Protein AF-A0A916UQX0-F1 (afdb_monomer_lite)

pLDDT: mean 71.24, std 19.97, range [23.0, 97.88]

Organism: NCBI:txid1224302

Secondary structure (DSSP, 8-state):
-------PPP------HHHHHHTSEE-TBTBS-EEEEHHHHHH-GGGT--TT--EEEEEEEEEEEEETTEEEEEEEEEESTTGGGHHHHHHHS-TTT---S-HHHHHHHHHH-GGG-EEEEEEESSHHHHHHHHHHHHHHH-BGGGTSSSB--SS-SS-TTTTS---HHHHHHHHHHHHS-EEETTEEESSHHHHHHTS-HHHHHHHHTS-TTSGGGT-HHHHHHHHHHHHHTT-EETT--BEETTEESS-EE-HHHHHHHHHHHHHTTHHHHHTTS--S--EEETTEEESSTTHHHHSSTT---HHHHHHHHHHHHHTT-EETT-EEB-TT--B-S-EESS-HHHHHHHHHHHHHHHHHHS-EEETTEEESSHHHHHHHSTTTTTS-HHHHHHHHHHHHHHT-EETTEE-B-TTS-BSS-EE-GGG--SS-GGG-EEETTEEESSHHHHHHHTT--TTHHHHHHHHHHHHHTTSSSPPPPPTT---EETTTTEESSTTGGG--------EEEETTEEESSHHHHHHHTT--TT-HHHHHHHHHHHHHHH-PPP-TT-EEE-TTS---------------------------S----EEEEETTEEEEESSHHHHHHH-HHHHHH-SSHHHHHHHHHHHHHTT---TTEEE--

Foldseek 3Di:
DDDDDDDDDDDDDDCPVVVVLVVWWQDCPPHRFTWAFLVVCVVPVVNADDPPQFKKKKWKFAQVDDDPRTTHTAAIAIDGDCVVNVLLVLLVDDPVPNPPPLPVSSVRCVVRPVRRIIMTMDGDPDPVRSQVVSLVVCQVQDDVVVPGHRYSDPDSGSCHVVVPPQPPVNVVVVVCQQQQWWFAPQDIDRGLVRVLVVDALVRQCVRVVHDSPDCCSVPSVVVVVVLVVCVVVLEAAVRTAGADPNDGPGDHDHPVVVVVVVVVCVCVVVVVVPCVHDDAWFWFAQNDTHNALVVNVVVDPPCDDSVVVVVQVVVCVVVQEAAPRTATADRVGDGPGDHDPDHPVRVVVVVVVVVVVVQQQQWKFAQLDIDRGLVVNLVPDPCNVPAPSVRSVVQQVLCVVLQEEAPRIAGADPVSHGPGHHEHPVQDDPDRPQQWKDFQSYIHSHVVRVCVVVVHPPCGVVVVVVVQVVQVVPDPDGDADPPRGFIDGSNVRDTPDPVNVPRDDDDDQWWKDAPNDTHSDVLVVVVVVVDDNPPPPVPVVVVVCCCVVPVDDDDVRIAIADPVRHHDDDDDDDDDDDDDDDDDDDDDDDDPDFQFKKWFQDPNDIDIDRGLQVVCVPDVVSCVVAVHSVSSSVVQVVCVVVVNHDPRMDTHD

Structure (mmCIF, N/CA/C/O backbone):
data_AF-A0A916UQX0-F1
#
_entry.id   AF-A0A916UQX0-F1
#
loop_
_atom_site.group_PDB
_atom_site.id
_atom_site.type_symbol
_atom_site.label_atom_id
_atom_site.label_alt_id
_atom_site.label_comp_id
_atom_site.label_asym_id
_atom_site.label_entity_id
_atom_site.label_seq_id
_atom_site.pdbx_PDB_ins_code
_atom_site.Cartn_x
_atom_site.Cartn_y
_atom_site.Cartn_z
_atom_site.occupancy
_atom_site.B_iso_or_equiv
_atom_site.auth_seq_id
_atom_site.auth_comp_id
_atom_site.auth_asym_id
_atom_site.auth_atom_id
_atom_site.pdbx_PDB_model_num
ATOM 1 N N . MET A 1 1 ? -45.524 -2.854 60.807 1.00 41.22 1 MET A N 1
ATOM 2 C CA . MET A 1 1 ? -45.686 -1.637 59.985 1.00 41.22 1 MET A CA 1
ATOM 3 C C . MET A 1 1 ? -45.055 -1.939 58.636 1.00 41.22 1 MET A C 1
ATOM 5 O O . MET A 1 1 ? -43.874 -2.254 58.608 1.00 41.22 1 MET A O 1
ATOM 9 N N . THR A 1 2 ? -45.853 -1.996 57.572 1.00 58.19 2 THR A N 1
ATOM 10 C CA . THR A 1 2 ? -45.476 -2.572 56.268 1.00 58.19 2 THR A CA 1
ATOM 11 C C . THR A 1 2 ? -45.806 -1.600 55.142 1.00 58.19 2 THR A C 1
ATOM 13 O O . THR A 1 2 ? -46.985 -1.394 54.876 1.00 58.19 2 THR A O 1
ATOM 16 N N . MET A 1 3 ? -44.781 -1.053 54.487 1.00 31.16 3 MET A N 1
ATOM 17 C CA . MET A 1 3 ? -44.778 -0.554 53.100 1.00 31.16 3 MET A CA 1
ATOM 18 C C . MET A 1 3 ? -43.333 -0.742 52.588 1.00 31.16 3 MET A C 1
ATOM 20 O O . MET A 1 3 ? -42.410 -0.551 53.377 1.00 31.16 3 MET A O 1
ATOM 24 N N . GLU A 1 4 ? -43.010 -1.301 51.419 1.00 34.78 4 GLU A N 1
ATOM 25 C CA . GLU A 1 4 ? -43.510 -1.179 50.031 1.00 34.78 4 GLU A CA 1
ATOM 26 C C . GLU A 1 4 ? -42.790 -0.129 49.157 1.00 34.78 4 GLU A C 1
ATOM 28 O O . GLU A 1 4 ? -42.386 0.932 49.617 1.00 34.78 4 GLU A O 1
ATOM 33 N N . ASN A 1 5 ? -42.724 -0.470 47.863 1.00 29.47 5 ASN A N 1
ATOM 34 C CA . ASN A 1 5 ? -42.576 0.389 46.681 1.00 29.47 5 ASN A CA 1
ATOM 35 C C . ASN A 1 5 ? -41.224 1.073 46.373 1.00 29.47 5 ASN A C 1
ATOM 37 O O . ASN A 1 5 ? -40.940 2.210 46.728 1.00 29.47 5 ASN A O 1
ATOM 41 N N . THR A 1 6 ? -40.456 0.363 45.537 1.00 39.25 6 THR A N 1
ATOM 42 C CA . THR A 1 6 ? -40.011 0.808 44.195 1.00 39.25 6 THR A CA 1
ATOM 43 C C . THR A 1 6 ? -39.592 2.271 43.972 1.00 39.25 6 THR A C 1
ATOM 45 O O . THR A 1 6 ? -40.434 3.167 43.931 1.00 39.25 6 THR A O 1
ATOM 48 N N . THR A 1 7 ? -38.362 2.476 43.483 1.00 27.77 7 THR A N 1
ATOM 49 C CA . THR A 1 7 ? -38.170 3.161 42.182 1.00 27.77 7 THR A CA 1
ATOM 50 C C . THR A 1 7 ? -36.819 2.846 41.527 1.00 27.77 7 THR A C 1
ATOM 52 O O . THR A 1 7 ? -35.865 2.419 42.171 1.00 27.77 7 THR A O 1
ATOM 55 N N . THR A 1 8 ? -36.785 3.014 40.207 1.00 40.94 8 THR A N 1
ATOM 56 C CA . THR A 1 8 ? -35.689 2.734 39.265 1.00 40.94 8 THR A CA 1
ATOM 57 C C . THR A 1 8 ? -34.394 3.511 39.524 1.00 40.94 8 THR A C 1
ATOM 59 O O . THR A 1 8 ? -34.433 4.714 39.772 1.00 40.94 8 THR A O 1
ATOM 62 N N . ALA A 1 9 ? -33.241 2.865 39.316 1.00 30.02 9 ALA A N 1
ATOM 63 C CA . ALA A 1 9 ? -31.960 3.557 39.141 1.00 30.02 9 ALA A CA 1
ATOM 64 C C . ALA A 1 9 ? -31.800 4.069 37.688 1.00 30.02 9 ALA A C 1
ATOM 66 O O . ALA A 1 9 ? -32.237 3.377 36.766 1.00 30.02 9 ALA A O 1
ATOM 67 N N . PRO A 1 10 ? -31.173 5.240 37.457 1.00 38.00 10 PRO A N 1
ATOM 68 C CA . PRO A 1 10 ? -30.938 5.773 36.116 1.00 38.00 10 PRO A CA 1
ATOM 69 C C . PRO A 1 10 ? -29.733 5.118 35.424 1.00 38.00 10 PRO A C 1
ATOM 71 O O . PRO A 1 10 ? -28.761 4.715 36.065 1.00 38.00 10 PRO A O 1
ATOM 74 N N . GLU A 1 11 ? -29.790 5.056 34.096 1.00 47.09 11 GLU A N 1
ATOM 75 C CA . GLU A 1 11 ? -28.736 4.494 33.249 1.00 47.09 11 GLU A CA 1
ATOM 76 C C . GLU A 1 11 ? -27.525 5.435 33.064 1.00 47.09 11 GLU A C 1
ATOM 78 O O . GLU A 1 11 ? -27.536 6.614 33.424 1.00 47.09 11 GLU A O 1
ATOM 83 N N . SER A 1 12 ? -26.498 4.903 32.392 1.00 45.75 12 SER A N 1
ATOM 84 C CA . SER A 1 12 ? -25.233 5.532 31.980 1.00 45.75 12 SER A CA 1
ATOM 85 C C . SER A 1 12 ? -24.139 5.692 33.066 1.00 45.75 12 SER A C 1
ATOM 87 O O . SER A 1 12 ? -24.394 5.980 34.231 1.00 45.75 12 SER A O 1
ATOM 89 N N . ALA A 1 13 ? -22.851 5.501 32.758 1.00 36.41 13 ALA A N 1
ATOM 90 C CA . ALA A 1 13 ? -22.245 5.173 31.468 1.00 36.41 13 ALA A CA 1
ATOM 91 C C . ALA A 1 13 ? -21.226 4.030 31.601 1.00 36.41 13 ALA A C 1
ATOM 93 O O . ALA A 1 13 ? -20.151 4.198 32.174 1.00 36.41 13 ALA A O 1
ATOM 94 N N . GLN A 1 14 ? -21.516 2.906 30.948 1.00 37.19 14 GLN A N 1
ATOM 95 C CA . GLN A 1 14 ? -20.528 2.395 30.006 1.00 37.19 14 GLN A CA 1
ATOM 96 C C . GLN A 1 14 ? -20.703 3.169 28.689 1.00 37.19 14 GLN A C 1
ATOM 98 O O . GLN A 1 14 ? -21.807 3.600 28.353 1.00 37.19 14 GLN A O 1
ATOM 103 N N . ARG A 1 15 ? -19.613 3.335 27.941 1.00 44.53 15 ARG A N 1
ATOM 104 C CA . ARG A 1 15 ? -19.664 3.347 26.476 1.00 44.53 15 ARG A CA 1
ATOM 105 C C . ARG A 1 15 ? -18.692 2.279 26.000 1.00 44.53 15 ARG A C 1
ATOM 107 O O . ARG A 1 15 ? -17.525 2.545 25.735 1.00 44.53 15 ARG A O 1
ATOM 114 N N . ASN A 1 16 ? -19.170 1.042 26.002 1.00 46.50 16 ASN A N 1
ATOM 115 C CA . ASN A 1 16 ? -18.488 -0.099 25.417 1.00 46.50 16 ASN A CA 1
ATOM 116 C C . ASN A 1 16 ? -18.196 0.165 23.932 1.00 46.50 16 ASN A C 1
ATOM 118 O O . ASN A 1 16 ? -18.884 0.952 23.280 1.00 46.50 16 ASN A O 1
ATOM 122 N N . LEU A 1 17 ? -17.304 -0.636 23.342 1.00 40.59 17 LEU A N 1
ATOM 123 C CA . LEU A 1 17 ? -17.271 -0.800 21.885 1.00 40.59 17 LEU A CA 1
ATOM 124 C C . LEU A 1 17 ? -18.655 -1.223 21.346 1.00 40.59 17 LEU A C 1
ATOM 126 O O . LEU A 1 17 ? -19.058 -0.777 20.280 1.00 40.59 17 LEU A O 1
ATOM 130 N N . HIS A 1 18 ? -19.424 -1.989 22.133 1.00 40.16 18 HIS A N 1
ATOM 131 C CA . HIS A 1 18 ? -20.827 -2.302 21.852 1.00 40.16 18 HIS A CA 1
ATOM 132 C C . HIS A 1 18 ? -21.710 -1.046 21.743 1.00 40.16 18 HIS A C 1
ATOM 134 O O . HIS A 1 18 ? -22.546 -1.001 20.850 1.00 40.16 18 HIS A O 1
ATOM 140 N N . ASP A 1 19 ? -21.506 -0.020 22.577 1.00 43.56 19 ASP A N 1
ATOM 141 C CA . ASP A 1 19 ? -22.320 1.209 22.600 1.00 43.56 19 ASP A CA 1
ATOM 142 C C . ASP A 1 19 ? -21.885 2.219 21.529 1.00 43.56 19 ASP A C 1
ATOM 144 O O . ASP A 1 19 ? -22.692 3.008 21.041 1.00 43.56 19 ASP A O 1
ATOM 148 N N . TYR A 1 20 ? -20.616 2.169 21.114 1.00 46.94 20 TYR A N 1
ATOM 149 C CA . TYR A 1 20 ? -20.157 2.833 19.893 1.00 46.94 20 TYR A CA 1
ATOM 150 C C . TYR A 1 20 ? -20.777 2.162 18.656 1.00 46.94 20 TYR A C 1
ATOM 152 O O . TYR A 1 20 ? -21.327 2.835 17.790 1.00 46.94 20 TYR A O 1
ATOM 160 N N . VAL A 1 21 ? -20.816 0.825 18.633 1.00 42.62 21 VAL A N 1
ATOM 161 C CA . VAL A 1 21 ? -21.524 0.039 17.610 1.00 42.62 21 VAL A CA 1
ATOM 162 C C . VAL A 1 21 ? -23.053 0.194 17.696 1.00 42.62 21 VAL A C 1
ATOM 164 O O . VAL A 1 21 ? -23.702 0.059 16.670 1.00 42.62 21 VAL A O 1
ATOM 167 N N . GLN A 1 22 ? -23.648 0.575 18.834 1.00 46.41 22 GLN A N 1
ATOM 168 C CA . GLN A 1 22 ? -25.076 0.942 18.921 1.00 46.41 22 GLN A CA 1
ATOM 169 C C . GLN A 1 22 ? -25.383 2.317 18.290 1.00 46.41 22 GLN A C 1
ATOM 171 O O . GLN A 1 22 ? -26.526 2.587 17.934 1.00 46.41 22 GLN A O 1
ATOM 176 N N . GLN A 1 23 ? -24.376 3.175 18.069 1.00 53.62 23 GLN A N 1
ATOM 177 C CA . GLN A 1 23 ? -24.506 4.369 17.209 1.00 53.62 23 GLN A CA 1
ATOM 178 C C . GLN A 1 23 ? -24.378 4.028 15.711 1.00 53.62 23 GLN A C 1
ATOM 180 O O . GLN A 1 23 ? -24.381 4.917 14.851 1.00 53.62 23 GLN A O 1
ATOM 185 N N . HIS A 1 24 ? -24.244 2.743 15.385 1.00 56.47 24 HIS A N 1
ATOM 186 C CA . HIS A 1 24 ? -24.195 2.197 14.039 1.00 56.47 24 HIS A CA 1
ATOM 187 C C . HIS A 1 24 ? -25.357 1.218 13.861 1.00 56.47 24 HIS A C 1
ATOM 189 O O . HIS A 1 24 ? -25.781 0.530 14.785 1.00 56.47 24 HIS A O 1
ATOM 195 N N . TYR A 1 25 ? -25.934 1.182 12.666 1.00 54.59 25 TYR A N 1
ATOM 196 C CA . TYR A 1 25 ? -27.191 0.462 12.479 1.00 54.59 25 TYR A CA 1
ATOM 197 C C . TYR A 1 25 ? -26.911 -1.020 12.232 1.00 54.59 25 TYR A C 1
ATOM 199 O O . TYR A 1 25 ? -26.199 -1.368 11.288 1.00 54.59 25 TYR A O 1
ATOM 207 N N . VAL A 1 26 ? -27.493 -1.896 13.053 1.00 57.41 26 VAL A N 1
ATOM 208 C CA . VAL A 1 26 ? -27.539 -3.340 12.788 1.00 57.41 26 VAL A CA 1
ATOM 209 C C . VAL A 1 26 ? -28.587 -3.577 11.704 1.00 57.41 26 VAL A C 1
ATOM 211 O O . VAL A 1 26 ? -29.758 -3.263 11.905 1.00 57.41 26 VAL A O 1
ATOM 214 N N . VAL A 1 27 ? -28.182 -4.095 10.539 1.00 54.47 27 VAL A N 1
ATOM 215 C CA . VAL A 1 27 ? -29.089 -4.245 9.389 1.00 54.47 27 VAL A CA 1
ATOM 216 C C . VAL A 1 27 ? -29.158 -5.706 8.918 1.00 54.47 27 VAL A C 1
ATOM 218 O O . VAL A 1 27 ? -28.240 -6.150 8.225 1.00 54.47 27 VAL A O 1
ATOM 221 N N . PRO A 1 28 ? -30.251 -6.441 9.227 1.00 52.81 28 PRO A N 1
ATOM 222 C CA . PRO A 1 28 ? -30.271 -7.909 9.275 1.00 52.81 28 PRO A CA 1
ATOM 223 C C . PRO A 1 28 ? -30.225 -8.619 7.915 1.00 52.81 28 PRO A C 1
ATOM 225 O O . PRO A 1 28 ? -30.052 -9.835 7.870 1.00 52.81 28 PRO A O 1
ATOM 228 N N . VAL A 1 29 ? -30.371 -7.889 6.802 1.00 53.78 29 VAL A N 1
ATOM 229 C CA . VAL A 1 29 ? -30.522 -8.465 5.448 1.00 53.78 29 VAL A CA 1
ATOM 230 C C . VAL A 1 29 ? -29.298 -9.287 5.004 1.00 53.78 29 VAL A C 1
ATOM 232 O O . VAL A 1 29 ? -29.430 -10.170 4.162 1.00 53.78 29 VAL A O 1
ATOM 235 N N . VAL A 1 30 ? -28.120 -9.046 5.596 1.00 50.94 30 VAL A N 1
ATOM 236 C CA . VAL A 1 30 ? -26.935 -9.917 5.467 1.00 50.94 30 VAL A CA 1
ATOM 237 C C . VAL A 1 30 ? -26.312 -10.152 6.853 1.00 50.94 30 VAL A C 1
ATOM 239 O O . VAL A 1 30 ? -25.150 -9.839 7.107 1.00 50.94 30 VAL A O 1
ATOM 242 N N . GLY A 1 31 ? -27.120 -10.669 7.784 1.00 55.94 31 GLY A N 1
ATOM 243 C CA . GLY A 1 31 ? -26.711 -10.921 9.169 1.00 55.94 31 GLY A CA 1
ATOM 244 C C . GLY A 1 31 ? -26.574 -9.643 10.004 1.00 55.94 31 GLY A C 1
ATOM 245 O O . GLY A 1 31 ? -26.959 -8.555 9.586 1.00 55.94 31 GLY A O 1
ATOM 246 N N . THR A 1 32 ? -26.015 -9.757 11.209 1.00 67.69 32 THR A N 1
ATOM 247 C CA . THR A 1 32 ? -25.894 -8.650 12.180 1.00 67.69 32 THR A CA 1
ATOM 248 C C . THR A 1 32 ? -24.725 -7.697 11.884 1.00 67.69 32 THR A C 1
ATOM 250 O O . THR A 1 32 ? -24.107 -7.170 12.807 1.00 67.69 32 THR A O 1
ATOM 253 N N . LEU A 1 33 ? -24.376 -7.492 10.609 1.00 77.56 33 LEU A N 1
ATOM 254 C CA . LEU A 1 33 ? -23.240 -6.654 10.217 1.00 77.56 33 LEU A CA 1
ATOM 255 C C . LEU A 1 33 ? -23.567 -5.159 10.422 1.00 77.56 33 LEU A C 1
ATOM 257 O O . LEU A 1 33 ? -24.549 -4.683 9.842 1.00 77.56 33 LEU A O 1
ATOM 261 N N . PRO A 1 34 ? -22.772 -4.408 11.209 1.00 87.38 34 PRO A N 1
ATOM 262 C CA . PRO A 1 34 ? -23.022 -2.993 11.477 1.00 87.38 34 PRO A CA 1
ATOM 263 C C . PRO A 1 34 ? -22.792 -2.097 10.249 1.00 87.38 34 PRO A C 1
ATOM 265 O O . PRO A 1 34 ? -21.943 -2.366 9.397 1.00 87.38 34 PRO A O 1
ATOM 268 N N . ALA A 1 35 ? -23.546 -0.997 10.181 1.00 89.81 35 ALA A N 1
ATOM 269 C CA . ALA A 1 35 ? -23.399 0.059 9.183 1.00 89.81 35 ALA A CA 1
ATOM 270 C C . ALA A 1 35 ? -22.836 1.340 9.829 1.00 89.81 35 ALA A C 1
ATOM 272 O O . ALA A 1 35 ? -23.548 2.050 10.547 1.00 89.81 35 ALA A O 1
ATOM 273 N N . PHE A 1 36 ? -21.559 1.621 9.567 1.00 93.31 36 PHE A N 1
ATOM 274 C CA . PHE A 1 36 ? -20.774 2.711 10.163 1.00 93.31 36 PHE A CA 1
ATOM 275 C C . PHE A 1 36 ? -20.991 4.036 9.432 1.00 93.31 36 PHE A C 1
ATOM 277 O O . PHE A 1 36 ? -21.311 4.039 8.244 1.00 93.31 36 PHE A O 1
ATOM 284 N N . LYS A 1 37 ? -20.742 5.176 10.085 1.00 92.75 37 LYS A N 1
ATOM 285 C CA . LYS A 1 37 ? -20.714 6.470 9.384 1.00 92.75 37 LYS A CA 1
ATOM 286 C C . LYS A 1 37 ? -19.481 6.598 8.495 1.00 92.75 37 LYS A C 1
ATOM 288 O O . LYS A 1 37 ? -18.380 6.167 8.842 1.00 92.75 37 LYS A O 1
ATOM 293 N N . TYR A 1 38 ? -19.656 7.286 7.372 1.00 87.38 38 TYR A N 1
ATOM 294 C CA . TYR A 1 38 ? -18.593 7.529 6.400 1.00 87.38 38 TYR A CA 1
ATOM 295 C C . TYR A 1 38 ? -17.359 8.228 6.992 1.00 87.38 38 TYR A C 1
ATOM 297 O O . TYR A 1 38 ? -16.225 7.877 6.669 1.00 87.38 38 TYR A O 1
ATOM 305 N N . SER A 1 39 ? -17.578 9.206 7.877 1.00 85.12 39 SER A N 1
ATOM 306 C CA . SER A 1 39 ? -16.517 9.975 8.539 1.00 85.12 39 SER A CA 1
ATOM 307 C C . SER A 1 39 ? -15.565 9.117 9.362 1.00 85.12 39 SER A C 1
ATOM 309 O O . SER A 1 39 ? -14.430 9.527 9.601 1.00 85.12 39 SER A O 1
ATOM 311 N N . ASP A 1 40 ? -16.032 7.961 9.824 1.00 89.38 40 ASP A N 1
ATOM 312 C CA . ASP A 1 40 ? -15.349 7.176 10.843 1.00 89.38 40 ASP A CA 1
ATOM 313 C C . ASP A 1 40 ? -14.547 6.056 10.170 1.00 89.38 40 ASP A C 1
ATOM 315 O O . ASP A 1 40 ? -13.360 5.918 10.450 1.00 89.38 40 ASP A O 1
ATOM 319 N N . LEU A 1 41 ? -15.105 5.424 9.127 1.00 86.88 41 LEU A N 1
ATOM 320 C CA . LEU A 1 41 ? -14.365 4.513 8.239 1.00 86.88 41 LEU A CA 1
ATOM 321 C C . LEU A 1 41 ? -13.262 5.179 7.400 1.00 86.88 41 LEU A C 1
ATOM 323 O O . LEU A 1 41 ? -12.340 4.499 6.951 1.00 86.88 41 LEU A O 1
ATOM 327 N N . ILE A 1 42 ? -13.334 6.494 7.158 1.00 84.12 42 ILE A N 1
ATOM 328 C CA . ILE A 1 42 ? -12.226 7.236 6.529 1.00 84.12 42 ILE A CA 1
ATOM 329 C C . ILE A 1 42 ? -11.033 7.372 7.491 1.00 84.12 42 ILE A C 1
ATOM 331 O O . ILE A 1 42 ? -9.887 7.344 7.035 1.00 84.12 42 ILE A O 1
ATOM 335 N N . LYS A 1 43 ? -11.289 7.511 8.800 1.00 85.81 43 LYS A N 1
ATOM 336 C CA . LYS A 1 43 ? -10.245 7.601 9.836 1.00 85.81 43 LYS A CA 1
ATOM 337 C C . LYS A 1 43 ? -9.652 6.224 10.122 1.00 85.81 43 LYS A C 1
ATOM 339 O O . LYS A 1 43 ? -8.434 6.085 10.142 1.00 85.81 43 LYS A O 1
ATOM 344 N N . ASP A 1 44 ? -10.515 5.227 10.305 1.00 85.50 44 ASP A N 1
ATOM 345 C CA . ASP A 1 44 ? -10.137 3.859 10.639 1.00 85.50 44 ASP A CA 1
ATOM 346 C C . ASP A 1 44 ? -10.997 2.846 9.867 1.00 85.50 44 ASP A C 1
ATOM 348 O O . ASP A 1 44 ? -12.178 2.648 10.147 1.00 85.50 44 ASP A O 1
ATOM 352 N N . VAL A 1 45 ? -10.387 2.182 8.882 1.00 83.00 45 VAL A N 1
ATOM 353 C CA . VAL A 1 45 ? -11.054 1.138 8.087 1.00 83.00 45 VAL A CA 1
ATOM 354 C C . VAL A 1 45 ? -11.123 -0.206 8.830 1.00 83.00 45 VAL A C 1
ATOM 356 O O . VAL A 1 45 ? -11.944 -1.055 8.475 1.00 83.00 45 VAL A O 1
ATOM 359 N N . SER A 1 46 ? -10.319 -0.391 9.888 1.00 83.25 46 SER A N 1
ATOM 360 C CA . SER A 1 46 ? -10.279 -1.632 10.676 1.00 83.25 46 SER A CA 1
ATOM 361 C C . SER A 1 46 ? -11.570 -1.885 11.457 1.00 83.25 46 SER A C 1
ATOM 363 O O . SER A 1 46 ? -11.893 -3.033 11.761 1.00 83.25 46 SER A O 1
ATOM 365 N N . LEU A 1 47 ? -12.373 -0.831 11.664 1.00 78.69 47 LEU A N 1
ATOM 366 C CA . LEU A 1 47 ? -13.738 -0.905 12.189 1.00 78.69 47 LEU A CA 1
ATOM 367 C C . LEU A 1 47 ? -14.631 -1.883 11.403 1.00 78.69 47 LEU A C 1
ATOM 369 O O . LEU A 1 47 ? -15.521 -2.487 11.998 1.00 78.69 47 LEU A O 1
ATOM 373 N N . ALA A 1 48 ? -14.405 -2.053 10.092 1.00 75.88 48 ALA A N 1
ATOM 374 C CA . ALA A 1 48 ? -15.240 -2.894 9.228 1.00 75.88 48 ALA A CA 1
ATOM 375 C C . ALA A 1 48 ? -14.491 -3.985 8.440 1.00 75.88 48 ALA A C 1
ATOM 377 O O . ALA A 1 48 ? -15.132 -4.935 7.987 1.00 75.88 48 ALA A O 1
ATOM 378 N N . LEU A 1 49 ? -13.170 -3.873 8.249 1.00 84.19 49 LEU A N 1
ATOM 379 C CA . LEU A 1 49 ? -12.374 -4.832 7.474 1.00 84.19 49 LEU A CA 1
ATOM 380 C C . LEU A 1 49 ? -11.037 -5.134 8.158 1.00 84.19 49 LEU A C 1
ATOM 382 O O . LEU A 1 49 ? -10.272 -4.231 8.477 1.00 84.19 49 LEU A O 1
ATOM 386 N N . ASN A 1 50 ? -10.712 -6.418 8.307 1.00 77.94 50 ASN A N 1
ATOM 387 C CA . ASN A 1 50 ? -9.358 -6.848 8.653 1.00 77.94 50 ASN A CA 1
ATOM 388 C C . ASN A 1 50 ? -8.412 -6.586 7.461 1.00 77.94 50 ASN A C 1
ATOM 390 O O . ASN A 1 50 ? -8.816 -6.771 6.314 1.00 77.94 50 ASN A O 1
ATOM 394 N N . GLU A 1 51 ? -7.156 -6.207 7.714 1.00 70.44 51 GLU A N 1
ATOM 395 C CA . GLU A 1 51 ? -6.158 -5.891 6.672 1.00 70.44 51 GLU A CA 1
ATOM 396 C C . GLU A 1 51 ? -5.894 -7.044 5.683 1.00 70.44 51 GLU A C 1
ATOM 398 O O . GLU A 1 51 ? -5.481 -6.806 4.550 1.00 70.44 51 GLU A O 1
ATOM 403 N N . SER A 1 52 ? -6.180 -8.289 6.076 1.00 74.44 52 SER A N 1
ATOM 404 C CA . SER A 1 52 ? -6.107 -9.472 5.203 1.00 74.44 52 SER A CA 1
ATOM 405 C C . SER A 1 52 ? -7.240 -9.584 4.167 1.00 74.44 52 SER A C 1
ATOM 407 O O . SER A 1 52 ? -7.181 -10.450 3.291 1.00 74.44 52 SER A O 1
ATOM 409 N N . VAL A 1 53 ? -8.276 -8.738 4.228 1.00 81.06 53 VAL A N 1
ATOM 410 C CA . VAL A 1 53 ? -9.423 -8.786 3.305 1.00 81.06 53 VAL A CA 1
ATOM 411 C C . VAL A 1 53 ? -9.123 -7.998 2.027 1.00 81.06 53 VAL A C 1
ATOM 413 O O . VAL A 1 53 ? -9.218 -6.772 1.989 1.00 81.06 53 VAL A O 1
ATOM 416 N N . LEU A 1 54 ? -8.804 -8.725 0.953 1.00 83.56 54 LEU A N 1
ATOM 417 C CA . LEU A 1 54 ? -8.494 -8.142 -0.358 1.00 83.56 54 LEU A CA 1
ATOM 418 C C . LEU A 1 54 ? -9.726 -7.554 -1.068 1.00 83.56 54 LEU A C 1
ATOM 420 O O . LEU A 1 54 ? -9.621 -6.512 -1.713 1.00 83.56 54 LEU A O 1
ATOM 424 N N . ASP A 1 55 ? -10.884 -8.207 -0.947 1.00 93.00 55 ASP A N 1
ATOM 425 C CA . ASP A 1 55 ? -12.116 -7.882 -1.672 1.00 93.00 55 ASP A CA 1
ATOM 426 C C . ASP A 1 55 ? -13.321 -7.805 -0.716 1.00 93.00 55 ASP A C 1
ATOM 428 O O . ASP A 1 55 ? -13.434 -8.566 0.246 1.00 93.00 55 ASP A O 1
ATOM 432 N N . TYR A 1 56 ? -14.255 -6.895 -0.983 1.00 95.12 56 TYR A N 1
ATOM 433 C CA . TYR A 1 56 ? -15.477 -6.716 -0.198 1.00 95.12 56 TYR A CA 1
ATOM 434 C C . TYR A 1 56 ? -16.632 -6.178 -1.048 1.00 95.12 56 TYR A C 1
ATOM 436 O O . TYR A 1 56 ? -16.437 -5.563 -2.100 1.00 95.12 56 TYR A O 1
ATOM 444 N N . VAL A 1 57 ? -17.856 -6.351 -0.550 1.00 96.25 57 VAL A N 1
ATOM 445 C CA . VAL A 1 57 ? -19.038 -5.618 -1.026 1.00 96.25 57 VAL A CA 1
ATOM 446 C C . VAL A 1 57 ? -19.423 -4.582 0.023 1.00 96.25 57 VAL A C 1
ATOM 448 O O . VAL A 1 57 ? -19.435 -4.874 1.216 1.00 96.25 57 VAL A O 1
ATOM 451 N N . TYR A 1 58 ? -19.724 -3.362 -0.409 1.00 96.06 58 TYR A N 1
ATOM 452 C CA . TYR A 1 58 ? -20.184 -2.267 0.434 1.00 96.06 58 TYR A CA 1
ATOM 453 C C . TYR A 1 58 ? -21.568 -1.780 -0.004 1.00 96.06 58 TYR A C 1
ATOM 455 O O . TYR A 1 58 ? -21.881 -1.688 -1.193 1.00 96.06 58 TYR A O 1
ATOM 463 N N . ILE A 1 59 ? -22.401 -1.444 0.975 1.00 96.56 59 ILE A N 1
ATOM 464 C CA . ILE A 1 59 ? -23.759 -0.937 0.787 1.00 96.56 59 ILE A CA 1
ATOM 465 C C . ILE A 1 59 ? -23.814 0.459 1.403 1.00 96.56 59 ILE A C 1
ATOM 467 O O . ILE A 1 59 ? -23.589 0.613 2.605 1.00 96.56 59 ILE A O 1
ATOM 471 N N . LEU A 1 60 ? -24.126 1.471 0.593 1.00 96.88 60 LEU A N 1
ATOM 472 C CA . LEU A 1 60 ? -24.402 2.817 1.087 1.00 96.88 60 LEU A CA 1
ATOM 473 C C . LEU A 1 60 ? -25.878 2.917 1.478 1.00 96.88 60 LEU A C 1
ATOM 475 O O . LEU A 1 60 ? -26.768 2.657 0.658 1.00 96.88 60 LEU A O 1
ATOM 479 N N . ARG A 1 61 ? -26.137 3.314 2.725 1.00 96.44 61 ARG A N 1
ATOM 480 C CA . ARG A 1 61 ? -27.483 3.498 3.282 1.00 96.44 61 ARG A CA 1
ATOM 481 C C . ARG A 1 61 ? -27.698 4.943 3.710 1.00 96.44 61 ARG A C 1
ATOM 483 O O . ARG A 1 61 ? -26.762 5.625 4.132 1.00 96.44 61 ARG A O 1
ATOM 490 N N . ARG A 1 62 ? -28.942 5.405 3.600 1.00 96.50 62 ARG A N 1
ATOM 491 C CA . ARG A 1 62 ? -29.366 6.740 4.039 1.00 96.50 62 ARG A CA 1
ATOM 492 C C . ARG A 1 62 ? -30.192 6.613 5.331 1.00 96.50 62 ARG A C 1
ATOM 494 O O . ARG A 1 62 ? -31.135 5.826 5.332 1.00 96.50 62 ARG A O 1
ATOM 501 N N . PRO A 1 63 ? -29.849 7.309 6.433 1.00 95.56 63 PRO A N 1
ATOM 502 C CA . PRO A 1 63 ? -30.566 7.183 7.707 1.00 95.56 63 PRO A CA 1
ATOM 503 C C . PRO A 1 63 ? -31.919 7.913 7.716 1.00 95.56 63 PRO A C 1
ATOM 505 O O . PRO A 1 63 ? -32.798 7.560 8.493 1.00 95.56 63 PRO A O 1
ATOM 508 N N . ASP A 1 64 ? -32.111 8.898 6.834 1.00 95.44 64 ASP A N 1
ATOM 509 C CA . ASP A 1 64 ? -33.339 9.699 6.710 1.00 95.44 64 ASP A CA 1
ATOM 510 C C . ASP A 1 64 ? -34.508 8.948 6.045 1.00 95.44 64 ASP A C 1
ATOM 512 O O . ASP A 1 64 ? -35.608 9.489 5.935 1.00 95.44 64 ASP A O 1
ATOM 516 N N . LYS A 1 65 ? -34.288 7.712 5.577 1.00 95.38 65 LYS A N 1
ATOM 517 C CA . LYS A 1 65 ? -35.331 6.837 5.028 1.00 95.38 65 LYS A CA 1
ATOM 518 C C . LYS A 1 65 ? -35.156 5.414 5.522 1.00 95.38 65 LYS A C 1
ATOM 520 O O . LYS A 1 65 ? -34.038 4.920 5.614 1.00 95.38 65 LYS A O 1
ATOM 525 N N . GLN A 1 66 ? -36.275 4.746 5.763 1.00 92.00 66 GLN A N 1
ATOM 526 C CA . GLN A 1 66 ? -36.319 3.348 6.175 1.00 92.00 66 GLN A CA 1
ATOM 527 C C . GLN A 1 66 ? -36.779 2.459 5.012 1.00 92.00 66 GLN A C 1
ATOM 529 O O . GLN A 1 66 ? -37.532 2.891 4.137 1.00 92.00 66 GLN A O 1
ATOM 534 N N . HIS A 1 67 ? -36.325 1.214 5.016 1.00 87.56 67 HIS A N 1
ATOM 535 C CA . HIS A 1 67 ? -36.818 0.096 4.217 1.00 87.56 67 HIS A CA 1
ATOM 536 C C . HIS A 1 67 ? -36.774 -1.114 5.146 1.00 87.56 67 HIS A C 1
ATOM 538 O O . HIS A 1 67 ? -35.733 -1.382 5.736 1.00 87.56 67 HIS A O 1
ATOM 544 N N . ASP A 1 68 ? -37.910 -1.776 5.348 1.00 88.56 68 ASP A N 1
ATOM 545 C CA . ASP A 1 68 ? -38.041 -2.961 6.207 1.00 88.56 68 ASP A CA 1
ATOM 546 C C . ASP A 1 68 ? -37.531 -2.720 7.647 1.00 88.56 68 ASP A C 1
ATOM 548 O O . ASP A 1 68 ? -36.869 -3.554 8.258 1.00 88.56 68 ASP A O 1
ATOM 552 N N . GLY A 1 69 ? -37.817 -1.523 8.178 1.00 86.12 69 GLY A N 1
ATOM 553 C CA . GLY A 1 69 ? -37.440 -1.094 9.532 1.00 86.12 69 GLY A CA 1
ATOM 554 C C . GLY A 1 69 ? -35.984 -0.643 9.712 1.00 86.12 69 GLY A C 1
ATOM 555 O O . GLY A 1 69 ? -35.590 -0.350 10.837 1.00 86.12 69 GLY A O 1
ATOM 556 N N . VAL A 1 70 ? -35.187 -0.580 8.639 1.00 90.38 70 VAL A N 1
ATOM 557 C CA . VAL A 1 70 ? -33.748 -0.255 8.688 1.00 90.38 70 VAL A CA 1
ATOM 558 C C . VAL A 1 70 ? -33.324 0.774 7.627 1.00 90.38 70 VAL A C 1
ATOM 560 O O . VAL A 1 70 ? -34.000 0.908 6.602 1.00 90.38 70 VAL A O 1
ATOM 563 N N . PRO A 1 71 ? -32.197 1.503 7.810 1.00 94.44 71 PRO A N 1
ATOM 564 C CA . PRO A 1 71 ? -31.763 2.546 6.882 1.00 94.44 71 PRO A CA 1
ATOM 565 C C . PRO A 1 71 ? -31.708 2.092 5.424 1.00 94.44 71 PRO A C 1
ATOM 567 O O . PRO A 1 71 ? -31.035 1.112 5.067 1.00 94.44 71 PRO A O 1
ATOM 570 N N . GLN A 1 72 ? -32.411 2.839 4.575 1.00 95.88 72 GLN A N 1
ATOM 571 C CA . GLN A 1 72 ? -32.684 2.463 3.197 1.00 95.88 72 GLN A CA 1
ATOM 572 C C . GLN A 1 72 ? -31.370 2.353 2.403 1.00 95.88 72 GLN A C 1
ATOM 574 O O . GLN A 1 72 ? -30.624 3.337 2.317 1.00 95.88 72 GLN A O 1
ATOM 579 N N . PRO A 1 73 ? -31.069 1.190 1.794 1.00 97.00 73 PRO A N 1
ATOM 580 C CA . PRO A 1 73 ? -29.933 1.060 0.897 1.00 97.00 73 PRO A CA 1
ATOM 581 C C . PRO A 1 73 ? -30.226 1.842 -0.384 1.00 97.00 73 PRO A C 1
ATOM 583 O O . PRO A 1 73 ? -31.305 1.731 -0.963 1.00 97.00 73 PRO A O 1
ATOM 586 N N . PHE A 1 74 ? -29.267 2.651 -0.828 1.00 97.69 74 PHE A N 1
ATOM 587 C CA . PHE A 1 74 ? -29.394 3.432 -2.061 1.00 97.69 74 PHE A CA 1
ATOM 588 C C . PHE A 1 74 ? -28.275 3.152 -3.063 1.00 97.69 74 PHE A C 1
ATOM 590 O O . PHE A 1 74 ? -28.366 3.595 -4.205 1.00 97.69 74 PHE A O 1
ATOM 597 N N . TYR A 1 75 ? -27.218 2.438 -2.685 1.00 97.50 75 TYR A N 1
ATOM 598 C CA . TYR A 1 75 ? -26.177 2.001 -3.611 1.00 97.50 75 TYR A CA 1
ATOM 599 C C . TYR A 1 75 ? -25.493 0.744 -3.075 1.00 97.50 75 TYR A C 1
ATOM 601 O O . TYR A 1 75 ? -25.227 0.658 -1.877 1.00 97.50 75 TYR A O 1
ATOM 609 N N . VAL A 1 76 ? -25.172 -0.195 -3.959 1.00 97.19 76 VAL A N 1
ATOM 610 C CA . VAL A 1 76 ? -24.314 -1.354 -3.671 1.00 97.19 76 VAL A CA 1
ATOM 611 C C . VAL A 1 76 ? -23.097 -1.284 -4.587 1.00 97.19 76 VAL A C 1
ATOM 613 O O . VAL A 1 76 ? -23.235 -0.925 -5.757 1.00 97.19 76 VAL A O 1
ATOM 616 N N . GLY A 1 77 ? -21.913 -1.614 -4.082 1.00 96.06 77 GLY A N 1
ATOM 617 C CA . GLY A 1 77 ? -20.706 -1.716 -4.895 1.00 96.06 77 GLY A CA 1
ATOM 618 C C . GLY A 1 77 ? -19.719 -2.748 -4.363 1.00 96.06 77 GLY A C 1
ATOM 619 O O . GLY A 1 77 ? -19.630 -2.974 -3.161 1.00 96.06 77 GLY A O 1
ATOM 620 N N . LYS A 1 78 ? -18.944 -3.354 -5.254 1.00 94.81 78 LYS A N 1
ATOM 621 C CA . LYS A 1 78 ? -17.758 -4.162 -4.950 1.00 94.81 78 LYS A CA 1
ATOM 622 C C . LYS A 1 78 ? -16.511 -3.280 -4.879 1.00 94.81 78 LYS A C 1
ATOM 624 O O . LYS A 1 78 ? -16.368 -2.319 -5.646 1.00 94.81 78 LYS A O 1
ATOM 629 N N . GLY A 1 79 ? -15.572 -3.615 -3.997 1.00 92.62 79 GLY A N 1
ATOM 630 C CA . GLY A 1 79 ? -14.291 -2.927 -3.930 1.00 92.62 79 GLY A CA 1
ATOM 631 C C . GLY A 1 79 ? -13.178 -3.655 -3.189 1.00 92.62 79 GLY A C 1
ATOM 632 O O . GLY A 1 79 ? -13.381 -4.686 -2.565 1.00 92.62 79 GLY A O 1
ATOM 633 N N . ALA A 1 80 ? -11.996 -3.053 -3.290 1.00 89.75 80 ALA A N 1
ATOM 634 C CA . ALA A 1 80 ? -10.758 -3.433 -2.625 1.00 89.75 80 ALA A CA 1
ATOM 635 C C . ALA A 1 80 ? -10.129 -2.166 -2.017 1.00 89.75 80 ALA A C 1
ATOM 637 O O . ALA A 1 80 ? -10.407 -1.048 -2.478 1.00 89.75 80 ALA A O 1
ATOM 638 N N . GLY A 1 81 ? -9.304 -2.313 -0.977 1.00 88.06 81 GLY A N 1
ATOM 639 C CA . GLY A 1 81 ? -8.669 -1.184 -0.284 1.00 88.06 81 GLY A CA 1
ATOM 640 C C . GLY A 1 81 ? -9.675 -0.090 0.106 1.00 88.06 81 GLY A C 1
ATOM 641 O O . GLY A 1 81 ? -10.713 -0.369 0.702 1.00 88.06 81 GLY A O 1
ATOM 642 N N . ARG A 1 82 ? -9.424 1.166 -0.282 1.00 87.88 82 ARG A N 1
ATOM 643 C CA . ARG A 1 82 ? -10.306 2.316 0.016 1.00 87.88 82 ARG A CA 1
ATOM 644 C C . ARG A 1 82 ? -11.313 2.658 -1.099 1.00 87.88 82 ARG A C 1
ATOM 646 O O . ARG A 1 82 ? -11.793 3.788 -1.144 1.00 87.88 82 ARG A O 1
ATOM 653 N N . ARG A 1 83 ? -11.687 1.720 -1.987 1.00 90.19 83 ARG A N 1
ATOM 654 C CA . ARG A 1 83 ? -12.627 1.997 -3.101 1.00 90.19 83 ARG A CA 1
ATOM 655 C C . ARG A 1 83 ? -13.976 2.567 -2.655 1.00 90.19 83 ARG A C 1
ATOM 657 O O . ARG A 1 83 ? -14.490 3.441 -3.350 1.00 90.19 83 ARG A O 1
ATOM 664 N N . PHE A 1 84 ? -14.519 2.160 -1.502 1.00 91.00 84 PHE A N 1
ATOM 665 C CA . PHE A 1 84 ? -15.716 2.816 -0.957 1.00 91.00 84 PHE A CA 1
ATOM 666 C C . PHE A 1 84 ? -15.497 4.335 -0.833 1.00 91.00 84 PHE A C 1
ATOM 668 O O . PHE A 1 84 ? -16.322 5.113 -1.300 1.00 91.00 84 PHE A O 1
ATOM 675 N N . ALA A 1 85 ? -14.352 4.774 -0.295 1.00 89.25 85 ALA A N 1
ATOM 676 C CA . ALA A 1 85 ? -14.078 6.166 0.052 1.00 89.25 85 ALA A CA 1
ATOM 677 C C . ALA A 1 85 ? -14.146 7.134 -1.140 1.00 89.25 85 ALA A C 1
ATOM 679 O O . ALA A 1 85 ? -14.534 8.289 -0.958 1.00 89.25 85 ALA A O 1
ATOM 680 N N . HIS A 1 86 ? -13.885 6.657 -2.362 1.00 88.94 86 HIS A N 1
ATOM 681 C CA . HIS A 1 86 ? -13.993 7.458 -3.586 1.00 88.94 86 HIS A CA 1
ATOM 682 C C . HIS A 1 86 ? -15.355 8.152 -3.728 1.00 88.94 86 HIS A C 1
ATOM 684 O O . HIS A 1 86 ? -15.395 9.288 -4.184 1.00 88.94 86 HIS A O 1
ATOM 690 N N . HIS A 1 87 ? -16.465 7.555 -3.277 1.00 90.88 87 HIS A N 1
ATOM 691 C CA . HIS A 1 87 ? -17.788 8.174 -3.435 1.00 90.88 87 HIS A CA 1
ATOM 692 C C . HIS A 1 87 ? -18.014 9.413 -2.547 1.00 90.88 87 HIS A C 1
ATOM 694 O O . HIS A 1 87 ? -18.823 10.271 -2.900 1.00 90.88 87 HIS A O 1
ATOM 700 N N . PHE A 1 88 ? -17.282 9.550 -1.438 1.00 87.50 88 PHE A N 1
ATOM 701 C CA . PHE A 1 88 ? -17.276 10.750 -0.592 1.00 87.50 88 PHE A CA 1
ATOM 702 C C . PHE A 1 88 ? -16.442 11.862 -1.226 1.00 87.50 88 PHE A C 1
ATOM 704 O O . PHE A 1 88 ? -16.867 13.015 -1.202 1.00 87.50 88 PHE A O 1
ATOM 711 N N . TYR A 1 89 ? -15.315 11.522 -1.862 1.00 85.94 89 TYR A N 1
ATOM 712 C CA . TYR A 1 89 ? -14.523 12.470 -2.652 1.00 85.94 89 TYR A CA 1
ATOM 713 C C . TYR A 1 89 ? -15.270 12.916 -3.922 1.00 85.94 89 TYR A C 1
ATOM 715 O O . TYR A 1 89 ? -15.364 14.115 -4.174 1.00 85.94 89 TYR A O 1
ATOM 723 N N . GLU A 1 90 ? -15.924 12.002 -4.650 1.00 88.06 90 GLU A N 1
ATOM 724 C CA . GLU A 1 90 ? -16.858 12.347 -5.736 1.00 88.06 90 GLU A CA 1
ATOM 725 C C . GLU A 1 90 ? -17.981 13.273 -5.237 1.00 88.06 90 GLU A C 1
ATOM 727 O O . GLU A 1 90 ? -18.355 14.218 -5.922 1.00 88.06 90 GLU A O 1
ATOM 732 N N . ALA A 1 91 ? -18.538 13.037 -4.044 1.00 89.38 91 ALA A N 1
ATOM 733 C CA . ALA A 1 91 ? -19.577 13.903 -3.488 1.00 89.38 91 ALA A CA 1
ATOM 734 C C . ALA A 1 91 ? -19.038 15.243 -2.957 1.00 89.38 91 ALA A C 1
ATOM 736 O O . ALA A 1 91 ? -19.802 16.211 -2.890 1.00 89.38 91 ALA A O 1
ATOM 737 N N . ALA A 1 92 ? -17.753 15.316 -2.605 1.00 86.69 92 ALA A N 1
ATOM 738 C CA . ALA A 1 92 ? -17.062 16.531 -2.188 1.00 86.69 92 ALA A CA 1
ATOM 739 C C . ALA A 1 92 ? -16.738 17.451 -3.374 1.00 86.69 92 ALA A C 1
ATOM 741 O O . ALA A 1 92 ? -16.966 18.651 -3.274 1.00 86.69 92 ALA A O 1
ATOM 742 N N . ALA A 1 93 ? -16.255 16.887 -4.486 1.00 84.62 93 ALA A N 1
ATOM 743 C CA . ALA A 1 93 ? -15.773 17.632 -5.646 1.00 84.62 93 ALA A CA 1
ATOM 744 C C . ALA A 1 93 ? -16.841 18.557 -6.253 1.00 84.62 93 ALA A C 1
ATOM 746 O O . ALA A 1 93 ? -17.984 18.143 -6.483 1.00 84.62 93 ALA A O 1
ATOM 747 N N . GLU A 1 94 ? -16.466 19.802 -6.540 1.00 77.12 94 GLU A N 1
ATOM 748 C CA . GLU A 1 94 ? -17.366 20.837 -7.061 1.00 77.12 94 GLU A CA 1
ATOM 749 C C . GLU A 1 94 ? -18.040 20.438 -8.382 1.00 77.12 94 GLU A C 1
ATOM 751 O O . GLU A 1 94 ? -17.624 19.492 -9.051 1.00 77.12 94 GLU A O 1
ATOM 756 N N . LYS A 1 95 ? -19.136 21.122 -8.744 1.00 65.50 95 LYS A N 1
ATOM 757 C CA . LYS A 1 95 ? -20.031 20.702 -9.844 1.00 65.50 95 LYS A CA 1
ATOM 758 C C . LYS A 1 95 ? -19.298 20.466 -11.170 1.00 65.50 95 LYS A C 1
ATOM 760 O O . LYS A 1 95 ? -19.659 19.531 -11.877 1.00 65.50 95 LYS A O 1
ATOM 765 N N . GLU A 1 96 ? -18.301 21.287 -11.477 1.00 61.22 96 GLU A N 1
ATOM 766 C CA . GLU A 1 96 ? -17.576 21.288 -12.754 1.00 61.22 96 GLU A CA 1
ATOM 767 C C . GLU A 1 96 ? -16.595 20.114 -12.865 1.00 61.22 96 GLU A C 1
ATOM 769 O O . GLU A 1 96 ? -16.527 19.455 -13.899 1.00 61.22 96 GLU A O 1
ATOM 774 N N . TYR A 1 97 ? -15.944 19.746 -11.758 1.00 53.41 97 TYR A N 1
ATOM 775 C CA . TYR A 1 97 ? -15.082 18.561 -11.676 1.00 53.41 97 TYR A CA 1
ATOM 776 C C . TYR A 1 97 ? -15.873 17.236 -11.625 1.00 53.41 97 TYR A C 1
ATOM 778 O O . TYR A 1 97 ? -15.300 16.145 -11.638 1.00 53.41 97 TYR A O 1
ATOM 786 N N . ASN A 1 98 ? -17.206 17.296 -11.534 1.00 55.16 98 ASN A N 1
ATOM 787 C CA . ASN A 1 98 ? -18.053 16.155 -11.196 1.00 55.16 98 ASN A CA 1
ATOM 788 C C . ASN A 1 98 ? -18.582 15.397 -12.425 1.00 55.16 98 ASN A C 1
ATOM 790 O O . ASN A 1 98 ? -19.791 15.233 -12.614 1.00 55.16 98 ASN A O 1
ATOM 794 N N . GLN A 1 99 ? -17.672 14.854 -13.235 1.00 60.75 99 GLN A N 1
ATOM 795 C CA . GLN A 1 99 ? -18.017 13.938 -14.333 1.00 60.75 99 GLN A CA 1
ATOM 796 C C . GLN A 1 99 ? -18.481 12.541 -13.853 1.00 60.75 99 GLN A C 1
ATOM 798 O O . GLN A 1 99 ? -18.535 11.596 -14.640 1.00 60.75 99 GLN A O 1
ATOM 803 N N . SER A 1 100 ? -18.855 12.379 -12.574 1.00 63.44 100 SER A N 1
ATOM 804 C CA . SER A 1 100 ? -19.383 11.115 -12.049 1.00 63.44 100 SER A CA 1
ATOM 805 C C . SER A 1 100 ? -20.641 10.701 -12.813 1.00 63.44 100 SER A C 1
ATOM 807 O O . SER A 1 100 ? -21.687 11.357 -12.749 1.00 63.44 100 SER A O 1
ATOM 809 N N . LEU A 1 101 ? -20.543 9.572 -13.519 1.00 72.56 101 LEU A N 1
ATOM 810 C CA . LEU A 1 101 ? -21.624 9.010 -14.332 1.00 72.56 101 LEU A CA 1
ATOM 811 C C . LEU A 1 101 ? -22.897 8.793 -13.501 1.00 72.56 101 LEU A C 1
ATOM 813 O O . LEU A 1 101 ? -24.009 9.040 -13.970 1.00 72.56 101 LEU A O 1
ATOM 817 N N . ASN A 1 102 ? -22.750 8.410 -12.227 1.00 90.94 102 ASN A N 1
ATOM 818 C CA . ASN A 1 102 ? -23.878 8.219 -11.323 1.00 90.94 102 ASN A CA 1
ATOM 819 C C . ASN A 1 102 ? -24.255 9.508 -10.575 1.00 90.94 102 ASN A C 1
ATOM 821 O O . ASN A 1 102 ? -24.181 9.610 -9.344 1.00 90.94 102 ASN A O 1
ATOM 825 N N . LYS A 1 103 ? -24.750 10.485 -11.342 1.00 91.88 103 LYS A N 1
ATOM 826 C CA . LYS A 1 103 ? -25.285 11.757 -10.829 1.00 91.88 103 LYS A CA 1
ATOM 827 C C . LYS A 1 103 ? -26.395 11.557 -9.783 1.00 91.88 103 LYS A C 1
ATOM 829 O O . LYS A 1 103 ? -26.596 12.435 -8.945 1.00 91.88 103 LYS A O 1
ATOM 834 N N . HIS A 1 104 ? -27.108 10.422 -9.783 1.00 93.75 104 HIS A N 1
ATOM 835 C CA . HIS A 1 104 ? -28.151 10.152 -8.788 1.00 93.75 104 HIS A CA 1
ATOM 836 C C . HIS A 1 104 ? -27.580 9.719 -7.428 1.00 93.75 104 HIS A C 1
ATOM 838 O O . HIS A 1 104 ? -27.962 10.316 -6.420 1.00 93.75 104 HIS A O 1
ATOM 844 N N . LYS A 1 105 ? -26.611 8.791 -7.393 1.00 95.44 105 LYS A N 1
ATOM 845 C CA . LYS A 1 105 ? -25.823 8.429 -6.194 1.00 95.44 105 LYS A CA 1
ATOM 846 C C . LYS A 1 105 ? -25.261 9.676 -5.508 1.00 95.44 105 LYS A C 1
ATOM 848 O O . LYS A 1 105 ? -25.465 9.870 -4.312 1.00 95.44 105 LYS A O 1
ATOM 853 N N . ILE A 1 106 ? -24.619 10.560 -6.277 1.00 94.69 106 ILE A N 1
ATOM 854 C CA . ILE A 1 106 ? -24.014 11.797 -5.755 1.00 94.69 106 ILE A CA 1
ATOM 855 C C . ILE A 1 106 ? -25.066 12.775 -5.215 1.00 94.69 106 ILE A C 1
ATOM 857 O O . ILE A 1 106 ? -24.869 13.349 -4.144 1.00 94.69 106 ILE A O 1
ATOM 861 N N . ARG A 1 107 ? -26.219 12.925 -5.885 1.00 94.25 107 ARG A N 1
ATOM 862 C CA . ARG A 1 107 ? -27.351 13.704 -5.346 1.00 94.25 107 ARG A CA 1
ATOM 863 C C . ARG A 1 107 ? -27.893 13.114 -4.041 1.00 94.25 107 ARG A C 1
ATOM 865 O O . ARG A 1 107 ? -28.213 13.887 -3.146 1.00 94.25 107 ARG A O 1
ATOM 872 N N . VAL A 1 108 ? -27.964 11.786 -3.900 1.00 96.19 108 VAL A N 1
ATOM 873 C CA . VAL A 1 108 ? -28.398 11.150 -2.643 1.00 96.19 108 VAL A CA 1
ATOM 874 C C . VAL A 1 108 ? -27.403 11.427 -1.516 1.00 96.19 108 VAL A C 1
ATOM 876 O O . VAL A 1 108 ? -27.825 11.964 -0.496 1.00 96.19 108 VAL A O 1
ATOM 879 N N . ILE A 1 109 ? -26.105 11.171 -1.720 1.00 95.50 109 ILE A N 1
ATOM 880 C CA . ILE A 1 109 ? -25.054 11.453 -0.721 1.00 95.50 109 ILE A CA 1
ATOM 881 C C . ILE A 1 109 ? -25.099 12.925 -0.276 1.00 95.50 109 ILE A C 1
ATOM 883 O O . ILE A 1 109 ? -25.052 13.216 0.915 1.00 95.50 109 ILE A O 1
ATOM 887 N N . ARG A 1 110 ? -25.266 13.861 -1.220 1.00 94.06 110 ARG A N 1
ATOM 888 C CA . ARG A 1 110 ? -25.402 15.296 -0.916 1.00 94.06 110 ARG A CA 1
ATOM 889 C C . ARG A 1 110 ? -26.690 15.643 -0.166 1.00 94.06 110 ARG A C 1
ATOM 891 O O . ARG A 1 110 ? -26.636 16.474 0.726 1.00 94.06 110 ARG A O 1
ATOM 898 N N . SER A 1 111 ? -27.818 15.000 -0.483 1.00 95.81 111 SER A N 1
ATOM 899 C CA . SER A 1 111 ? -29.099 15.223 0.217 1.00 95.81 111 SER A CA 1
ATOM 900 C C . SER A 1 111 ? -29.131 14.695 1.655 1.00 95.81 111 SER A C 1
ATOM 902 O O . SER A 1 111 ? -29.988 15.105 2.426 1.00 95.81 111 SER A O 1
ATOM 904 N N . VAL A 1 112 ? -28.228 13.772 1.994 1.00 95.25 112 VAL A N 1
ATOM 905 C CA . VAL A 1 112 ? -28.125 13.130 3.315 1.00 95.25 112 VAL A CA 1
ATOM 906 C C . VAL A 1 112 ? -27.112 13.846 4.219 1.00 95.25 112 VAL A C 1
ATOM 908 O O . VAL A 1 112 ? -27.204 13.762 5.442 1.00 95.25 112 VAL A O 1
ATOM 911 N N . GLY A 1 113 ? -26.147 14.553 3.625 1.00 95.00 113 GLY A N 1
ATOM 912 C CA . GLY A 1 113 ? -24.904 14.928 4.295 1.00 95.00 113 GLY A CA 1
ATOM 913 C C . GLY A 1 113 ? -23.878 13.797 4.180 1.00 95.00 113 GLY A C 1
ATOM 914 O O . GLY A 1 113 ? -24.199 12.622 4.371 1.00 95.00 113 GLY A O 1
ATOM 915 N N . ARG A 1 114 ? -22.634 14.124 3.810 1.00 90.50 114 ARG A N 1
ATOM 916 C CA . ARG A 1 114 ? -21.601 13.123 3.459 1.00 90.50 114 ARG A CA 1
ATOM 917 C C . ARG A 1 114 ? -21.210 12.277 4.673 1.00 90.50 114 ARG A C 1
ATOM 919 O O . ARG A 1 114 ? -21.036 11.068 4.574 1.00 90.50 114 ARG A O 1
ATOM 926 N N . GLU A 1 115 ? -21.115 12.946 5.808 1.00 90.31 115 GLU A N 1
ATOM 927 C CA . GLU A 1 115 ? -20.875 12.454 7.161 1.00 90.31 115 GLU A CA 1
ATOM 928 C C . GLU A 1 115 ? -22.015 11.594 7.740 1.00 90.31 115 GLU A C 1
ATOM 930 O O . GLU A 1 115 ? -21.762 10.770 8.618 1.00 90.31 115 GLU A O 1
ATOM 935 N N . ASN A 1 116 ? -23.244 11.725 7.227 1.00 94.62 116 ASN A N 1
ATOM 936 C CA . ASN A 1 116 ? -24.406 10.951 7.687 1.00 94.62 116 ASN A CA 1
ATOM 937 C C . ASN A 1 116 ? -24.697 9.711 6.828 1.00 94.62 116 ASN A C 1
ATOM 939 O O . ASN A 1 116 ? -25.514 8.878 7.221 1.00 94.62 116 ASN A O 1
ATOM 943 N N . VAL A 1 117 ? -24.053 9.564 5.664 1.00 95.88 117 VAL A N 1
ATOM 944 C CA . VAL A 1 117 ? -24.157 8.331 4.873 1.00 95.88 117 VAL A CA 1
ATOM 945 C C . VAL A 1 117 ? -23.529 7.180 5.652 1.00 95.88 117 VAL A C 1
ATOM 947 O O . VAL A 1 117 ? -22.398 7.268 6.136 1.00 95.88 117 VAL A O 1
ATOM 950 N N . LEU A 1 118 ? -24.275 6.083 5.741 1.00 95.50 118 LEU A N 1
ATOM 951 C CA . LEU A 1 118 ? -23.834 4.861 6.392 1.00 95.50 118 LEU A CA 1
ATOM 952 C C . LEU A 1 118 ? -23.228 3.914 5.354 1.00 95.50 118 LEU A C 1
ATOM 954 O O . LEU A 1 118 ? -23.742 3.803 4.239 1.00 95.50 118 LEU A O 1
ATOM 958 N N . VAL A 1 119 ? -22.180 3.194 5.736 1.00 95.62 119 VAL A N 1
ATOM 959 C CA . VAL A 1 119 ? -21.518 2.171 4.925 1.00 95.62 119 VAL A CA 1
ATOM 960 C C . VAL A 1 119 ? -21.547 0.856 5.700 1.00 95.62 119 VAL A C 1
ATOM 962 O O . VAL A 1 119 ? -20.945 0.734 6.765 1.00 95.62 119 VAL A O 1
ATOM 965 N N . GLN A 1 120 ? -22.265 -0.129 5.168 1.00 94.50 120 GLN A N 1
ATOM 966 C CA . GLN A 1 120 ? -22.223 -1.516 5.637 1.00 94.50 120 GLN A CA 1
ATOM 967 C C . GLN A 1 120 ? -21.254 -2.282 4.732 1.00 94.50 120 GLN A C 1
ATOM 969 O O . GLN A 1 120 ? -21.356 -2.158 3.512 1.00 94.50 120 GLN A O 1
ATOM 974 N N . MET A 1 121 ? -20.323 -3.051 5.296 1.00 94.31 121 MET A N 1
ATOM 975 C CA . MET A 1 121 ? -19.341 -3.832 4.531 1.00 94.31 121 MET A CA 1
ATOM 976 C C . MET A 1 121 ? -19.510 -5.328 4.776 1.00 94.31 121 MET A C 1
ATOM 978 O O . MET A 1 121 ? -19.815 -5.752 5.887 1.00 94.31 121 MET A O 1
ATOM 982 N N . ILE A 1 122 ? -19.296 -6.116 3.725 1.00 94.50 122 ILE A N 1
ATOM 983 C CA . ILE A 1 122 ? -19.346 -7.575 3.733 1.00 94.50 122 ILE A CA 1
ATOM 984 C C . ILE A 1 122 ? -17.997 -8.071 3.177 1.00 94.50 122 ILE A C 1
ATOM 986 O O . ILE A 1 122 ? -17.759 -7.933 1.970 1.00 94.50 122 ILE A O 1
ATOM 990 N N . PRO A 1 123 ? -17.087 -8.595 4.022 1.00 92.75 123 PRO A N 1
ATOM 991 C CA . PRO A 1 123 ? -15.791 -9.096 3.572 1.00 92.75 123 PRO A CA 1
ATOM 992 C C . PRO A 1 123 ? -15.967 -10.328 2.676 1.00 92.75 123 PRO A C 1
ATOM 994 O O . PRO A 1 123 ? -16.874 -11.134 2.886 1.00 92.75 123 PRO A O 1
ATOM 997 N N . CYS A 1 124 ? -15.112 -10.472 1.665 1.00 92.25 124 CYS A N 1
ATOM 998 C CA . CYS A 1 124 ? -15.204 -11.533 0.664 1.00 92.25 124 CYS A CA 1
ATOM 999 C C . CYS A 1 124 ? -13.850 -12.235 0.487 1.00 92.25 124 CYS A C 1
ATOM 1001 O O . CYS A 1 124 ? -12.817 -11.588 0.341 1.00 92.25 124 CYS A O 1
ATOM 1003 N N . HIS A 1 125 ? -13.854 -13.571 0.470 1.00 86.25 125 HIS A N 1
ATOM 1004 C CA . HIS A 1 125 ? -12.619 -14.358 0.350 1.00 86.25 125 HIS A CA 1
ATOM 1005 C C . HIS A 1 125 ? -12.036 -14.388 -1.071 1.00 86.25 125 HIS A C 1
ATOM 1007 O O . HIS A 1 125 ? -10.841 -14.619 -1.223 1.00 86.25 125 HIS A O 1
ATOM 1013 N N . THR A 1 126 ? -12.855 -14.158 -2.104 1.00 88.94 126 THR A N 1
ATOM 1014 C CA . THR A 1 126 ? -12.398 -14.079 -3.500 1.00 88.94 126 THR A CA 1
ATOM 1015 C C . THR A 1 126 ? -13.075 -12.941 -4.257 1.00 88.94 126 THR A C 1
ATOM 1017 O O . THR A 1 126 ? -14.130 -12.425 -3.859 1.00 88.94 126 THR A O 1
ATOM 1020 N N . HIS A 1 127 ? -12.473 -12.573 -5.387 1.00 89.19 127 HIS A N 1
ATOM 1021 C CA . HIS A 1 127 ? -12.961 -11.515 -6.257 1.00 89.19 127 HIS A CA 1
ATOM 1022 C C . HIS A 1 127 ? -14.336 -11.856 -6.851 1.00 89.19 127 HIS A C 1
ATOM 1024 O O . HIS A 1 127 ? -15.228 -11.005 -6.890 1.00 89.19 127 HIS A O 1
ATOM 1030 N N . GLU A 1 128 ? -14.512 -13.110 -7.255 1.00 90.88 128 GLU A N 1
ATOM 1031 C CA . GLU A 1 128 ? -15.693 -13.693 -7.896 1.00 90.88 128 GLU A CA 1
ATOM 1032 C C . GLU A 1 128 ? -16.864 -13.767 -6.917 1.00 90.88 128 GLU A C 1
ATOM 1034 O O . GLU A 1 128 ? -17.992 -13.442 -7.283 1.00 90.88 128 GLU A O 1
ATOM 1039 N N . TYR A 1 129 ? -16.600 -14.121 -5.654 1.00 89.62 129 TYR A N 1
ATOM 1040 C CA . TYR A 1 129 ? -17.629 -14.133 -4.615 1.00 89.62 129 TYR A CA 1
ATOM 1041 C C . TYR A 1 129 ? -18.183 -12.724 -4.361 1.00 89.62 129 TYR A C 1
ATOM 1043 O O . TYR A 1 129 ? -19.400 -12.534 -4.358 1.00 89.62 129 TYR A O 1
ATOM 1051 N N . ALA A 1 130 ? -17.312 -11.713 -4.255 1.00 94.12 130 ALA A N 1
ATOM 1052 C CA . ALA A 1 130 ? -17.746 -10.316 -4.163 1.00 94.12 130 ALA A CA 1
ATOM 1053 C C . ALA A 1 130 ? -18.519 -9.860 -5.418 1.00 94.12 130 ALA A C 1
ATOM 1055 O O . ALA A 1 130 ? -19.470 -9.087 -5.314 1.00 94.12 130 ALA A O 1
ATOM 1056 N N . LEU A 1 131 ? -18.139 -10.354 -6.603 1.00 93.81 131 LEU A N 1
ATOM 1057 C CA . LEU A 1 131 ? -18.790 -10.051 -7.883 1.00 93.81 131 LEU A CA 1
ATOM 1058 C C . LEU A 1 131 ? -20.224 -10.610 -7.932 1.00 93.81 131 LEU A C 1
ATOM 1060 O O . LEU A 1 131 ? -21.165 -9.909 -8.306 1.00 93.81 131 LEU A O 1
ATOM 1064 N N . ALA A 1 132 ? -20.396 -11.868 -7.522 1.00 92.06 132 ALA A N 1
ATOM 1065 C CA . ALA A 1 132 ? -21.690 -12.539 -7.452 1.00 92.06 132 ALA A CA 1
ATOM 1066 C C . ALA A 1 132 ? -22.592 -11.933 -6.363 1.00 92.06 132 ALA A C 1
ATOM 1068 O O . ALA A 1 132 ? -23.793 -11.761 -6.580 1.00 92.06 132 ALA A O 1
ATOM 1069 N N . LEU A 1 133 ? -22.018 -11.563 -5.213 1.00 94.81 133 LEU A N 1
ATOM 1070 C CA . LEU A 1 133 ? -22.738 -10.924 -4.113 1.00 94.81 133 LEU A CA 1
ATOM 1071 C C . LEU A 1 133 ? -23.209 -9.503 -4.469 1.00 94.81 133 LEU A C 1
ATOM 1073 O O . LEU A 1 133 ? -24.350 -9.158 -4.161 1.00 94.81 133 LEU A O 1
ATOM 1077 N N . GLU A 1 134 ? -22.387 -8.706 -5.164 1.00 96.44 134 GLU A N 1
ATOM 1078 C CA . GLU A 1 134 ? -22.788 -7.396 -5.701 1.00 96.44 134 GLU A CA 1
ATOM 1079 C C . GLU A 1 134 ? -24.007 -7.540 -6.628 1.00 96.44 134 GLU A C 1
ATOM 1081 O O . GLU A 1 134 ? -25.033 -6.899 -6.386 1.00 96.44 134 GLU A O 1
ATOM 1086 N N . LYS A 1 135 ? -23.941 -8.441 -7.623 1.00 95.38 135 LYS A N 1
ATOM 1087 C CA . LYS A 1 135 ? -25.070 -8.728 -8.528 1.00 95.38 135 LYS A CA 1
ATOM 1088 C C . LYS A 1 135 ? -26.328 -9.161 -7.772 1.00 95.38 135 LYS A C 1
ATOM 1090 O O . LYS A 1 135 ? -27.409 -8.628 -8.015 1.00 95.38 135 LYS A O 1
ATOM 1095 N N . LYS A 1 136 ? -26.193 -10.099 -6.826 1.00 94.81 136 LYS A N 1
ATOM 1096 C CA . LYS A 1 136 ? -27.316 -10.631 -6.036 1.00 94.81 136 LYS A CA 1
ATOM 1097 C C . LYS A 1 136 ? -28.036 -9.533 -5.249 1.00 94.81 136 LYS A C 1
ATOM 1099 O O . LYS A 1 136 ? -29.262 -9.474 -5.282 1.00 94.81 136 LYS A O 1
ATOM 1104 N N . LEU A 1 137 ? -27.294 -8.651 -4.580 1.00 95.56 137 LEU A N 1
ATOM 1105 C CA . LEU A 1 137 ? -27.868 -7.549 -3.799 1.00 95.56 137 LEU A CA 1
ATOM 1106 C C . LEU A 1 137 ? -28.496 -6.460 -4.688 1.00 95.56 137 LEU A C 1
ATOM 1108 O O . LEU A 1 137 ? -29.510 -5.873 -4.308 1.00 95.56 137 LEU A O 1
ATOM 1112 N N . ILE A 1 138 ? -27.942 -6.214 -5.882 1.00 96.50 138 ILE A N 1
ATOM 1113 C CA . ILE A 1 138 ? -28.530 -5.276 -6.853 1.00 96.50 138 ILE A CA 1
ATOM 1114 C C . ILE A 1 138 ? -29.841 -5.819 -7.431 1.00 96.50 138 ILE A C 1
ATOM 1116 O O . ILE A 1 138 ? -30.810 -5.066 -7.545 1.00 96.50 138 ILE A O 1
ATOM 1120 N N . ALA A 1 139 ? -29.901 -7.115 -7.740 1.00 95.06 139 ALA A N 1
ATOM 1121 C CA . ALA A 1 139 ? -31.133 -7.779 -8.159 1.00 95.06 139 ALA A CA 1
ATOM 1122 C C . ALA A 1 139 ? -32.192 -7.784 -7.039 1.00 95.06 139 ALA A C 1
ATOM 1124 O O . ALA A 1 139 ? -33.357 -7.504 -7.305 1.00 95.06 139 ALA A O 1
ATOM 1125 N N . GLN A 1 140 ? -31.787 -8.034 -5.787 1.00 94.69 140 GLN A N 1
ATOM 1126 C CA . GLN A 1 140 ? -32.687 -8.122 -4.630 1.00 94.69 140 GLN A CA 1
ATOM 1127 C C . GLN A 1 140 ? -33.394 -6.798 -4.289 1.00 94.69 140 GLN A C 1
ATOM 1129 O O . GLN A 1 140 ? -34.589 -6.813 -4.012 1.00 94.69 140 GLN A O 1
ATOM 1134 N N . TRP A 1 141 ? -32.685 -5.662 -4.290 1.00 95.75 141 TRP A N 1
ATOM 1135 C CA . TRP A 1 141 ? -33.283 -4.348 -3.979 1.00 95.75 141 TRP A CA 1
ATOM 1136 C C . TRP A 1 141 ? -33.747 -3.557 -5.213 1.00 95.75 141 TRP A C 1
ATOM 1138 O O . TRP A 1 141 ? -34.380 -2.508 -5.063 1.00 95.75 141 TRP A O 1
ATOM 1148 N N . GLY A 1 142 ? -33.433 -4.040 -6.418 1.00 97.06 142 GLY A N 1
ATOM 1149 C CA . GLY A 1 142 ? -33.844 -3.468 -7.699 1.00 97.06 142 GLY A CA 1
ATOM 1150 C C . GLY A 1 142 ? -33.240 -2.094 -8.026 1.00 97.06 142 GLY A C 1
ATOM 1151 O O . GLY A 1 142 ? -32.750 -1.353 -7.169 1.00 97.06 142 GLY A O 1
ATOM 1152 N N . ARG A 1 143 ? -33.278 -1.721 -9.310 1.00 97.50 143 ARG A N 1
ATOM 1153 C CA . ARG A 1 143 ? -32.650 -0.500 -9.842 1.00 97.50 143 ARG A CA 1
ATOM 1154 C C . ARG A 1 143 ? -33.694 0.574 -10.130 1.00 97.50 143 ARG A C 1
ATOM 1156 O O . ARG A 1 143 ? -34.599 0.379 -10.943 1.00 97.50 143 ARG A O 1
ATOM 1163 N N . ARG A 1 144 ? -33.516 1.767 -9.556 1.00 96.31 144 ARG A N 1
ATOM 1164 C CA . ARG A 1 144 ? -34.420 2.911 -9.768 1.00 96.31 144 ARG A CA 1
ATOM 1165 C C . ARG A 1 144 ? -34.447 3.384 -11.223 1.00 96.31 144 ARG A C 1
ATOM 1167 O O . ARG A 1 144 ? -35.491 3.823 -11.694 1.00 96.31 144 ARG A O 1
ATOM 1174 N N . ALA A 1 145 ? -33.325 3.267 -11.937 1.00 93.62 145 ALA A N 1
ATOM 1175 C CA . ALA A 1 145 ? -33.196 3.683 -13.337 1.00 93.62 145 ALA A CA 1
ATOM 1176 C C . ALA A 1 145 ? -34.188 2.969 -14.278 1.00 93.62 145 ALA A C 1
ATOM 1178 O O . ALA A 1 145 ? -34.708 3.592 -15.197 1.00 93.62 145 ALA A O 1
ATOM 1179 N N . ILE A 1 146 ? -34.495 1.697 -14.000 1.00 95.62 146 ILE A N 1
ATOM 1180 C CA . ILE A 1 146 ? -35.464 0.873 -14.746 1.00 95.62 146 ILE A CA 1
ATOM 1181 C C . ILE A 1 146 ? -36.749 0.602 -13.942 1.00 95.62 146 ILE A C 1
ATOM 1183 O O . ILE A 1 146 ? -37.501 -0.312 -14.260 1.00 95.62 146 ILE A O 1
ATOM 1187 N N . LYS A 1 147 ? -37.006 1.394 -12.890 1.00 96.69 147 LYS A N 1
ATOM 1188 C CA . LYS A 1 147 ? -38.167 1.290 -11.984 1.00 96.69 147 LYS A CA 1
ATOM 1189 C C . LYS A 1 147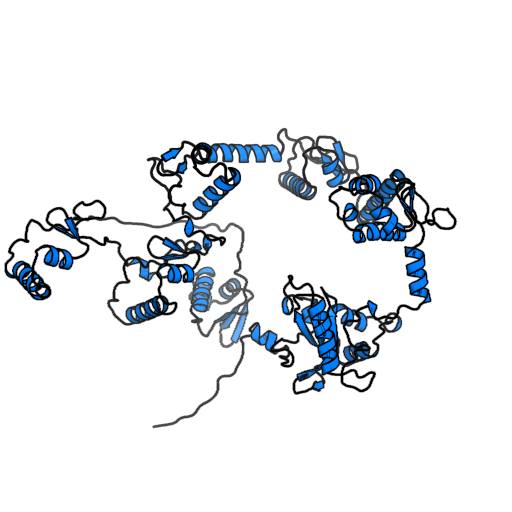 ? -38.345 -0.065 -11.267 1.00 96.69 147 LYS A C 1
ATOM 1191 O O . LYS A 1 147 ? -39.399 -0.281 -10.681 1.00 96.69 147 LYS A O 1
ATOM 1196 N N . THR A 1 148 ? -37.339 -0.946 -11.238 1.00 96.44 148 THR A N 1
ATOM 1197 C CA . THR A 1 148 ? -37.436 -2.253 -10.553 1.00 96.44 148 THR A CA 1
ATOM 1198 C C . THR A 1 148 ? -37.160 -2.191 -9.052 1.00 96.44 148 THR A C 1
ATOM 1200 O O . THR A 1 148 ? -37.365 -3.183 -8.362 1.00 96.44 148 THR A O 1
ATOM 1203 N N . GLY A 1 149 ? -36.701 -1.053 -8.521 1.00 96.44 149 GLY A N 1
ATOM 1204 C CA . GLY A 1 149 ? -36.497 -0.894 -7.082 1.00 96.44 149 GLY A CA 1
ATOM 1205 C C . GLY A 1 149 ? -35.796 0.398 -6.675 1.00 96.44 149 GLY A C 1
ATOM 1206 O O . GLY A 1 149 ? -35.909 1.428 -7.346 1.00 96.44 149 GLY A O 1
ATOM 1207 N N . ILE A 1 150 ? -35.101 0.354 -5.540 1.00 97.00 150 ILE A N 1
ATOM 1208 C CA . ILE A 1 150 ? -34.684 1.545 -4.780 1.00 97.00 150 ILE A CA 1
ATOM 1209 C C . ILE A 1 150 ? -33.237 1.990 -5.022 1.00 97.00 150 ILE A C 1
ATOM 1211 O O . ILE A 1 150 ? -32.897 3.137 -4.717 1.00 97.00 150 ILE A O 1
ATOM 1215 N N . LEU A 1 151 ? -32.377 1.134 -5.584 1.00 97.88 151 LEU A N 1
ATOM 1216 C CA . LEU A 1 151 ? -30.957 1.450 -5.733 1.00 97.88 151 LEU A CA 1
ATOM 1217 C C . LEU A 1 151 ? -30.699 2.474 -6.842 1.00 97.88 151 LEU A C 1
ATOM 1219 O O . LEU A 1 151 ? -31.289 2.445 -7.922 1.00 97.88 151 LEU A O 1
ATOM 1223 N N . THR A 1 152 ? -29.721 3.342 -6.599 1.00 97.31 152 THR A N 1
ATOM 1224 C CA . THR A 1 152 ? -29.166 4.289 -7.577 1.00 97.31 152 THR A CA 1
ATOM 1225 C C . THR A 1 152 ? -28.181 3.637 -8.553 1.00 97.31 152 THR A C 1
ATOM 1227 O O . THR A 1 152 ? -27.650 4.328 -9.418 1.00 97.31 152 THR A O 1
ATOM 1230 N N . ASN A 1 153 ? -27.916 2.331 -8.433 1.00 96.38 153 ASN A N 1
ATOM 1231 C CA . ASN A 1 153 ? -27.070 1.567 -9.349 1.00 96.38 153 ASN A CA 1
ATOM 1232 C C . ASN A 1 153 ? -27.545 1.713 -10.804 1.00 96.38 153 ASN A C 1
ATOM 1234 O O . ASN A 1 153 ? -28.713 1.483 -11.116 1.00 96.38 153 ASN A O 1
ATOM 1238 N N . LEU A 1 154 ? -26.620 2.100 -11.689 1.00 93.94 154 LEU A N 1
ATOM 1239 C CA . LEU A 1 154 ? -26.903 2.258 -13.118 1.00 93.94 154 LEU A CA 1
ATOM 1240 C C . LEU A 1 154 ? -27.005 0.896 -13.813 1.00 93.94 154 LEU A C 1
ATOM 1242 O O . LEU A 1 154 ? -27.869 0.703 -14.663 1.00 93.94 154 LEU A O 1
ATOM 1246 N N . THR A 1 155 ? -26.162 -0.055 -13.412 1.00 93.19 155 THR A N 1
ATOM 1247 C CA . THR A 1 155 ? -25.994 -1.361 -14.058 1.00 93.19 155 THR A CA 1
ATOM 1248 C C . THR A 1 155 ? -26.166 -2.508 -13.059 1.00 93.19 155 THR A C 1
ATOM 1250 O O . THR A 1 155 ? -26.409 -2.254 -11.875 1.00 93.19 155 THR A O 1
ATOM 1253 N N . GLU A 1 156 ? -26.125 -3.763 -13.514 1.00 93.75 156 GLU A N 1
ATOM 1254 C CA . GLU A 1 156 ? -26.556 -4.927 -12.710 1.00 93.75 156 GLU A CA 1
ATOM 1255 C C . GLU A 1 156 ? -25.506 -5.428 -11.713 1.00 93.75 156 GLU A C 1
ATOM 1257 O O . GLU A 1 156 ? -25.771 -6.346 -10.941 1.00 93.75 156 GLU A O 1
ATOM 1262 N N . GLY A 1 157 ? -24.335 -4.791 -11.685 1.00 89.25 157 GLY A N 1
ATOM 1263 C CA . GLY A 1 157 ? -23.188 -5.232 -10.899 1.00 89.25 157 GLY A CA 1
ATOM 1264 C C . GLY A 1 157 ? -22.311 -6.219 -11.660 1.00 89.25 157 GLY A C 1
ATOM 1265 O O . GLY A 1 157 ? -22.636 -6.689 -12.748 1.00 89.25 157 GLY A O 1
ATOM 1266 N N . GLY A 1 158 ? -21.140 -6.505 -11.108 1.00 80.75 158 GLY A N 1
ATOM 1267 C CA . GLY A 1 158 ? -20.110 -7.354 -11.699 1.00 80.75 158 GLY A CA 1
ATOM 1268 C C . GLY A 1 158 ? -19.428 -6.803 -12.955 1.00 80.75 158 GLY A C 1
ATOM 1269 O O . GLY A 1 158 ? -18.511 -7.422 -13.480 1.00 80.75 158 GLY A O 1
ATOM 1270 N N . GLU A 1 159 ? -19.848 -5.633 -13.422 1.00 75.81 159 GLU A N 1
ATOM 1271 C CA . GLU A 1 159 ? -19.285 -4.929 -14.573 1.00 75.81 159 GLU A CA 1
ATOM 1272 C C . GLU A 1 159 ? -18.037 -4.105 -14.219 1.00 75.81 159 GLU A C 1
ATOM 1274 O O . GLU A 1 159 ? -17.175 -3.880 -15.067 1.00 75.81 159 GLU A O 1
ATOM 1279 N N . GLY A 1 160 ? -17.908 -3.649 -12.968 1.00 66.75 160 GLY A N 1
ATOM 1280 C CA . GLY A 1 160 ? -16.756 -2.871 -12.505 1.00 66.75 160 GLY A CA 1
ATOM 1281 C C . GLY A 1 160 ? -16.521 -1.599 -13.333 1.00 66.75 160 GLY A C 1
ATOM 1282 O O . GLY A 1 160 ? -17.354 -0.700 -13.341 1.00 66.75 160 GLY A O 1
ATOM 1283 N N . VAL A 1 161 ? -15.358 -1.516 -13.987 1.00 52.94 161 VAL A N 1
ATOM 1284 C CA . VAL A 1 161 ? -15.052 -0.509 -15.030 1.00 52.94 161 VAL A CA 1
ATOM 1285 C C . VAL A 1 161 ? -15.137 -1.138 -16.436 1.00 52.94 161 VAL A C 1
ATOM 1287 O O . VAL A 1 161 ? -15.179 -0.427 -17.430 1.00 52.94 161 VAL A O 1
ATOM 1290 N N . ALA A 1 162 ? -15.202 -2.470 -16.532 1.00 41.38 162 ALA A N 1
ATOM 1291 C CA . ALA A 1 162 ? -15.154 -3.235 -17.779 1.00 41.38 162 ALA A CA 1
ATOM 1292 C C . ALA A 1 162 ? -16.505 -3.317 -18.519 1.00 41.38 162 ALA A C 1
ATOM 1294 O O . ALA A 1 162 ? -16.519 -3.518 -19.728 1.00 41.38 162 ALA A O 1
ATOM 1295 N N . GLY A 1 163 ? -17.630 -3.140 -17.815 1.00 43.22 163 GLY A N 1
ATOM 1296 C CA . GLY A 1 163 ? -18.960 -2.975 -18.419 1.00 43.22 163 GLY A CA 1
ATOM 1297 C C . GLY A 1 163 ? -19.280 -1.543 -18.853 1.00 43.22 163 GLY A C 1
ATOM 1298 O O . GLY A 1 163 ? -20.338 -1.301 -19.431 1.00 43.22 163 GLY A O 1
ATOM 1299 N N . LEU A 1 164 ? -18.351 -0.592 -18.674 1.00 47.06 164 LEU A N 1
ATOM 1300 C CA . LEU A 1 164 ? -18.326 0.544 -19.589 1.00 47.06 164 LEU A CA 1
ATOM 1301 C C . LEU A 1 164 ? -18.023 -0.023 -20.974 1.00 47.06 164 LEU A C 1
ATOM 1303 O O . LEU A 1 164 ? -16.899 -0.450 -21.239 1.00 47.06 164 LEU A O 1
ATOM 1307 N N . ALA A 1 165 ? -19.026 -0.006 -21.851 1.00 43.09 165 ALA A N 1
ATOM 1308 C CA . ALA A 1 165 ? -18.844 -0.218 -23.278 1.00 43.09 165 ALA A CA 1
ATOM 1309 C C . ALA A 1 165 ? -17.964 0.918 -23.821 1.00 43.09 165 ALA A C 1
ATOM 1311 O O . ALA A 1 165 ? -18.454 1.945 -24.290 1.00 43.09 165 ALA A O 1
ATOM 1312 N N . MET A 1 166 ? -16.650 0.744 -23.663 1.00 44.66 166 MET A N 1
ATOM 1313 C CA . MET A 1 166 ? -15.615 1.664 -24.107 1.00 44.66 166 MET A CA 1
ATOM 1314 C C . MET A 1 166 ? -15.895 2.001 -25.575 1.00 44.66 166 MET A C 1
ATOM 1316 O O . MET A 1 166 ? -15.950 1.061 -26.377 1.00 44.66 166 MET A O 1
ATOM 1320 N N . PRO A 1 167 ? -16.136 3.283 -25.926 1.00 54.69 167 PRO A N 1
ATOM 1321 C CA . PRO A 1 167 ? -16.632 3.640 -27.249 1.00 54.69 167 PRO A CA 1
ATOM 1322 C C . PRO A 1 167 ? -15.759 3.009 -28.336 1.00 54.69 167 PRO A C 1
ATOM 1324 O O . PRO A 1 167 ? -14.538 3.007 -28.162 1.00 54.69 167 PRO A O 1
ATOM 1327 N N . PRO A 1 168 ? -16.324 2.481 -29.440 1.00 66.25 168 PRO A N 1
ATOM 1328 C CA . PRO A 1 168 ? -15.551 1.704 -30.407 1.00 66.25 168 PRO A CA 1
ATOM 1329 C C . PRO A 1 168 ? -14.280 2.404 -30.898 1.00 66.25 168 PRO A C 1
ATOM 1331 O O . PRO A 1 168 ? -13.267 1.737 -31.053 1.00 66.25 168 PRO A O 1
ATOM 1334 N N . HIS A 1 169 ? -14.290 3.737 -31.028 1.00 57.03 169 HIS A N 1
ATOM 1335 C CA . HIS A 1 169 ? -13.097 4.527 -31.347 1.00 57.03 169 HIS A CA 1
ATOM 1336 C C . HIS A 1 169 ? -12.048 4.553 -30.216 1.00 57.03 169 HIS A C 1
ATOM 1338 O O . HIS A 1 169 ? -10.871 4.397 -30.499 1.00 57.03 169 HIS A O 1
ATOM 1344 N N . VAL A 1 170 ? -12.429 4.674 -28.936 1.00 50.97 170 VAL A N 1
ATOM 1345 C CA . VAL A 1 170 ? -11.477 4.599 -27.803 1.00 50.97 170 VAL A CA 1
ATOM 1346 C C . VAL A 1 170 ? -10.901 3.190 -27.676 1.00 50.97 170 VAL A C 1
ATOM 1348 O O . VAL A 1 170 ? -9.705 3.027 -27.443 1.00 50.97 170 VAL A O 1
ATOM 1351 N N . LYS A 1 171 ? -11.735 2.159 -27.867 1.00 61.78 171 LYS A N 1
ATOM 1352 C CA . LYS A 1 171 ? -11.271 0.768 -27.880 1.00 61.78 171 LYS A CA 1
ATOM 1353 C C . LYS A 1 171 ? -10.359 0.495 -29.081 1.00 61.78 171 LYS A C 1
ATOM 1355 O O . LYS A 1 171 ? -9.384 -0.229 -28.917 1.00 61.78 171 LYS A O 1
ATOM 1360 N N . ALA A 1 172 ? -10.649 1.081 -30.245 1.00 66.06 172 ALA A N 1
ATOM 1361 C CA . ALA A 1 172 ? -9.775 1.039 -31.412 1.00 66.06 172 ALA A CA 1
ATOM 1362 C C . ALA A 1 172 ? -8.435 1.712 -31.101 1.00 66.06 172 ALA A C 1
ATOM 1364 O O . ALA A 1 172 ? -7.439 1.012 -31.134 1.00 66.06 172 ALA A O 1
ATOM 1365 N N . ILE A 1 173 ? -8.413 2.974 -30.654 1.00 62.47 173 ILE A N 1
ATOM 1366 C CA . ILE A 1 173 ? -7.187 3.713 -30.290 1.00 62.47 173 ILE A CA 1
ATOM 1367 C C . ILE A 1 173 ? -6.337 2.938 -29.269 1.00 62.47 173 ILE A C 1
ATOM 1369 O O . ILE A 1 173 ? -5.140 2.761 -29.464 1.00 62.47 173 ILE A O 1
ATOM 1373 N N . LEU A 1 174 ? -6.931 2.407 -28.193 1.00 64.50 174 LEU A N 1
ATOM 1374 C CA . LEU A 1 174 ? -6.172 1.631 -27.200 1.00 64.50 174 LEU A CA 1
ATOM 1375 C C . LEU A 1 174 ? -5.726 0.250 -27.707 1.00 64.50 174 LEU A C 1
ATOM 1377 O O . LEU A 1 174 ? -4.733 -0.280 -27.210 1.00 64.50 174 LEU A O 1
ATOM 1381 N N . SER A 1 175 ? -6.436 -0.342 -28.670 1.00 70.25 175 SER A N 1
ATOM 1382 C CA . SER A 1 175 ? -6.002 -1.569 -29.347 1.00 70.25 175 SER A CA 1
ATOM 1383 C C . SER A 1 175 ? -4.880 -1.280 -30.341 1.00 70.25 175 SER A C 1
ATOM 1385 O O . SER A 1 175 ? -3.907 -2.020 -30.375 1.00 70.25 175 SER A O 1
ATOM 1387 N N . GLU A 1 176 ? -4.999 -0.188 -31.092 1.00 73.94 176 GLU A N 1
ATOM 1388 C CA . GLU A 1 176 ? -4.055 0.335 -32.074 1.00 73.94 176 GLU A CA 1
ATOM 1389 C C . GLU A 1 176 ? -2.724 0.653 -31.395 1.00 73.94 176 GLU A C 1
ATOM 1391 O O . GLU A 1 176 ? -1.726 0.023 -31.725 1.00 73.94 176 GLU A O 1
ATOM 1396 N N . MET A 1 177 ? -2.724 1.477 -30.340 1.00 67.06 177 MET A N 1
ATOM 1397 C CA . MET A 1 177 ? -1.546 1.761 -29.503 1.00 67.06 177 MET A CA 1
ATOM 1398 C C . MET A 1 177 ? -0.950 0.507 -28.834 1.00 67.06 177 MET A C 1
ATOM 1400 O O . MET A 1 177 ? 0.245 0.467 -28.558 1.00 67.06 177 MET A O 1
ATOM 1404 N N . ALA A 1 178 ? -1.751 -0.531 -28.561 1.00 69.12 178 ALA A N 1
ATOM 1405 C CA . ALA A 1 178 ? -1.252 -1.806 -28.030 1.00 69.12 178 ALA A CA 1
ATOM 1406 C C . ALA A 1 178 ? -0.705 -2.756 -29.118 1.00 69.12 178 ALA A C 1
ATOM 1408 O O . ALA A 1 178 ? 0.069 -3.662 -28.793 1.00 69.12 178 ALA A O 1
ATOM 1409 N N . SER A 1 179 ? -1.106 -2.552 -30.376 1.00 80.25 179 SER A N 1
ATOM 1410 C CA . SER A 1 179 ? -0.617 -3.238 -31.579 1.00 80.25 179 SER A CA 1
ATOM 1411 C C . SER A 1 179 ? 0.427 -2.442 -32.366 1.00 80.25 179 SER A C 1
ATOM 1413 O O . SER A 1 179 ? 0.951 -2.953 -33.352 1.00 80.25 179 SER A O 1
ATOM 1415 N N . GLN A 1 180 ? 0.734 -1.206 -31.958 1.00 86.56 180 GLN A N 1
ATOM 1416 C CA . GLN A 1 180 ? 1.838 -0.455 -32.537 1.00 86.56 180 GLN A CA 1
ATOM 1417 C C . GLN A 1 180 ? 3.125 -1.254 -32.312 1.00 86.56 180 GLN A C 1
ATOM 1419 O O . GLN A 1 180 ? 3.364 -1.737 -31.193 1.00 86.56 180 GLN A O 1
ATOM 1424 N N . PRO A 1 181 ? 3.946 -1.429 -33.360 1.00 93.19 181 PRO A N 1
ATOM 1425 C CA . PRO A 1 181 ? 5.196 -2.135 -33.212 1.00 93.19 181 PRO A CA 1
ATOM 1426 C C . PRO A 1 181 ? 6.095 -1.383 -32.228 1.00 93.19 181 PRO A C 1
ATOM 1428 O O . PRO A 1 181 ? 6.086 -0.154 -32.150 1.00 93.19 181 PRO A O 1
ATOM 1431 N N . VAL A 1 182 ? 6.875 -2.129 -31.455 1.00 94.38 182 VAL A N 1
ATOM 1432 C CA . VAL A 1 182 ? 7.842 -1.570 -30.509 1.00 94.38 182 VAL A CA 1
ATOM 1433 C C . VAL A 1 182 ? 9.234 -2.041 -30.871 1.00 94.38 182 VAL A C 1
ATOM 1435 O O . VAL A 1 182 ? 9.437 -3.195 -31.257 1.00 94.38 182 VAL A O 1
ATOM 1438 N N . ARG A 1 183 ? 10.204 -1.152 -30.709 1.00 95.31 183 ARG A N 1
ATOM 1439 C CA . ARG A 1 183 ? 11.608 -1.525 -30.636 1.00 95.31 183 ARG A CA 1
ATOM 1440 C C . ARG A 1 183 ? 11.882 -1.983 -29.199 1.00 95.31 183 ARG A C 1
ATOM 1442 O O . ARG A 1 183 ? 11.407 -1.350 -28.258 1.00 95.31 183 ARG A O 1
ATOM 1449 N N . PHE A 1 184 ? 12.595 -3.089 -29.012 1.00 95.88 184 PHE A N 1
ATOM 1450 C CA . PHE A 1 184 ? 13.107 -3.519 -27.706 1.00 95.88 184 PHE A CA 1
ATOM 1451 C C . PHE A 1 184 ? 14.517 -4.091 -27.865 1.00 95.88 184 PHE A C 1
ATOM 1453 O O . PHE A 1 184 ? 14.733 -5.028 -28.635 1.00 95.88 184 PHE A O 1
ATOM 1460 N N . ASN A 1 185 ? 15.481 -3.511 -27.147 1.00 93.75 185 ASN A N 1
ATOM 1461 C CA . ASN A 1 185 ? 16.909 -3.783 -27.320 1.00 93.75 185 ASN A CA 1
ATOM 1462 C C . ASN A 1 185 ? 17.358 -3.724 -28.803 1.00 93.75 185 ASN A C 1
ATOM 1464 O O . ASN A 1 185 ? 18.083 -4.589 -29.285 1.00 93.75 185 ASN A O 1
ATOM 1468 N N . GLY A 1 186 ? 16.852 -2.737 -29.553 1.00 92.31 186 GLY A N 1
ATOM 1469 C CA . GLY A 1 186 ? 17.154 -2.516 -30.977 1.00 92.31 186 GLY A CA 1
ATOM 1470 C C . GLY A 1 186 ? 16.294 -3.319 -31.965 1.00 92.31 186 GLY A C 1
ATOM 1471 O O . GLY A 1 186 ? 15.997 -2.821 -33.049 1.00 92.31 186 GLY A O 1
ATOM 1472 N N . ASN A 1 187 ? 15.820 -4.506 -31.579 1.00 95.50 187 ASN A N 1
ATOM 1473 C CA . ASN A 1 187 ? 14.981 -5.367 -32.420 1.00 95.50 187 ASN A CA 1
ATOM 1474 C C . ASN A 1 187 ? 13.532 -4.858 -32.505 1.00 95.50 187 ASN A C 1
ATOM 1476 O O . ASN A 1 187 ? 13.008 -4.320 -31.531 1.00 95.50 187 ASN A O 1
ATOM 1480 N N . LEU A 1 188 ? 12.870 -5.057 -33.650 1.00 96.19 188 LEU A N 1
ATOM 1481 C CA . LEU A 1 188 ? 11.473 -4.664 -33.882 1.00 96.19 188 LEU A CA 1
ATOM 1482 C C . LEU A 1 188 ? 10.508 -5.825 -33.588 1.00 96.19 188 LEU A C 1
ATOM 1484 O O . LEU A 1 188 ? 10.709 -6.939 -34.068 1.00 96.19 188 LEU A O 1
ATOM 1488 N N . TYR A 1 189 ? 9.428 -5.554 -32.853 1.00 95.69 189 TYR A N 1
ATOM 1489 C CA . TYR A 1 189 ? 8.386 -6.524 -32.501 1.00 95.69 189 TYR A CA 1
ATOM 1490 C C . TYR A 1 189 ? 6.995 -5.945 -32.762 1.00 95.69 189 TYR A C 1
ATOM 1492 O O . TYR A 1 189 ? 6.775 -4.751 -32.600 1.00 95.69 189 TYR A O 1
ATOM 1500 N N . THR A 1 190 ? 6.018 -6.796 -33.078 1.00 94.50 190 THR A N 1
ATOM 1501 C CA . THR A 1 190 ? 4.633 -6.389 -33.396 1.00 94.50 190 THR A CA 1
ATOM 1502 C C . THR A 1 190 ? 3.819 -5.864 -32.206 1.00 94.50 190 THR A C 1
ATOM 1504 O O . THR A 1 190 ? 2.690 -5.429 -32.388 1.00 94.50 190 THR A O 1
ATOM 1507 N N . SER A 1 191 ? 4.337 -5.952 -30.977 1.00 93.06 191 SER A N 1
ATOM 1508 C CA . SER A 1 191 ? 3.757 -5.347 -29.767 1.00 93.06 191 SER A CA 1
ATOM 1509 C C . SER A 1 191 ? 4.698 -5.516 -28.568 1.00 93.06 191 SER A C 1
ATOM 1511 O O . SER A 1 191 ? 5.568 -6.391 -28.569 1.00 93.06 191 SER A O 1
ATOM 1513 N N . ILE A 1 192 ? 4.438 -4.784 -27.477 1.00 91.69 192 ILE A N 1
ATOM 1514 C CA . ILE A 1 192 ? 5.074 -4.997 -26.156 1.00 91.69 192 ILE A CA 1
ATOM 1515 C C . ILE A 1 192 ? 4.971 -6.469 -25.710 1.00 91.69 192 ILE A C 1
ATOM 1517 O O . ILE A 1 192 ? 5.887 -7.003 -25.088 1.00 91.69 192 ILE A O 1
ATOM 1521 N N . LYS A 1 193 ? 3.856 -7.147 -26.023 1.00 93.94 193 LYS A N 1
ATOM 1522 C CA . LYS A 1 193 ? 3.645 -8.550 -25.637 1.00 93.94 193 LYS A CA 1
ATOM 1523 C C . LYS A 1 193 ? 4.507 -9.509 -26.463 1.00 93.94 193 LYS A C 1
ATOM 1525 O O . LYS A 1 193 ? 5.022 -10.477 -25.910 1.00 93.94 193 LYS A O 1
ATOM 1530 N N . ALA A 1 194 ? 4.692 -9.228 -27.753 1.00 94.69 194 ALA A N 1
ATOM 1531 C CA . ALA A 1 194 ? 5.620 -9.976 -28.596 1.00 94.69 194 ALA A CA 1
ATOM 1532 C C . ALA A 1 194 ? 7.073 -9.782 -28.126 1.00 94.69 194 ALA A C 1
ATOM 1534 O O . ALA A 1 194 ? 7.777 -10.770 -27.950 1.00 94.69 194 ALA A O 1
ATOM 1535 N N . ALA A 1 195 ? 7.482 -8.543 -27.821 1.00 95.00 195 ALA A N 1
ATOM 1536 C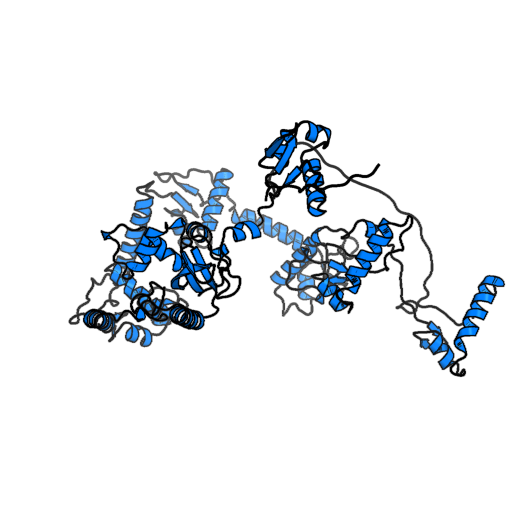 CA . ALA A 1 195 ? 8.807 -8.248 -27.269 1.00 95.00 195 ALA A CA 1
ATOM 1537 C C . ALA A 1 195 ? 9.080 -9.014 -25.961 1.00 95.00 195 ALA A C 1
ATOM 1539 O O . ALA A 1 195 ? 10.118 -9.662 -25.839 1.00 95.00 195 ALA A O 1
ATOM 1540 N N . PHE A 1 196 ? 8.128 -9.009 -25.019 1.00 95.69 196 PHE A N 1
ATOM 1541 C CA . PHE A 1 196 ? 8.257 -9.730 -23.748 1.00 95.69 196 PHE A CA 1
ATOM 1542 C C . PHE A 1 196 ? 8.392 -11.251 -23.927 1.00 95.69 196 PHE A C 1
ATOM 1544 O O . PHE A 1 196 ? 9.238 -11.863 -23.290 1.00 95.69 196 PHE A O 1
ATOM 1551 N N . HIS A 1 197 ? 7.585 -11.877 -24.791 1.00 95.75 197 HIS A N 1
ATOM 1552 C CA . HIS A 1 197 ? 7.639 -13.334 -24.983 1.00 95.75 197 HIS A CA 1
ATOM 1553 C C . HIS A 1 197 ? 8.800 -13.814 -25.869 1.00 95.75 197 HIS A C 1
ATOM 1555 O O . HIS A 1 197 ? 9.140 -14.991 -25.815 1.00 95.75 197 HIS A O 1
ATOM 1561 N N . ALA A 1 198 ? 9.398 -12.934 -26.676 1.00 96.62 198 ALA A N 1
ATOM 1562 C CA . ALA A 1 198 ? 10.525 -13.263 -27.550 1.00 96.62 198 ALA A CA 1
ATOM 1563 C C . ALA A 1 198 ? 11.905 -13.116 -26.878 1.00 96.62 198 ALA A C 1
ATOM 1565 O O . ALA A 1 198 ? 12.919 -13.381 -27.519 1.00 96.62 198 ALA A O 1
ATOM 1566 N N . ASN A 1 199 ? 11.964 -12.677 -25.616 1.00 96.00 199 ASN A N 1
ATOM 1567 C CA . ASN A 1 199 ? 13.207 -12.441 -24.882 1.00 96.00 199 ASN A CA 1
ATOM 1568 C C . ASN A 1 199 ? 13.194 -13.197 -23.549 1.00 96.00 199 ASN A C 1
ATOM 1570 O O . ASN A 1 199 ? 12.186 -13.219 -22.847 1.00 96.00 199 ASN A O 1
ATOM 1574 N N . GLU A 1 200 ? 14.325 -13.790 -23.170 1.00 96.44 200 GLU A N 1
ATOM 1575 C CA . GLU A 1 200 ? 14.450 -14.441 -21.866 1.00 96.44 200 GLU A CA 1
ATOM 1576 C C . GLU A 1 200 ? 14.465 -13.417 -20.722 1.00 96.44 200 GLU A C 1
ATOM 1578 O O . GLU A 1 200 ? 14.895 -12.273 -20.890 1.00 96.44 200 GLU A O 1
ATOM 1583 N N . ALA A 1 201 ? 14.090 -13.851 -19.514 1.00 93.19 201 ALA A N 1
ATOM 1584 C CA . ALA A 1 201 ? 14.170 -13.027 -18.305 1.00 93.19 201 ALA A CA 1
ATOM 1585 C C . ALA A 1 201 ? 15.584 -12.455 -18.070 1.00 93.19 201 ALA A C 1
ATOM 1587 O O . ALA A 1 201 ? 15.717 -11.333 -17.585 1.00 93.19 201 ALA A O 1
ATOM 1588 N N . ALA A 1 202 ? 16.633 -13.189 -18.466 1.00 94.81 202 ALA A N 1
ATOM 1589 C CA . ALA A 1 202 ? 18.012 -12.707 -18.461 1.00 94.81 202 ALA A CA 1
ATOM 1590 C C . ALA A 1 202 ? 18.196 -11.517 -19.419 1.00 94.81 202 ALA A C 1
ATOM 1592 O O . ALA A 1 202 ? 18.568 -10.433 -18.971 1.00 94.81 202 ALA A O 1
ATOM 1593 N N . THR A 1 203 ? 17.846 -11.675 -20.699 1.00 95.12 203 THR A N 1
ATOM 1594 C CA . THR A 1 203 ? 17.899 -10.609 -21.713 1.00 95.12 203 THR A CA 1
ATOM 1595 C C . THR A 1 203 ? 17.094 -9.380 -21.296 1.00 95.12 203 THR A C 1
ATOM 1597 O O . THR A 1 203 ? 17.586 -8.259 -21.413 1.00 95.12 203 THR A O 1
ATOM 1600 N N . ILE A 1 204 ? 15.891 -9.573 -20.742 1.00 93.38 204 ILE A N 1
ATOM 1601 C CA . ILE A 1 204 ? 15.049 -8.485 -20.226 1.00 93.38 204 ILE A CA 1
ATOM 1602 C C . ILE A 1 204 ? 15.734 -7.772 -19.052 1.00 93.38 204 ILE A C 1
ATOM 1604 O O . ILE A 1 204 ? 15.740 -6.543 -19.007 1.00 93.38 204 ILE A O 1
ATOM 1608 N N . SER A 1 205 ? 16.358 -8.514 -18.136 1.00 91.31 205 SER A N 1
ATOM 1609 C CA . SER A 1 205 ? 17.061 -7.946 -16.979 1.00 91.31 205 SER A CA 1
ATOM 1610 C C . SER A 1 205 ? 18.269 -7.091 -17.378 1.00 91.31 205 SER A C 1
ATOM 1612 O O . SER A 1 205 ? 18.412 -5.967 -16.892 1.00 91.31 205 SER A O 1
ATOM 1614 N N . THR A 1 206 ? 19.068 -7.561 -18.343 1.00 94.06 206 THR A N 1
ATOM 1615 C CA . THR A 1 206 ? 20.195 -6.819 -18.927 1.00 94.06 206 THR A CA 1
ATOM 1616 C C . THR A 1 206 ? 19.713 -5.575 -19.671 1.00 94.06 206 THR A C 1
ATOM 1618 O O . THR A 1 206 ? 20.220 -4.481 -19.431 1.00 94.06 206 THR A O 1
ATOM 1621 N N . ALA A 1 207 ? 18.700 -5.722 -20.530 1.00 91.94 207 ALA A N 1
ATOM 1622 C CA . ALA A 1 207 ? 18.146 -4.641 -21.337 1.00 91.94 207 ALA A CA 1
ATOM 1623 C C . ALA A 1 207 ? 17.517 -3.527 -20.479 1.00 91.94 207 ALA A C 1
ATOM 1625 O O . ALA A 1 207 ? 17.709 -2.350 -20.770 1.00 91.94 207 ALA A O 1
ATOM 1626 N N . LEU A 1 208 ? 16.798 -3.879 -19.407 1.00 91.50 208 LEU A N 1
ATOM 1627 C CA . LEU A 1 208 ? 16.139 -2.924 -18.504 1.00 91.50 208 LEU A CA 1
ATOM 1628 C C . LEU A 1 208 ? 17.022 -2.428 -17.344 1.00 91.50 208 LEU A C 1
ATOM 1630 O O . LEU A 1 208 ? 16.566 -1.568 -16.588 1.00 91.50 208 LEU A O 1
ATOM 1634 N N . ARG A 1 209 ? 18.249 -2.952 -17.188 1.00 93.31 209 ARG A N 1
ATOM 1635 C CA . ARG A 1 209 ? 19.165 -2.686 -16.058 1.00 93.31 209 ARG A CA 1
ATOM 1636 C C . ARG A 1 209 ? 18.542 -2.996 -14.684 1.00 93.31 209 ARG A C 1
ATOM 1638 O O . ARG A 1 209 ? 18.571 -2.175 -13.769 1.00 93.31 209 ARG A O 1
ATOM 1645 N N . VAL A 1 210 ? 17.958 -4.187 -14.531 1.00 89.31 210 VAL A N 1
ATOM 1646 C CA . VAL A 1 210 ? 17.327 -4.662 -13.279 1.00 89.31 210 VAL A CA 1
ATOM 1647 C C . VAL A 1 210 ? 17.788 -6.079 -12.919 1.00 89.31 210 VAL A C 1
ATOM 1649 O O . VAL A 1 210 ? 18.365 -6.775 -13.745 1.00 89.31 210 VAL A O 1
ATOM 1652 N N . SER A 1 211 ? 17.503 -6.548 -11.698 1.00 90.62 211 SER A N 1
ATOM 1653 C CA . SER A 1 211 ? 17.717 -7.963 -11.349 1.00 90.62 211 SER A CA 1
ATOM 1654 C C . SER A 1 211 ? 16.829 -8.893 -12.187 1.00 90.62 211 SER A C 1
ATOM 1656 O O . SER A 1 211 ? 15.647 -8.608 -12.398 1.00 90.62 211 SER A O 1
ATOM 1658 N N . LYS A 1 212 ? 17.372 -10.048 -12.595 1.00 92.38 212 LYS A N 1
ATOM 1659 C CA . LYS A 1 212 ? 16.643 -11.139 -13.271 1.00 92.38 212 LYS A CA 1
ATOM 1660 C C . LYS A 1 212 ? 15.414 -11.619 -12.489 1.00 92.38 212 LYS A C 1
ATOM 1662 O O . LYS A 1 212 ? 14.413 -11.987 -13.089 1.00 92.38 212 LYS A O 1
ATOM 1667 N N . ASP A 1 213 ? 15.479 -11.557 -11.158 1.00 89.62 213 ASP A N 1
ATOM 1668 C CA . ASP A 1 213 ? 14.430 -12.033 -10.248 1.00 89.62 213 ASP A CA 1
ATOM 1669 C C . ASP A 1 213 ? 13.349 -10.956 -10.003 1.00 89.62 213 ASP A C 1
ATOM 1671 O O . ASP A 1 213 ? 12.424 -11.133 -9.208 1.00 89.62 213 ASP A O 1
ATOM 1675 N N . SER A 1 214 ? 13.457 -9.809 -10.684 1.00 88.50 214 SER A N 1
ATOM 1676 C CA . SER A 1 214 ? 12.471 -8.732 -10.641 1.00 88.50 214 SER A CA 1
ATOM 1677 C C . SER A 1 214 ? 11.191 -9.097 -11.395 1.00 88.50 214 SER A C 1
ATOM 1679 O O . SER A 1 214 ? 11.208 -9.787 -12.418 1.00 88.50 214 SER A O 1
ATOM 1681 N N . LYS A 1 215 ? 10.058 -8.540 -10.948 1.00 86.69 215 LYS A N 1
ATOM 1682 C CA . LYS A 1 215 ? 8.762 -8.720 -11.621 1.00 86.69 215 LYS A CA 1
ATOM 1683 C C . LYS A 1 215 ? 8.778 -8.215 -13.066 1.00 86.69 215 LYS A C 1
ATOM 1685 O O . LYS A 1 215 ? 8.121 -8.813 -13.904 1.00 86.69 215 LYS A O 1
ATOM 1690 N N . TYR A 1 216 ? 9.579 -7.197 -13.394 1.00 88.38 216 TYR A N 1
ATOM 1691 C CA . TYR A 1 216 ? 9.737 -6.715 -14.776 1.00 88.38 216 TYR A CA 1
ATOM 1692 C C . TYR A 1 216 ? 10.259 -7.783 -15.755 1.00 88.38 216 TYR A C 1
ATOM 1694 O O . TYR A 1 216 ? 10.012 -7.674 -16.951 1.00 88.38 216 TYR A O 1
ATOM 1702 N N . CYS A 1 217 ? 10.952 -8.809 -15.256 1.00 91.00 217 CYS A N 1
ATOM 1703 C CA . CYS A 1 217 ? 11.560 -9.878 -16.052 1.00 91.00 217 CYS A CA 1
ATOM 1704 C C . CYS A 1 217 ? 10.681 -11.139 -16.135 1.00 91.00 217 CYS A C 1
ATOM 1706 O O . CYS A 1 217 ? 10.983 -12.045 -16.904 1.00 91.00 217 CYS A O 1
ATOM 1708 N N . THR A 1 218 ? 9.624 -11.221 -15.318 1.00 90.50 218 THR A N 1
ATOM 1709 C CA . THR A 1 218 ? 8.845 -12.451 -15.074 1.00 90.50 218 THR A CA 1
ATOM 1710 C C . THR A 1 218 ? 7.326 -12.259 -15.172 1.00 90.50 218 THR A C 1
ATOM 1712 O O . THR A 1 218 ? 6.605 -13.222 -15.416 1.00 90.50 218 THR A O 1
ATOM 1715 N N . ASP A 1 219 ? 6.828 -11.026 -15.053 1.00 93.25 219 ASP A N 1
ATOM 1716 C CA . ASP A 1 219 ? 5.428 -10.644 -15.243 1.00 93.25 219 ASP A CA 1
ATOM 1717 C C . ASP A 1 219 ? 5.290 -9.620 -16.381 1.00 93.25 219 ASP A C 1
ATOM 1719 O O . ASP A 1 219 ? 5.806 -8.500 -16.326 1.00 93.25 219 ASP A O 1
ATOM 1723 N N . TYR A 1 220 ? 4.508 -9.995 -17.395 1.00 92.50 220 TYR A N 1
ATOM 1724 C CA . TYR A 1 220 ? 4.157 -9.133 -18.522 1.00 92.50 220 TYR A CA 1
ATOM 1725 C C . TYR A 1 220 ? 3.496 -7.816 -18.079 1.00 92.50 220 TYR A C 1
ATOM 1727 O O . TYR A 1 220 ? 3.692 -6.787 -18.727 1.00 92.50 220 TYR A O 1
ATOM 1735 N N . ASN A 1 221 ? 2.720 -7.812 -16.989 1.00 86.94 221 ASN A N 1
ATOM 1736 C CA . ASN A 1 221 ? 2.034 -6.604 -16.532 1.00 86.94 221 ASN A CA 1
ATOM 1737 C C . ASN A 1 221 ? 3.034 -5.592 -15.967 1.00 86.94 221 ASN A C 1
ATOM 1739 O O . ASN A 1 221 ? 2.990 -4.433 -16.369 1.00 86.94 221 ASN A O 1
ATOM 1743 N N . ALA A 1 222 ? 3.989 -6.027 -15.140 1.00 85.50 222 ALA A N 1
ATOM 1744 C CA . ALA A 1 222 ? 5.114 -5.198 -14.715 1.00 85.50 222 ALA A CA 1
ATOM 1745 C C . ALA A 1 222 ? 5.927 -4.666 -15.913 1.00 85.50 222 ALA A C 1
ATOM 1747 O O . ALA A 1 222 ? 6.168 -3.459 -15.995 1.00 85.50 222 ALA A O 1
ATOM 1748 N N . PHE A 1 223 ? 6.295 -5.520 -16.876 1.00 91.81 223 PHE A N 1
ATOM 1749 C CA . PHE A 1 223 ? 7.015 -5.105 -18.093 1.00 91.81 223 PHE A CA 1
ATOM 1750 C C . PHE A 1 223 ? 6.238 -4.050 -18.907 1.00 91.81 223 PHE A C 1
ATOM 1752 O O . PHE A 1 223 ? 6.779 -3.007 -19.283 1.00 91.81 223 PHE A O 1
ATOM 1759 N N . LYS A 1 224 ? 4.931 -4.259 -19.106 1.00 91.38 224 LYS A N 1
ATOM 1760 C CA . LYS A 1 224 ? 4.034 -3.289 -19.750 1.00 91.38 224 LYS A CA 1
ATOM 1761 C C . LYS A 1 224 ? 3.924 -1.987 -18.951 1.00 91.38 224 LYS A C 1
ATOM 1763 O O . LYS A 1 224 ? 3.882 -0.911 -19.551 1.00 91.38 224 LYS A O 1
ATOM 1768 N N . SER A 1 225 ? 3.884 -2.051 -17.621 1.00 81.94 225 SER A N 1
ATOM 1769 C CA . SER A 1 225 ? 3.870 -0.867 -16.756 1.00 81.94 225 SER A CA 1
ATOM 1770 C C . SER A 1 225 ? 5.156 -0.050 -16.882 1.00 81.94 225 SER A C 1
ATOM 1772 O O . SER A 1 225 ? 5.068 1.174 -16.916 1.00 81.94 225 SER A O 1
ATOM 1774 N N . TRP A 1 226 ? 6.321 -0.688 -17.043 1.00 92.31 226 TRP A N 1
ATOM 1775 C CA . TRP A 1 226 ? 7.580 0.009 -17.340 1.00 92.31 226 TRP A CA 1
ATOM 1776 C C . TRP A 1 226 ? 7.496 0.778 -18.668 1.00 92.31 226 TRP A C 1
ATOM 1778 O O . TRP A 1 226 ? 7.739 1.984 -18.690 1.00 92.31 226 TRP A O 1
ATOM 1788 N N . TYR A 1 227 ? 7.045 0.125 -19.747 1.00 90.06 227 TYR A N 1
ATOM 1789 C CA . TYR A 1 227 ? 6.822 0.768 -21.054 1.00 90.06 227 TYR A CA 1
ATOM 1790 C C . TYR A 1 227 ? 5.820 1.932 -20.972 1.00 90.06 227 TYR A C 1
ATOM 1792 O O . TYR A 1 227 ? 6.019 2.988 -21.571 1.00 90.06 227 TYR A O 1
ATOM 1800 N N . SER A 1 228 ? 4.745 1.759 -20.202 1.00 83.19 228 SER A N 1
ATOM 1801 C CA . SER A 1 228 ? 3.720 2.792 -20.004 1.00 83.19 228 SER A CA 1
ATOM 1802 C C . SER A 1 228 ? 4.273 3.998 -19.233 1.00 83.19 228 SER A C 1
ATOM 1804 O O . SER A 1 228 ? 3.969 5.140 -19.568 1.00 83.19 228 SER A O 1
ATOM 1806 N N . HIS A 1 229 ? 5.121 3.757 -18.231 1.00 83.31 229 HIS A N 1
ATOM 1807 C CA . HIS A 1 229 ? 5.765 4.806 -17.444 1.00 83.31 229 HIS A CA 1
ATOM 1808 C C . HIS A 1 229 ? 6.818 5.581 -18.252 1.00 83.31 229 HIS A C 1
ATOM 1810 O O . HIS A 1 229 ? 6.874 6.804 -18.155 1.00 83.31 229 HIS A O 1
ATOM 1816 N N . ARG A 1 230 ? 7.605 4.909 -19.106 1.00 86.06 230 ARG A N 1
ATOM 1817 C CA . ARG A 1 230 ? 8.549 5.582 -20.019 1.00 86.06 230 ARG A CA 1
ATOM 1818 C C . ARG A 1 230 ? 7.845 6.505 -21.020 1.00 86.06 230 ARG A C 1
ATOM 1820 O O . ARG A 1 230 ? 8.320 7.615 -21.236 1.00 86.06 230 ARG A O 1
ATOM 1827 N N . ALA A 1 231 ? 6.677 6.107 -21.533 1.00 83.12 231 ALA A N 1
ATOM 1828 C CA . ALA A 1 231 ? 5.840 6.961 -22.382 1.00 83.12 231 ALA A CA 1
ATOM 1829 C C . ALA A 1 231 ? 5.309 8.205 -21.649 1.00 83.12 231 ALA A C 1
ATOM 1831 O O . ALA A 1 231 ? 5.348 9.297 -22.200 1.00 83.12 231 ALA A O 1
ATOM 1832 N N . GLN A 1 232 ? 4.877 8.068 -20.390 1.00 75.25 232 GLN A N 1
ATOM 1833 C CA . GLN A 1 232 ? 4.433 9.202 -19.559 1.00 75.25 232 GLN A CA 1
ATOM 1834 C C . GLN A 1 232 ? 5.543 10.216 -19.241 1.00 75.25 232 GLN A C 1
ATOM 1836 O O . GLN A 1 232 ? 5.242 11.340 -18.848 1.00 75.25 232 GLN A O 1
ATOM 1841 N N . LEU A 1 233 ? 6.810 9.813 -19.368 1.00 77.50 233 LEU A N 1
ATOM 1842 C CA . LEU A 1 233 ? 7.981 10.673 -19.195 1.00 77.50 233 LEU A CA 1
ATOM 1843 C C . LEU A 1 233 ? 8.552 11.183 -20.528 1.00 77.50 233 LEU A C 1
ATOM 1845 O O . LEU A 1 233 ? 9.548 11.901 -20.501 1.00 77.50 233 LEU A O 1
ATOM 1849 N N . GLU A 1 234 ? 7.982 10.766 -21.667 1.00 86.50 234 GLU A N 1
ATOM 1850 C CA . GLU A 1 234 ? 8.481 11.024 -23.030 1.00 86.50 234 GLU A CA 1
ATOM 1851 C C . GLU A 1 234 ? 9.965 10.636 -23.233 1.00 86.50 234 GLU A C 1
ATOM 1853 O O . GLU A 1 234 ? 10.663 11.178 -24.088 1.00 86.50 234 GLU A O 1
ATOM 1858 N N . LEU A 1 235 ? 10.460 9.675 -22.440 1.00 82.81 235 LEU A N 1
ATOM 1859 C CA . LEU A 1 235 ? 11.877 9.316 -22.331 1.00 82.81 235 LEU A CA 1
ATOM 1860 C C . LEU A 1 235 ? 12.077 7.812 -22.511 1.00 82.81 235 LEU A C 1
ATOM 1862 O O . LEU A 1 235 ? 11.934 7.032 -21.563 1.00 82.81 235 LEU A O 1
ATOM 1866 N N . PHE A 1 236 ? 12.464 7.412 -23.722 1.00 90.69 236 PHE A N 1
ATOM 1867 C CA . PHE A 1 236 ? 12.758 6.023 -24.068 1.00 90.69 236 PHE A CA 1
ATOM 1868 C C . PHE A 1 236 ? 14.252 5.783 -24.275 1.00 90.69 236 PHE A C 1
ATOM 1870 O O . PHE A 1 236 ? 14.878 6.547 -25.010 1.00 90.69 236 PHE A O 1
ATOM 1877 N N . PRO A 1 237 ? 14.834 4.719 -23.685 1.00 90.19 237 PRO A N 1
ATOM 1878 C CA . PRO A 1 237 ? 16.199 4.339 -24.008 1.00 90.19 237 PRO A CA 1
ATOM 1879 C C . PRO A 1 237 ? 16.341 3.978 -25.490 1.00 90.19 237 PRO A C 1
ATOM 1881 O O . PRO A 1 237 ? 15.415 3.424 -26.087 1.00 90.19 237 PRO A O 1
ATOM 1884 N N . LEU A 1 238 ? 17.507 4.256 -26.074 1.00 91.25 238 LEU A N 1
ATOM 1885 C CA . LEU A 1 238 ? 17.834 3.883 -27.451 1.00 91.25 238 LEU A CA 1
ATOM 1886 C C . LEU A 1 238 ? 17.579 2.388 -27.695 1.00 91.25 238 LEU A C 1
ATOM 1888 O O . LEU A 1 238 ? 18.186 1.530 -27.052 1.00 91.25 238 LEU A O 1
ATOM 1892 N N . GLY A 1 239 ? 16.679 2.083 -28.627 1.00 90.38 239 GLY A N 1
ATOM 1893 C CA . GLY A 1 239 ? 16.255 0.729 -28.952 1.00 90.38 239 GLY A CA 1
ATOM 1894 C C . GLY A 1 239 ? 15.015 0.232 -28.203 1.00 90.38 239 GLY A C 1
ATOM 1895 O O . GLY A 1 239 ? 14.753 -0.964 -28.289 1.00 90.38 239 GLY A O 1
ATOM 1896 N N . PHE A 1 240 ? 14.273 1.074 -27.471 1.00 90.12 240 PHE A N 1
ATOM 1897 C CA . PHE A 1 240 ? 13.141 0.660 -26.612 1.00 90.12 240 PHE A CA 1
ATOM 1898 C C . PHE A 1 240 ? 11.799 1.337 -26.960 1.00 90.12 240 PHE A C 1
ATOM 1900 O O . PHE A 1 240 ? 10.830 1.182 -26.222 1.00 90.12 240 PHE A O 1
ATOM 1907 N N . ASN A 1 241 ? 11.730 2.119 -28.038 1.00 91.81 241 ASN A N 1
ATOM 1908 C CA . ASN A 1 241 ? 10.591 2.997 -28.332 1.00 91.81 241 ASN A CA 1
ATOM 1909 C C . ASN A 1 241 ? 9.328 2.286 -28.867 1.00 91.81 241 ASN A C 1
ATOM 1911 O O . ASN A 1 241 ? 9.369 1.136 -29.304 1.00 91.81 241 ASN A O 1
ATOM 1915 N N . TYR A 1 242 ? 8.213 3.018 -28.923 1.00 90.69 242 TYR A N 1
ATOM 1916 C CA . TYR A 1 242 ? 7.112 2.712 -29.844 1.00 90.69 242 TYR A CA 1
ATOM 1917 C C . TYR A 1 242 ? 7.486 3.190 -31.250 1.00 90.69 242 TYR A C 1
ATOM 1919 O O . TYR A 1 242 ? 8.233 4.159 -31.394 1.00 90.69 242 TYR A O 1
ATOM 1927 N N . MET A 1 243 ? 6.974 2.523 -32.280 1.00 92.44 243 MET A N 1
ATOM 1928 C CA . MET A 1 243 ? 7.349 2.772 -33.668 1.00 92.44 243 MET A CA 1
ATOM 1929 C C . MET A 1 243 ? 6.120 3.138 -34.505 1.00 92.44 243 MET A C 1
ATOM 1931 O O . MET A 1 243 ? 5.143 2.389 -34.549 1.00 92.44 243 MET A O 1
ATOM 1935 N N . VAL A 1 244 ? 6.193 4.275 -35.197 1.00 90.62 244 VAL A N 1
ATOM 1936 C CA . VAL A 1 244 ? 5.190 4.764 -36.155 1.00 90.62 244 VAL A CA 1
ATOM 1937 C C . VAL A 1 244 ? 5.926 5.101 -37.449 1.00 90.62 244 VAL A C 1
ATOM 1939 O O . VAL A 1 244 ? 6.948 5.782 -37.410 1.00 90.62 244 VAL A O 1
ATOM 1942 N N . ASP A 1 245 ? 5.456 4.573 -38.580 1.00 90.38 245 ASP A N 1
ATOM 1943 C CA . ASP A 1 245 ? 6.087 4.717 -39.904 1.00 90.38 245 ASP A CA 1
ATOM 1944 C C . ASP A 1 245 ? 7.608 4.448 -39.884 1.00 90.38 245 ASP A C 1
ATOM 1946 O O . ASP A 1 245 ? 8.425 5.250 -40.341 1.00 90.38 245 ASP A O 1
ATOM 1950 N N . GLU A 1 246 ? 7.974 3.319 -39.259 1.00 87.19 246 GLU A N 1
ATOM 1951 C CA . GLU A 1 246 ? 9.344 2.828 -39.005 1.00 87.19 246 GLU A CA 1
ATOM 1952 C C . GLU A 1 246 ? 10.254 3.752 -38.166 1.00 87.19 246 GLU A C 1
ATOM 1954 O O . GLU A 1 246 ? 11.413 3.417 -37.897 1.00 87.19 246 GLU A O 1
ATOM 1959 N N . LYS A 1 247 ? 9.727 4.873 -37.665 1.00 89.50 247 LYS A N 1
ATOM 1960 C CA . LYS A 1 247 ? 10.443 5.853 -36.840 1.00 89.50 247 LYS A CA 1
ATOM 1961 C C . LYS A 1 247 ? 10.056 5.725 -35.363 1.00 89.50 247 LYS A C 1
ATOM 1963 O O . LYS A 1 247 ? 8.913 5.376 -35.062 1.00 89.50 247 LYS A O 1
ATOM 1968 N N . PRO A 1 248 ? 10.978 6.004 -34.425 1.00 90.81 248 PRO A N 1
ATOM 1969 C CA . PRO A 1 248 ? 10.632 6.103 -33.012 1.00 90.81 248 PRO A CA 1
ATOM 1970 C C . PRO A 1 248 ? 9.612 7.222 -32.779 1.00 90.81 248 PRO A C 1
ATOM 1972 O O . PRO A 1 248 ? 9.783 8.326 -33.294 1.00 90.81 248 PRO A O 1
ATOM 1975 N N . PHE A 1 249 ? 8.555 6.936 -32.019 1.00 88.81 249 PHE A N 1
ATOM 1976 C CA . PHE A 1 249 ? 7.476 7.892 -31.752 1.00 88.81 249 PHE A CA 1
ATOM 1977 C C . PHE A 1 249 ? 7.879 8.947 -30.710 1.00 88.81 249 PHE A C 1
ATOM 1979 O O . PHE A 1 249 ? 7.619 10.133 -30.890 1.00 88.81 249 PHE A O 1
ATOM 1986 N N . PHE A 1 250 ? 8.549 8.522 -29.636 1.00 88.06 250 PHE A N 1
ATOM 1987 C CA . PHE A 1 250 ? 9.201 9.421 -28.678 1.00 88.06 250 PHE A CA 1
ATOM 1988 C C . PHE A 1 250 ? 10.664 9.665 -29.074 1.00 88.06 250 PHE A C 1
ATOM 1990 O O . PHE A 1 250 ? 11.229 8.914 -29.870 1.00 88.06 250 PHE A O 1
ATOM 1997 N N . ILE A 1 251 ? 11.330 10.643 -28.460 1.00 88.38 251 ILE A N 1
ATOM 1998 C CA . ILE A 1 251 ? 12.773 10.841 -28.654 1.00 88.38 251 ILE A CA 1
ATOM 1999 C C . ILE A 1 251 ? 13.539 9.686 -27.982 1.00 88.38 251 ILE A C 1
ATOM 2001 O O . ILE A 1 251 ? 13.496 9.519 -26.761 1.00 88.38 251 ILE A O 1
ATOM 2005 N N . GLU A 1 252 ? 14.247 8.877 -28.779 1.00 89.00 252 GLU A N 1
ATOM 2006 C CA . GLU A 1 252 ? 15.203 7.902 -28.243 1.00 89.00 252 GLU A CA 1
ATOM 2007 C C . GLU A 1 252 ? 16.385 8.645 -27.612 1.00 89.00 252 GLU A C 1
ATOM 2009 O O . GLU A 1 252 ? 17.037 9.469 -28.246 1.00 89.00 252 GLU A O 1
ATOM 2014 N N . THR A 1 253 ? 16.628 8.356 -26.340 1.00 90.44 253 THR A N 1
ATOM 2015 C CA . THR A 1 253 ? 17.629 8.992 -25.479 1.00 90.44 253 THR A CA 1
ATOM 2016 C C . THR A 1 253 ? 18.616 7.907 -25.038 1.00 90.44 253 THR A C 1
ATOM 2018 O O . THR A 1 253 ? 18.198 6.773 -24.785 1.00 90.44 253 THR A O 1
ATOM 2021 N N . SER A 1 254 ? 19.923 8.166 -24.948 1.00 90.94 254 SER A N 1
ATOM 2022 C CA . SER A 1 254 ? 20.854 7.126 -24.478 1.00 90.94 254 SER A CA 1
ATOM 2023 C C . SER A 1 254 ? 20.565 6.750 -23.020 1.00 90.94 254 SER A C 1
ATOM 2025 O O . SER A 1 254 ? 20.044 7.550 -22.244 1.00 90.94 254 SER A O 1
ATOM 2027 N N . TRP A 1 255 ? 20.930 5.532 -22.603 1.00 86.50 255 TRP A N 1
ATOM 2028 C CA . TRP A 1 255 ? 20.823 5.156 -21.187 1.00 86.50 255 TRP A CA 1
ATOM 2029 C C . TRP A 1 255 ? 21.630 6.097 -20.280 1.00 86.50 255 TRP A C 1
ATOM 2031 O O . TRP A 1 255 ? 21.167 6.426 -19.198 1.00 86.50 255 TRP A O 1
ATOM 2041 N N . SER A 1 256 ? 22.785 6.582 -20.744 1.00 85.06 256 SER A N 1
ATOM 2042 C CA . SER A 1 256 ? 23.591 7.614 -20.081 1.00 85.06 256 SER A CA 1
ATOM 2043 C C . SER A 1 256 ? 22.835 8.930 -19.894 1.00 85.06 256 SER A C 1
ATOM 2045 O O . SER A 1 256 ? 22.835 9.465 -18.794 1.00 85.06 256 SER A O 1
ATOM 2047 N N . GLU A 1 257 ? 22.144 9.432 -20.919 1.00 85.94 257 GLU A N 1
ATOM 2048 C CA . GLU A 1 257 ? 21.334 10.656 -20.824 1.00 85.94 257 GLU A CA 1
ATOM 2049 C C . GLU A 1 257 ? 20.048 10.441 -20.013 1.00 85.94 257 GLU A C 1
ATOM 2051 O O . GLU A 1 257 ? 19.586 11.358 -19.345 1.00 85.94 257 GLU A O 1
ATOM 2056 N N . ILE A 1 258 ? 19.471 9.234 -20.011 1.00 83.88 258 ILE A N 1
ATOM 2057 C CA . ILE A 1 258 ? 18.331 8.891 -19.148 1.00 83.88 258 ILE A CA 1
ATOM 2058 C C . ILE A 1 258 ? 18.754 8.798 -17.690 1.00 83.88 258 ILE A C 1
ATOM 2060 O O . ILE A 1 258 ? 18.025 9.285 -16.832 1.00 83.88 258 ILE A O 1
ATOM 2064 N N . ASP A 1 259 ? 19.892 8.177 -17.395 1.00 82.88 259 ASP A N 1
ATOM 2065 C CA . ASP A 1 259 ? 20.405 8.069 -16.033 1.00 82.88 259 ASP A CA 1
ATOM 2066 C C . ASP A 1 259 ? 20.936 9.432 -15.550 1.00 82.88 259 ASP A C 1
ATOM 2068 O O . ASP A 1 259 ? 20.693 9.785 -14.398 1.00 82.88 259 ASP A O 1
ATOM 2072 N N . ALA A 1 260 ? 21.500 10.262 -16.439 1.00 82.62 260 ALA A N 1
ATOM 2073 C CA . ALA A 1 260 ? 21.809 11.668 -16.174 1.00 82.62 260 ALA A CA 1
ATOM 2074 C C . ALA A 1 260 ? 20.543 12.493 -15.917 1.00 82.62 260 ALA A C 1
ATOM 2076 O O . ALA A 1 260 ? 20.446 13.104 -14.865 1.00 82.62 260 ALA A O 1
ATOM 2077 N N . LYS A 1 261 ? 19.522 12.450 -16.783 1.00 79.56 261 LYS A N 1
ATOM 2078 C CA . LYS A 1 261 ? 18.257 13.195 -16.617 1.00 79.56 261 LYS A CA 1
ATOM 2079 C C . LYS A 1 261 ? 17.390 12.658 -15.475 1.00 79.56 261 LYS A C 1
ATOM 2081 O O . LYS A 1 261 ? 16.612 13.397 -14.875 1.00 79.56 261 LYS A O 1
ATOM 2086 N N . LYS A 1 262 ? 17.522 11.381 -15.115 1.00 72.62 262 LYS A N 1
ATOM 2087 C CA . LYS A 1 262 ? 17.002 10.816 -13.860 1.00 72.62 262 LYS A CA 1
ATOM 2088 C C . LYS A 1 262 ? 17.795 11.371 -12.679 1.00 72.62 262 LYS A C 1
ATOM 2090 O O . LYS A 1 262 ? 17.175 11.759 -11.699 1.00 72.62 262 LYS A O 1
ATOM 2095 N N . GLY A 1 263 ? 19.119 11.460 -12.791 1.00 71.62 263 GLY A N 1
ATOM 2096 C CA . GLY A 1 263 ? 20.004 12.155 -11.860 1.00 71.62 263 GLY A CA 1
ATOM 2097 C C . GLY A 1 263 ? 19.625 13.625 -11.685 1.00 71.62 263 GLY A C 1
ATOM 2098 O O . GLY A 1 263 ? 19.484 14.060 -10.559 1.00 71.62 263 GLY A O 1
ATOM 2099 N N . GLU A 1 264 ? 19.330 14.363 -12.754 1.00 75.69 264 GLU A N 1
ATOM 2100 C CA . GLU A 1 264 ? 18.826 15.739 -12.728 1.00 75.69 264 GLU A CA 1
ATOM 2101 C C . GLU A 1 264 ? 17.444 15.815 -12.084 1.00 75.69 264 GLU A C 1
ATOM 2103 O O . GLU A 1 264 ? 17.233 16.648 -11.219 1.00 75.69 264 GLU A O 1
ATOM 2108 N N . ASN A 1 265 ? 16.496 14.938 -12.428 1.00 65.50 265 ASN A N 1
ATOM 2109 C CA . ASN A 1 265 ? 15.176 14.923 -11.784 1.00 65.50 265 ASN A CA 1
ATOM 2110 C C . ASN A 1 265 ? 15.234 14.472 -10.315 1.00 65.50 265 ASN A C 1
ATOM 2112 O O . ASN A 1 265 ? 14.370 14.848 -9.527 1.00 65.50 265 ASN A O 1
ATOM 2116 N N . ILE A 1 266 ? 16.251 13.703 -9.924 1.00 61.78 266 ILE A N 1
ATOM 2117 C CA . ILE A 1 266 ? 16.543 13.359 -8.531 1.00 61.78 266 ILE A CA 1
ATOM 2118 C C . ILE A 1 266 ? 17.250 14.528 -7.839 1.00 61.78 266 ILE A C 1
ATOM 2120 O O . ILE A 1 266 ? 16.837 14.892 -6.751 1.00 61.78 266 ILE A O 1
ATOM 2124 N N . SER A 1 267 ? 18.211 15.202 -8.464 1.00 58.34 267 SER A N 1
ATOM 2125 C CA . SER A 1 267 ? 18.958 16.343 -7.911 1.00 58.34 267 SER A CA 1
ATOM 2126 C C . SER A 1 267 ? 18.202 17.671 -7.981 1.00 58.34 267 SER A C 1
ATOM 2128 O O . SER A 1 267 ? 18.526 18.574 -7.226 1.00 58.34 267 SER A O 1
ATOM 2130 N N . ALA A 1 268 ? 17.145 17.769 -8.790 1.00 61.41 268 ALA A N 1
ATOM 2131 C CA . ALA A 1 268 ? 16.140 18.838 -8.835 1.00 61.41 268 ALA A CA 1
ATOM 2132 C C . ALA A 1 268 ? 14.808 18.416 -8.176 1.00 61.41 268 ALA A C 1
ATOM 2134 O O . ALA A 1 268 ? 13.910 19.236 -7.999 1.00 61.41 268 ALA A O 1
ATOM 2135 N N . GLY A 1 269 ? 14.673 17.143 -7.788 1.00 54.12 269 GLY A N 1
ATOM 2136 C CA . GLY A 1 269 ? 13.606 16.615 -6.932 1.00 54.12 269 GLY A CA 1
ATOM 2137 C C . GLY A 1 269 ? 13.991 16.748 -5.462 1.00 54.12 269 GLY A C 1
ATOM 2138 O O . GLY A 1 269 ? 13.317 17.454 -4.713 1.00 54.12 269 GLY A O 1
ATOM 2139 N N . TYR A 1 270 ? 15.159 16.209 -5.093 1.00 50.09 270 TYR A N 1
ATOM 2140 C CA . TYR A 1 270 ? 15.946 16.703 -3.969 1.00 50.09 270 TYR A CA 1
ATOM 2141 C C . TYR A 1 270 ? 16.120 18.204 -4.116 1.00 50.09 270 TYR A C 1
ATOM 2143 O O . TYR A 1 270 ? 15.667 18.883 -3.223 1.00 50.09 270 TYR A O 1
ATOM 2151 N N . GLY A 1 271 ? 16.584 18.755 -5.239 1.00 49.66 271 GLY A N 1
ATOM 2152 C CA . GLY A 1 271 ? 16.670 20.209 -5.470 1.00 49.66 271 GLY A CA 1
ATOM 2153 C C . GLY A 1 271 ? 15.366 20.993 -5.292 1.00 49.66 271 GLY A C 1
ATOM 2154 O O . GLY A 1 271 ? 15.424 22.166 -4.983 1.00 49.66 271 GLY A O 1
ATOM 2155 N N . LYS A 1 272 ? 14.173 20.389 -5.324 1.00 45.88 272 LYS A N 1
ATOM 2156 C CA . LYS A 1 272 ? 12.922 21.063 -4.902 1.00 45.88 272 LYS A CA 1
ATOM 2157 C C . LYS A 1 272 ? 12.536 20.819 -3.440 1.00 45.88 272 LYS A C 1
ATOM 2159 O O . LYS A 1 272 ? 11.686 21.527 -2.917 1.00 45.88 272 LYS A O 1
ATOM 2164 N N . ALA A 1 273 ? 13.203 19.881 -2.775 1.00 42.59 273 ALA A N 1
ATOM 2165 C CA . ALA A 1 273 ? 13.291 19.726 -1.322 1.00 42.59 273 ALA A CA 1
ATOM 2166 C C . ALA A 1 273 ? 14.559 20.388 -0.697 1.00 42.59 273 ALA A C 1
ATOM 2168 O O . ALA A 1 273 ? 14.706 20.395 0.526 1.00 42.59 273 ALA A O 1
ATOM 2169 N N . TRP A 1 274 ? 15.465 20.946 -1.515 1.00 42.53 274 TRP A N 1
ATOM 2170 C CA . TRP A 1 274 ? 16.866 21.286 -1.183 1.00 42.53 274 TRP A CA 1
ATOM 2171 C C . TRP A 1 274 ? 17.309 22.644 -1.765 1.00 42.53 274 TRP A C 1
ATOM 2173 O O . TRP A 1 274 ? 18.122 23.317 -1.153 1.00 42.53 274 TRP A O 1
ATOM 2183 N N . ASP A 1 275 ? 16.630 23.188 -2.773 1.00 44.22 275 ASP A N 1
ATOM 2184 C CA . ASP A 1 275 ? 16.407 24.644 -2.887 1.00 44.22 275 ASP A CA 1
ATOM 2185 C C . ASP A 1 275 ? 15.270 25.083 -1.942 1.00 44.22 275 ASP A C 1
ATOM 2187 O O . ASP A 1 275 ? 15.025 26.266 -1.726 1.00 44.22 275 ASP A O 1
ATOM 2191 N N . THR A 1 276 ? 14.658 24.114 -1.247 1.00 48.28 276 THR A N 1
ATOM 2192 C CA . THR A 1 276 ? 14.117 24.314 0.100 1.00 48.28 276 THR A CA 1
ATOM 2193 C C . THR A 1 276 ? 15.084 23.864 1.222 1.00 48.28 276 THR A C 1
ATOM 2195 O O . THR A 1 276 ? 14.563 23.534 2.289 1.00 48.28 276 THR A O 1
ATOM 2198 N N . ARG A 1 277 ? 16.432 23.842 0.998 1.00 45.25 277 ARG A N 1
ATOM 2199 C CA . ARG A 1 277 ? 17.624 23.972 1.925 1.00 45.25 277 ARG A CA 1
ATOM 2200 C C . ARG A 1 277 ? 18.946 23.204 1.514 1.00 45.25 277 ARG A C 1
ATOM 2202 O O . ARG A 1 277 ? 19.096 22.039 1.901 1.00 45.25 277 ARG A O 1
ATOM 2209 N N . TYR A 1 278 ? 19.975 23.873 0.936 1.00 45.75 278 TYR A N 1
ATOM 2210 C CA . TYR A 1 278 ? 21.424 23.625 1.232 1.00 45.75 278 TYR A CA 1
ATOM 2211 C C . TYR A 1 278 ? 22.393 22.911 0.216 1.00 45.75 278 TYR A C 1
ATOM 2213 O O . TYR A 1 278 ? 22.776 21.778 0.518 1.00 45.75 278 TYR A O 1
ATOM 2221 N N . PRO A 1 279 ? 22.890 23.488 -0.905 1.00 45.62 279 PRO A N 1
ATOM 2222 C CA . PRO A 1 279 ? 23.741 22.780 -1.894 1.00 45.62 279 PRO A CA 1
ATOM 2223 C C . PRO A 1 279 ? 25.271 22.726 -1.635 1.00 45.62 279 PRO A C 1
ATOM 2225 O O . PRO A 1 279 ? 26.023 23.539 -2.161 1.00 45.62 279 PRO A O 1
ATOM 2228 N N . TYR A 1 280 ? 25.750 21.702 -0.913 1.00 49.25 280 TYR A N 1
ATOM 2229 C CA . TYR A 1 280 ? 27.185 21.345 -0.767 1.00 49.25 280 TYR A CA 1
ATOM 2230 C C . TYR A 1 280 ? 27.371 19.887 -0.294 1.00 49.25 280 TYR A C 1
ATOM 2232 O O . TYR A 1 280 ? 26.385 19.162 -0.121 1.00 49.25 280 TYR A O 1
ATOM 2240 N N . ALA A 1 281 ? 28.619 19.416 -0.160 1.00 53.00 281 ALA A N 1
ATOM 2241 C CA . ALA A 1 281 ? 28.940 18.092 0.388 1.00 53.00 281 ALA A CA 1
ATOM 2242 C C . ALA A 1 281 ? 28.710 18.071 1.907 1.00 53.00 281 ALA A C 1
ATOM 2244 O O . ALA A 1 281 ? 28.957 19.066 2.579 1.00 53.00 281 ALA A O 1
ATOM 2245 N N . ARG A 1 282 ? 28.203 16.961 2.456 1.00 66.56 282 ARG A N 1
ATOM 2246 C CA . ARG A 1 282 ? 27.750 16.898 3.862 1.00 66.56 282 ARG A CA 1
ATOM 2247 C C . ARG A 1 282 ? 28.322 15.732 4.660 1.00 66.56 282 ARG A C 1
ATOM 2249 O O . ARG A 1 282 ? 28.335 15.807 5.885 1.00 66.56 282 ARG A O 1
ATOM 2256 N N . TYR A 1 283 ? 28.779 14.668 4.004 1.00 74.88 283 TYR A N 1
ATOM 2257 C CA . TYR A 1 283 ? 29.191 13.428 4.661 1.00 74.88 283 TYR A CA 1
ATOM 2258 C C . TYR A 1 283 ? 30.545 12.977 4.123 1.00 74.88 283 TYR A C 1
ATOM 2260 O O . TYR A 1 283 ? 30.653 12.596 2.964 1.00 74.88 283 TYR A O 1
ATOM 2268 N N . LEU A 1 284 ? 31.572 12.994 4.964 1.00 81.25 284 LEU A N 1
ATOM 2269 C CA . LEU A 1 284 ? 32.803 12.256 4.711 1.00 81.25 284 LEU A CA 1
ATOM 2270 C C . LEU A 1 284 ? 32.584 10.808 5.169 1.00 81.25 284 LEU A C 1
ATOM 2272 O O . LEU A 1 284 ? 32.079 10.601 6.276 1.00 81.25 284 LEU A O 1
ATOM 2276 N N . VAL A 1 285 ? 32.949 9.814 4.365 1.00 85.81 285 VAL A N 1
ATOM 2277 C CA . VAL A 1 285 ? 32.983 8.400 4.770 1.00 85.81 285 VAL A CA 1
ATOM 2278 C C . VAL A 1 285 ? 34.258 7.759 4.229 1.00 85.81 285 VAL A C 1
ATOM 2280 O O . VAL A 1 285 ? 34.640 8.024 3.098 1.00 85.81 285 VAL A O 1
ATOM 2283 N N . ASN A 1 286 ? 34.962 7.007 5.085 1.00 82.94 286 ASN A N 1
ATOM 2284 C CA . ASN A 1 286 ? 36.311 6.461 4.855 1.00 82.94 286 ASN A CA 1
ATOM 2285 C C . ASN A 1 286 ? 37.340 7.461 4.266 1.00 82.94 286 ASN A C 1
ATOM 2287 O O . ASN A 1 286 ? 38.332 7.059 3.667 1.00 82.94 286 ASN A O 1
ATOM 2291 N N . GLY A 1 287 ? 37.138 8.769 4.470 1.00 72.50 287 GLY A N 1
ATOM 2292 C CA . GLY A 1 287 ? 38.011 9.830 3.955 1.00 72.50 287 GLY A CA 1
ATOM 2293 C C . GLY A 1 287 ? 37.576 10.440 2.617 1.00 72.50 287 GLY A C 1
ATOM 2294 O O . GLY A 1 287 ? 38.125 11.471 2.234 1.00 72.50 287 GLY A O 1
ATOM 2295 N N . ASN A 1 288 ? 36.563 9.881 1.952 1.00 73.25 288 ASN A N 1
ATOM 2296 C CA . ASN A 1 288 ? 35.976 10.407 0.718 1.00 73.25 288 ASN A CA 1
ATOM 2297 C C . ASN A 1 288 ? 34.713 11.237 1.012 1.00 73.25 288 ASN A C 1
ATOM 2299 O O . ASN A 1 288 ? 34.009 10.983 1.989 1.00 73.25 288 ASN A O 1
ATOM 2303 N N . ALA A 1 289 ? 34.431 12.261 0.198 1.00 73.62 289 ALA A N 1
ATOM 2304 C CA . ALA A 1 289 ? 33.369 13.242 0.454 1.00 73.62 289 ALA A CA 1
ATOM 2305 C C . ALA A 1 289 ? 32.110 13.015 -0.403 1.00 73.62 289 ALA A C 1
ATOM 2307 O O . ALA A 1 289 ? 32.191 12.862 -1.619 1.00 73.62 289 ALA A O 1
ATOM 2308 N N . TYR A 1 290 ? 30.941 13.065 0.241 1.00 68.75 290 TYR A N 1
ATOM 2309 C CA . TYR A 1 290 ? 29.636 12.723 -0.326 1.00 68.75 290 TYR A CA 1
ATOM 2310 C C . TYR A 1 290 ? 28.557 13.761 0.028 1.00 68.75 290 TYR A C 1
ATOM 2312 O O . TYR A 1 290 ? 28.605 14.427 1.072 1.00 68.75 290 TYR A O 1
ATOM 2320 N N . HIS A 1 291 ? 27.547 13.900 -0.832 1.00 69.94 291 HIS A N 1
ATOM 2321 C CA . HIS A 1 291 ? 26.467 14.880 -0.662 1.00 69.94 291 HIS A CA 1
ATOM 2322 C C . HIS A 1 291 ? 25.291 14.308 0.136 1.00 69.94 291 HIS A C 1
ATOM 2324 O O . HIS A 1 291 ? 24.684 15.012 0.949 1.00 69.94 291 HIS A O 1
ATOM 2330 N N . THR A 1 292 ? 25.000 13.019 -0.034 1.00 69.31 292 THR A N 1
ATOM 2331 C CA . THR A 1 292 ? 23.957 12.284 0.685 1.00 69.31 292 THR A CA 1
ATOM 2332 C C . THR A 1 292 ? 24.502 11.017 1.349 1.00 69.31 292 THR A C 1
ATOM 2334 O O . THR A 1 292 ? 25.548 10.479 0.991 1.00 69.31 292 THR A O 1
ATOM 2337 N N . LEU A 1 293 ? 23.749 10.504 2.327 1.00 63.75 293 LEU A N 1
ATOM 2338 C CA . LEU A 1 293 ? 24.056 9.233 2.989 1.00 63.75 293 LEU A CA 1
ATOM 2339 C C . LEU A 1 293 ? 23.883 8.010 2.071 1.00 63.75 293 LEU A C 1
ATOM 2341 O O . LEU A 1 293 ? 24.336 6.931 2.441 1.00 63.75 293 LEU A O 1
ATOM 2345 N N . SER A 1 294 ? 23.233 8.147 0.910 1.00 69.31 294 SER A N 1
ATOM 2346 C CA . SER A 1 294 ? 23.125 7.061 -0.073 1.00 69.31 294 SER A CA 1
ATOM 2347 C C . SER A 1 294 ? 24.395 6.960 -0.911 1.00 69.31 294 SER A C 1
ATOM 2349 O O . SER A 1 294 ? 24.947 5.870 -1.010 1.00 69.31 294 SER A O 1
ATOM 2351 N N . ASP A 1 295 ? 24.928 8.082 -1.410 1.00 68.56 295 ASP A N 1
ATOM 2352 C CA . ASP A 1 295 ? 26.205 8.113 -2.139 1.00 68.56 295 ASP A CA 1
ATOM 2353 C C . ASP A 1 295 ? 27.333 7.536 -1.263 1.00 68.56 295 ASP A C 1
ATOM 2355 O O . ASP A 1 295 ? 28.117 6.700 -1.713 1.00 68.56 295 ASP A O 1
ATOM 2359 N N . ALA A 1 296 ? 27.333 7.896 0.025 1.00 72.31 296 ALA A N 1
ATOM 2360 C CA . ALA A 1 296 ? 28.245 7.368 1.040 1.00 72.31 296 ALA A CA 1
ATOM 2361 C C . ALA A 1 296 ? 27.986 5.899 1.450 1.00 72.31 296 ALA A C 1
ATOM 2363 O O . ALA A 1 296 ? 28.769 5.332 2.207 1.00 72.31 296 ALA A O 1
ATOM 2364 N N . THR A 1 297 ? 26.875 5.296 1.007 1.00 73.88 297 THR A N 1
ATOM 2365 C CA . THR A 1 297 ? 26.581 3.861 1.182 1.00 73.88 297 THR A CA 1
ATOM 2366 C C . THR A 1 297 ? 26.968 3.042 -0.056 1.00 73.88 297 THR A C 1
ATOM 2368 O O . THR A 1 297 ? 27.291 1.864 0.070 1.00 73.88 297 THR A O 1
ATOM 2371 N N . GLU A 1 298 ? 26.913 3.634 -1.254 1.00 53.06 298 GLU A N 1
ATOM 2372 C CA . GLU A 1 298 ? 27.168 2.931 -2.522 1.00 53.06 298 GLU A CA 1
ATOM 2373 C C . GLU A 1 298 ? 28.648 2.905 -2.923 1.00 53.06 298 GLU A C 1
ATOM 2375 O O . GLU A 1 298 ? 29.099 1.912 -3.485 1.00 53.06 298 GLU A O 1
ATOM 2380 N N . ASN A 1 299 ? 29.407 3.966 -2.632 1.00 73.50 299 ASN A N 1
ATOM 2381 C CA . ASN A 1 299 ? 30.816 4.077 -3.037 1.00 73.50 299 ASN A CA 1
ATOM 2382 C C . ASN A 1 299 ? 31.804 3.491 -2.013 1.00 73.50 299 ASN A C 1
ATOM 2384 O O . ASN A 1 299 ? 32.996 3.415 -2.290 1.00 73.50 299 ASN A O 1
ATOM 2388 N N . GLU A 1 300 ? 31.318 3.107 -0.832 1.00 68.81 300 GLU A N 1
ATOM 2389 C CA . GLU A 1 300 ? 32.143 2.720 0.311 1.00 68.81 300 GLU A CA 1
ATOM 2390 C C . GLU A 1 300 ? 31.749 1.329 0.810 1.00 68.81 300 GLU A C 1
ATOM 2392 O O . GLU A 1 300 ? 30.804 1.158 1.596 1.00 68.81 300 GLU A O 1
ATOM 2397 N N . ASP A 1 301 ? 32.481 0.327 0.320 1.00 59.28 301 ASP A N 1
ATOM 2398 C CA . ASP A 1 301 ? 32.232 -1.087 0.588 1.00 59.28 301 ASP A CA 1
ATOM 2399 C C . ASP A 1 301 ? 32.152 -1.377 2.100 1.00 59.28 301 ASP A C 1
ATOM 2401 O O . ASP A 1 301 ? 33.067 -1.116 2.882 1.00 59.28 301 ASP A O 1
ATOM 2405 N N . GLY A 1 302 ? 31.026 -1.959 2.526 1.00 64.75 302 GLY A N 1
ATOM 2406 C CA . GLY A 1 302 ? 30.798 -2.392 3.911 1.00 64.75 302 GLY A CA 1
ATOM 2407 C C . GLY A 1 302 ? 30.168 -1.368 4.870 1.00 64.75 302 GLY A C 1
ATOM 2408 O O . GLY A 1 302 ? 29.888 -1.726 6.017 1.00 64.75 302 GLY A O 1
ATOM 2409 N N . THR A 1 303 ? 29.873 -0.140 4.435 1.00 64.12 303 THR A N 1
ATOM 2410 C CA . THR A 1 303 ? 29.260 0.923 5.273 1.00 64.12 303 THR A CA 1
ATOM 2411 C C . THR A 1 303 ? 27.850 0.603 5.789 1.00 64.12 303 THR A C 1
ATOM 2413 O O . THR A 1 303 ? 27.505 0.958 6.923 1.00 64.12 303 THR A O 1
ATOM 2416 N N . GLY A 1 304 ? 27.058 -0.132 5.003 1.00 69.69 304 GLY A N 1
ATOM 2417 C CA . GLY A 1 304 ? 25.716 -0.604 5.361 1.00 69.69 304 GLY A CA 1
ATOM 2418 C C . GLY A 1 304 ? 24.597 0.419 5.128 1.00 69.69 304 GLY A C 1
ATOM 2419 O O . GLY A 1 304 ? 24.844 1.596 4.917 1.00 69.69 304 GLY A O 1
ATOM 2420 N N . THR A 1 305 ? 23.342 -0.054 5.152 1.00 79.44 305 THR A N 1
ATOM 2421 C CA . THR A 1 305 ? 22.176 0.662 4.583 1.00 79.44 305 THR A CA 1
ATOM 2422 C C . THR A 1 305 ? 22.046 2.138 5.007 1.00 79.44 305 THR A C 1
ATOM 2424 O O . THR A 1 305 ? 22.347 2.465 6.159 1.00 79.44 305 THR A O 1
ATOM 2427 N N . PRO A 1 306 ? 21.468 3.028 4.169 1.00 68.06 306 PRO A N 1
ATOM 2428 C CA . PRO A 1 306 ? 21.402 4.460 4.482 1.00 68.06 306 PRO A CA 1
ATOM 2429 C C . PRO A 1 306 ? 20.662 4.774 5.792 1.00 68.06 306 PRO A C 1
ATOM 2431 O O . PRO A 1 306 ? 21.004 5.721 6.494 1.00 68.06 306 PRO A O 1
ATOM 2434 N N . SER A 1 307 ? 19.679 3.952 6.185 1.00 60.44 307 SER A N 1
ATOM 2435 C CA . SER A 1 307 ? 18.998 4.068 7.485 1.00 60.44 307 SER A CA 1
ATOM 2436 C C . SER A 1 307 ? 19.905 3.708 8.669 1.00 60.44 307 SER A C 1
ATOM 2438 O O . SER A 1 307 ? 19.832 4.360 9.715 1.00 60.44 307 SER A O 1
ATOM 2440 N N . ASN A 1 308 ? 20.776 2.707 8.508 1.00 68.12 308 ASN A N 1
ATOM 2441 C CA . ASN A 1 308 ? 21.781 2.333 9.502 1.00 68.12 308 ASN A CA 1
ATOM 2442 C C . ASN A 1 308 ? 22.882 3.396 9.583 1.00 68.12 308 ASN A C 1
ATOM 2444 O O . ASN A 1 308 ? 23.245 3.804 10.686 1.00 68.12 308 ASN A O 1
ATOM 2448 N N . LEU A 1 309 ? 23.352 3.905 8.440 1.00 73.94 309 LEU A N 1
ATOM 2449 C CA . LEU A 1 309 ? 24.340 4.981 8.371 1.00 73.94 309 LEU A CA 1
ATOM 2450 C C . LEU A 1 309 ? 23.788 6.268 9.017 1.00 73.94 309 LEU A C 1
ATOM 2452 O O . LEU A 1 309 ? 24.419 6.828 9.913 1.00 73.94 309 LEU A O 1
ATOM 2456 N N . ALA A 1 310 ? 22.542 6.651 8.714 1.00 71.12 310 ALA A N 1
ATOM 2457 C CA . ALA A 1 310 ? 21.837 7.756 9.376 1.00 71.12 310 ALA A CA 1
ATOM 2458 C C . ALA A 1 310 ? 21.668 7.559 10.895 1.00 71.12 310 ALA A C 1
ATOM 2460 O O . ALA A 1 310 ? 21.614 8.532 11.649 1.00 71.12 310 ALA A O 1
ATOM 2461 N N . ALA A 1 311 ? 21.524 6.321 11.377 1.00 64.38 311 ALA A N 1
ATOM 2462 C CA . ALA A 1 311 ? 21.491 6.022 12.811 1.00 64.38 311 ALA A CA 1
ATOM 2463 C C . ALA A 1 311 ? 22.894 6.057 13.451 1.00 64.38 311 ALA A C 1
ATOM 2465 O O . ALA A 1 311 ? 23.023 6.476 14.601 1.00 64.38 311 ALA A O 1
ATOM 2466 N N . ARG A 1 312 ? 23.940 5.665 12.711 1.00 71.56 312 ARG A N 1
ATOM 2467 C CA . ARG A 1 312 ? 25.350 5.700 13.136 1.00 71.56 312 ARG A CA 1
ATOM 2468 C C . ARG A 1 312 ? 25.850 7.142 13.281 1.00 71.56 312 ARG A C 1
ATOM 2470 O O . ARG A 1 312 ? 26.373 7.482 14.337 1.00 71.56 312 ARG A O 1
ATOM 2477 N N . PHE A 1 313 ? 25.614 7.997 12.281 1.00 75.12 313 PHE A N 1
ATOM 2478 C CA . PHE A 1 313 ? 25.998 9.418 12.306 1.00 75.12 313 PHE A CA 1
ATOM 2479 C C . PHE A 1 313 ? 25.376 10.186 13.483 1.00 75.12 313 PHE A C 1
ATOM 2481 O O . PHE A 1 313 ? 26.084 10.912 14.173 1.00 75.12 313 PHE A O 1
ATOM 2488 N N . ARG A 1 314 ? 24.081 9.981 13.776 1.00 70.69 314 ARG A N 1
ATOM 2489 C CA . ARG A 1 314 ? 23.408 10.647 14.912 1.00 70.69 314 ARG A CA 1
ATOM 2490 C C . ARG A 1 314 ? 24.071 10.342 16.261 1.00 70.69 314 ARG A C 1
ATOM 2492 O O . ARG A 1 314 ? 24.332 11.270 17.016 1.00 70.69 314 ARG A O 1
ATOM 2499 N N . ARG A 1 315 ? 24.430 9.078 16.517 1.00 61.09 315 ARG A N 1
ATOM 2500 C CA . ARG A 1 315 ? 25.113 8.669 17.760 1.00 61.09 315 ARG A CA 1
ATOM 2501 C C . ARG A 1 315 ? 26.518 9.262 17.908 1.00 61.09 315 ARG A C 1
ATOM 2503 O O . ARG A 1 315 ? 26.950 9.484 19.031 1.00 61.09 315 ARG A O 1
ATOM 2510 N N . MET A 1 316 ? 27.225 9.509 16.801 1.00 70.31 316 MET A N 1
ATOM 2511 C CA . MET A 1 316 ? 28.552 10.147 16.825 1.00 70.31 316 MET A CA 1
ATOM 2512 C C . MET A 1 316 ? 28.449 11.633 17.195 1.00 70.31 316 MET A C 1
ATOM 2514 O O . MET A 1 316 ? 29.171 12.092 18.079 1.00 70.31 316 MET A O 1
ATOM 2518 N N . VAL A 1 317 ? 27.469 12.356 16.634 1.00 67.38 317 VAL A N 1
ATOM 2519 C CA . VAL A 1 317 ? 27.171 13.748 17.031 1.00 67.38 317 VAL A CA 1
ATOM 2520 C C . VAL A 1 317 ? 26.756 13.836 18.507 1.00 67.38 317 VAL A C 1
ATOM 2522 O O . VAL A 1 317 ? 27.278 14.676 19.233 1.00 67.38 317 VAL A O 1
ATOM 2525 N N . GLU A 1 318 ? 25.883 12.939 18.982 1.00 68.19 318 GLU A N 1
ATOM 2526 C CA . GLU A 1 318 ? 25.458 12.863 20.397 1.00 68.19 318 GLU A CA 1
ATOM 2527 C C . GLU A 1 318 ? 26.623 12.645 21.383 1.00 68.19 318 GLU A C 1
ATOM 2529 O O . GLU A 1 318 ? 26.504 12.987 22.559 1.00 68.19 318 GLU A O 1
ATOM 2534 N N . GLN A 1 319 ? 27.739 12.072 20.920 1.00 64.75 319 GLN A N 1
ATOM 2535 C CA . GLN A 1 319 ? 28.922 11.761 21.729 1.00 64.75 319 GLN A CA 1
ATOM 2536 C C . GLN A 1 319 ? 30.110 12.699 21.455 1.00 64.75 319 GLN A C 1
ATOM 2538 O O . GLN A 1 319 ? 31.155 12.530 22.078 1.00 64.75 319 GLN A O 1
ATOM 2543 N N . ASN A 1 320 ? 29.948 13.682 20.559 1.00 64.94 320 ASN A N 1
ATOM 2544 C CA . ASN A 1 320 ? 30.967 14.644 20.112 1.00 64.94 320 ASN A CA 1
ATOM 2545 C C . ASN A 1 320 ? 32.274 14.018 19.566 1.00 64.94 320 ASN A C 1
ATOM 2547 O O . ASN A 1 320 ? 33.315 14.674 19.529 1.00 64.94 320 ASN A O 1
ATOM 2551 N N . HIS A 1 321 ? 32.229 12.757 19.130 1.00 67.44 321 HIS A N 1
ATOM 2552 C CA . HIS A 1 321 ? 33.388 12.012 18.636 1.00 67.44 321 HIS A CA 1
ATOM 2553 C C . HIS A 1 321 ? 33.015 11.226 17.380 1.00 67.44 321 HIS A C 1
ATOM 2555 O O . HIS A 1 321 ? 31.969 10.573 17.332 1.00 67.44 321 HIS A O 1
ATOM 2561 N N . PHE A 1 322 ? 33.897 11.249 16.385 1.00 77.12 322 PHE A N 1
ATOM 2562 C CA . PHE A 1 322 ? 33.740 10.519 15.132 1.00 77.12 322 PHE A CA 1
ATOM 2563 C C . PHE A 1 322 ? 34.908 9.555 14.917 1.00 77.12 322 PHE A C 1
ATOM 2565 O O . PHE A 1 322 ? 36.034 9.837 15.312 1.00 77.12 322 PHE A O 1
ATOM 2572 N N . SER A 1 323 ? 34.647 8.406 14.293 1.00 69.81 323 SER A N 1
ATOM 2573 C CA . SER A 1 323 ? 35.714 7.494 13.865 1.00 69.81 323 SER A CA 1
ATOM 2574 C C . SER A 1 323 ? 36.386 8.011 12.596 1.00 69.81 323 SER A C 1
ATOM 2576 O O . SER A 1 323 ? 35.679 8.544 11.739 1.00 69.81 323 SER A O 1
ATOM 2578 N N . GLU A 1 324 ? 37.695 7.807 12.448 1.00 78.38 324 GLU A N 1
ATOM 2579 C CA . GLU A 1 324 ? 38.472 8.267 11.288 1.00 78.38 324 GLU A CA 1
ATOM 2580 C C . GLU A 1 324 ? 37.778 7.972 9.945 1.00 78.38 324 GLU A C 1
ATOM 2582 O O . GLU A 1 324 ? 37.148 6.928 9.747 1.00 78.38 324 GLU A O 1
ATOM 2587 N N . GLY A 1 325 ? 37.812 8.954 9.043 1.00 71.88 325 GLY A N 1
ATOM 2588 C CA . GLY A 1 325 ? 37.187 8.883 7.725 1.00 71.88 325 GLY A CA 1
ATOM 2589 C C . GLY A 1 325 ? 35.671 9.112 7.705 1.00 71.88 325 GLY A C 1
ATOM 2590 O O . GLY A 1 325 ? 35.171 9.599 6.695 1.00 71.88 325 GLY A O 1
ATOM 2591 N N . PHE A 1 326 ? 34.933 8.843 8.789 1.00 76.38 326 PHE A N 1
ATOM 2592 C CA . PHE A 1 326 ? 33.499 9.152 8.909 1.00 76.38 326 PHE A CA 1
ATOM 2593 C C . PHE A 1 326 ? 33.318 10.531 9.554 1.00 76.38 326 PHE A C 1
ATOM 2595 O O . PHE A 1 326 ? 33.518 10.657 10.753 1.00 76.38 326 PHE A O 1
ATOM 2602 N N . ASN A 1 327 ? 32.908 11.563 8.815 1.00 76.69 327 ASN A N 1
ATOM 2603 C CA . ASN A 1 327 ? 32.730 12.925 9.342 1.00 76.69 327 ASN A CA 1
ATOM 2604 C C . ASN A 1 327 ? 31.576 13.684 8.676 1.00 76.69 327 ASN A C 1
ATOM 2606 O O . ASN A 1 327 ? 30.995 13.235 7.692 1.00 76.69 327 ASN A O 1
ATOM 2610 N N . ILE A 1 328 ? 31.240 14.853 9.221 1.00 79.19 328 ILE A N 1
ATOM 2611 C CA . ILE A 1 328 ? 30.326 15.820 8.598 1.00 79.19 328 ILE A CA 1
ATOM 2612 C C . ILE A 1 328 ? 31.159 17.020 8.137 1.00 79.19 328 ILE A C 1
ATOM 2614 O O . ILE A 1 328 ? 32.066 17.446 8.860 1.00 79.19 328 ILE A O 1
ATOM 2618 N N . LEU A 1 329 ? 30.867 17.522 6.937 1.00 76.06 329 LEU A N 1
ATOM 2619 C CA . LEU A 1 329 ? 31.567 18.648 6.312 1.00 76.06 329 LEU A CA 1
ATOM 2620 C C . LEU A 1 329 ? 30.697 19.914 6.299 1.00 76.06 329 LEU A C 1
ATOM 2622 O O . LEU A 1 329 ? 29.466 19.815 6.277 1.00 76.06 329 LEU A O 1
ATOM 2626 N N . ASP A 1 330 ? 31.336 21.084 6.313 1.00 71.44 330 ASP A N 1
ATOM 2627 C CA . ASP A 1 330 ? 30.690 22.380 6.063 1.00 71.44 330 ASP A CA 1
ATOM 2628 C C . ASP A 1 330 ? 30.647 22.751 4.565 1.00 71.44 330 ASP A C 1
ATOM 2630 O O . ASP A 1 330 ? 31.061 21.981 3.695 1.00 71.44 330 ASP A O 1
ATOM 2634 N N . GLU A 1 331 ? 30.132 23.946 4.252 1.00 63.75 331 GLU A N 1
ATOM 2635 C CA . GLU A 1 331 ? 29.967 24.429 2.870 1.00 63.75 331 GLU A CA 1
ATOM 2636 C C . GLU A 1 331 ? 31.310 24.655 2.145 1.00 63.75 331 GLU A C 1
ATOM 2638 O O . GLU A 1 331 ? 31.344 24.768 0.919 1.00 63.75 331 GLU A O 1
ATOM 2643 N N . GLN A 1 332 ? 32.412 24.711 2.897 1.00 70.12 332 GLN A N 1
ATOM 2644 C CA . GLN A 1 332 ? 33.783 24.911 2.432 1.00 70.12 332 GLN A CA 1
ATOM 2645 C C . GLN A 1 332 ? 34.594 23.598 2.418 1.00 70.12 332 GLN A C 1
ATOM 2647 O O . GLN A 1 332 ? 35.730 23.584 1.942 1.00 70.12 332 GLN A O 1
ATOM 2652 N N . GLY A 1 333 ? 34.014 22.488 2.892 1.00 65.88 333 GLY A N 1
ATOM 2653 C CA . GLY A 1 333 ? 34.642 21.166 2.954 1.00 65.88 333 GLY A CA 1
ATOM 2654 C C . GLY A 1 333 ? 35.433 20.880 4.238 1.00 65.88 333 GLY A C 1
ATOM 2655 O O . GLY A 1 333 ? 36.114 19.855 4.309 1.00 65.88 333 GLY A O 1
ATOM 2656 N N . THR A 1 334 ? 35.361 21.734 5.261 1.00 76.31 334 THR A N 1
ATOM 2657 C CA . THR A 1 334 ? 36.064 21.528 6.539 1.00 76.31 334 THR A CA 1
ATOM 2658 C C . THR A 1 334 ? 35.394 20.427 7.363 1.00 76.31 334 THR A C 1
ATOM 2660 O O . THR A 1 334 ? 34.167 20.379 7.464 1.00 76.31 334 THR A O 1
ATOM 2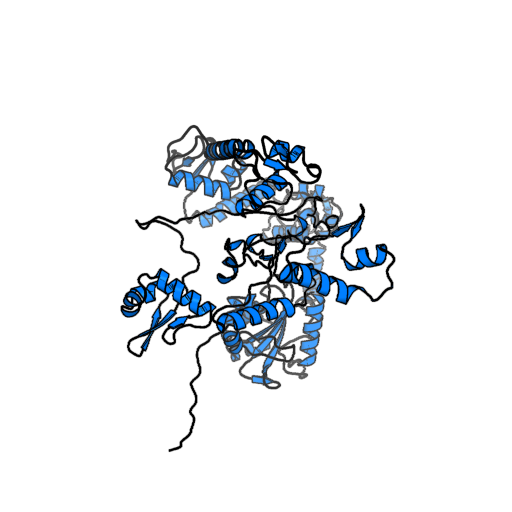663 N N . LYS A 1 335 ? 36.180 19.552 8.012 1.00 79.31 335 LYS A N 1
ATOM 2664 C CA . LYS A 1 335 ? 35.649 18.575 8.981 1.00 79.31 335 LYS A CA 1
ATOM 2665 C C . LYS A 1 335 ? 35.138 19.307 10.228 1.00 79.31 335 LYS A C 1
ATOM 2667 O O . LYS A 1 335 ? 35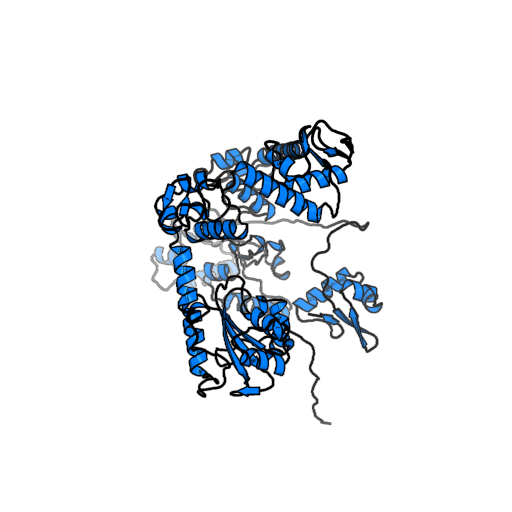.902 20.015 10.879 1.00 79.31 335 LYS A O 1
ATOM 2672 N N . LEU A 1 336 ? 33.873 19.094 10.592 1.00 74.00 336 LEU A N 1
ATOM 2673 C CA . LEU A 1 336 ? 33.234 19.758 11.740 1.00 74.00 336 LEU A CA 1
ATOM 2674 C C . LEU A 1 336 ? 33.541 19.120 13.111 1.00 74.00 336 LEU A C 1
ATOM 2676 O O . LEU A 1 336 ? 33.171 19.683 14.139 1.00 74.00 336 LEU A O 1
ATOM 2680 N N . PHE A 1 337 ? 34.185 17.948 13.147 1.00 73.19 337 PHE A N 1
ATOM 2681 C CA . PHE A 1 337 ? 34.398 17.159 14.366 1.00 73.19 337 PHE A CA 1
ATOM 2682 C C .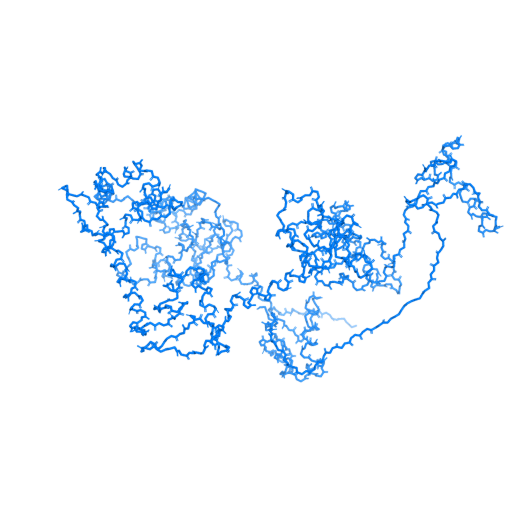 PHE A 1 337 ? 35.790 16.505 14.405 1.00 73.19 337 PHE A C 1
ATOM 2684 O O . PHE A 1 337 ? 36.527 16.510 13.420 1.00 73.19 337 PHE A O 1
ATOM 2691 N N . LYS A 1 338 ? 36.155 15.950 15.570 1.00 72.06 338 LYS A N 1
ATOM 2692 C CA . LYS A 1 338 ? 37.448 15.293 15.809 1.00 72.06 338 LYS A CA 1
ATOM 2693 C C . LYS A 1 338 ? 37.370 13.778 15.572 1.00 72.06 338 LYS A C 1
ATOM 2695 O O . LYS A 1 338 ? 36.442 13.122 16.047 1.00 72.06 338 LYS A O 1
ATOM 2700 N N . GLU A 1 339 ? 38.382 13.252 14.885 1.00 75.56 339 GLU A N 1
ATOM 2701 C CA . GLU A 1 339 ? 38.544 11.830 14.554 1.00 75.56 339 GLU A CA 1
ATOM 2702 C C . GLU A 1 339 ? 39.175 10.995 15.685 1.00 75.56 339 GLU A C 1
ATOM 2704 O O . GLU A 1 339 ? 39.833 11.528 16.584 1.00 75.56 339 GLU A O 1
ATOM 2709 N N . HIS A 1 340 ? 38.945 9.679 15.618 1.00 68.75 340 HIS A N 1
ATOM 2710 C CA . HIS A 1 340 ? 39.432 8.644 16.532 1.00 68.75 340 HIS A CA 1
ATOM 2711 C C . HIS A 1 340 ? 39.672 7.312 15.798 1.00 68.75 340 HIS A C 1
ATOM 2713 O O . HIS A 1 340 ? 38.898 6.927 14.919 1.00 68.75 340 HIS A O 1
ATOM 2719 N N . ASP A 1 341 ? 40.695 6.589 16.246 1.00 66.12 341 ASP A N 1
ATOM 2720 C CA . ASP A 1 341 ? 41.339 5.450 15.577 1.00 66.12 341 ASP A CA 1
ATOM 2721 C C . ASP A 1 341 ? 40.501 4.149 15.520 1.00 66.12 341 ASP A C 1
ATOM 2723 O O . ASP A 1 341 ? 40.871 3.210 14.819 1.00 66.12 341 ASP A O 1
ATOM 2727 N N . GLU A 1 342 ? 39.389 4.040 16.263 1.00 67.75 342 GLU A N 1
ATOM 2728 C CA . GLU A 1 342 ? 38.523 2.847 16.259 1.00 67.75 342 GLU A CA 1
ATOM 2729 C C . GLU A 1 342 ? 37.111 3.144 15.735 1.00 67.75 342 GLU A C 1
ATOM 2731 O O . GLU A 1 342 ? 36.446 4.090 16.170 1.00 67.75 342 GLU A O 1
ATOM 2736 N N . THR A 1 343 ? 36.598 2.322 14.809 1.00 64.75 343 THR A N 1
ATOM 2737 C CA . THR A 1 343 ? 35.247 2.554 14.281 1.00 64.75 343 THR A CA 1
ATOM 2738 C C . THR A 1 343 ? 34.161 2.151 15.272 1.00 64.75 343 THR A C 1
ATOM 2740 O O . THR A 1 343 ? 34.271 1.165 15.997 1.00 64.75 343 THR A O 1
ATOM 2743 N N . LEU A 1 344 ? 33.025 2.855 15.251 1.00 55.88 344 LEU A N 1
ATOM 2744 C CA . LEU A 1 344 ? 31.875 2.541 16.116 1.00 55.88 344 LEU A CA 1
ATOM 2745 C C . LEU A 1 344 ? 31.346 1.105 15.892 1.00 55.88 344 LEU A C 1
ATOM 2747 O O . LEU A 1 344 ? 30.840 0.460 16.813 1.00 55.88 344 LEU A O 1
ATOM 2751 N N . GLN A 1 345 ? 31.501 0.566 14.678 1.00 56.88 345 GLN A N 1
ATOM 2752 C CA . GLN A 1 345 ? 31.162 -0.826 14.388 1.00 56.88 345 GLN A CA 1
ATOM 2753 C C . GLN A 1 345 ? 32.205 -1.803 14.946 1.00 56.88 345 GLN A C 1
ATOM 2755 O O . GLN A 1 345 ? 31.824 -2.902 15.334 1.00 56.88 345 GLN A O 1
ATOM 2760 N N . GLU A 1 346 ? 33.480 -1.434 15.046 1.00 66.94 346 GLU A N 1
ATOM 2761 C CA . GLU A 1 346 ? 34.525 -2.245 15.684 1.00 66.94 346 GLU A CA 1
ATOM 2762 C C . GLU A 1 346 ? 34.490 -2.160 17.203 1.00 66.94 346 GLU A C 1
ATOM 2764 O O . GLU A 1 346 ? 34.563 -3.199 17.845 1.00 66.94 346 GLU A O 1
ATOM 2769 N N . ALA A 1 347 ? 34.244 -0.991 17.792 1.00 65.44 347 ALA A N 1
ATOM 2770 C CA . ALA A 1 347 ? 33.948 -0.862 19.217 1.00 65.44 347 ALA A CA 1
ATOM 2771 C C . ALA A 1 347 ? 32.729 -1.724 19.604 1.00 65.44 347 ALA A C 1
ATOM 2773 O O . ALA A 1 347 ? 32.749 -2.434 20.614 1.00 65.44 347 ALA A O 1
ATOM 2774 N N . SER A 1 348 ? 31.689 -1.745 18.756 1.00 60.16 348 SER A N 1
ATOM 2775 C CA . SER A 1 348 ? 30.536 -2.637 18.919 1.00 60.16 348 SER A CA 1
ATOM 2776 C C . SER A 1 348 ? 30.881 -4.109 18.665 1.00 60.16 348 SER A C 1
ATOM 2778 O O . SER A 1 348 ? 30.451 -4.949 19.449 1.00 60.16 348 SER A O 1
ATOM 2780 N N . LYS A 1 349 ? 31.647 -4.451 17.617 1.00 69.19 349 LYS A N 1
ATOM 2781 C CA . LYS A 1 349 ? 32.082 -5.833 17.330 1.00 69.19 349 LYS A CA 1
ATOM 2782 C C . LYS A 1 349 ? 32.970 -6.367 18.448 1.00 69.19 349 LYS A C 1
ATOM 2784 O O . LYS A 1 349 ? 32.727 -7.483 18.867 1.00 69.19 349 LYS A O 1
ATOM 2789 N N . ARG A 1 350 ? 33.931 -5.591 18.961 1.00 75.75 350 ARG A N 1
ATOM 2790 C CA . ARG A 1 350 ? 34.794 -5.916 20.108 1.00 75.75 350 ARG A CA 1
ATOM 2791 C C . ARG A 1 350 ? 33.938 -6.180 21.337 1.00 75.75 350 ARG A C 1
ATOM 2793 O O . ARG A 1 350 ? 33.944 -7.294 21.835 1.00 75.75 350 ARG A O 1
ATOM 2800 N N . LYS A 1 351 ? 33.072 -5.236 21.723 1.00 66.00 351 LYS A N 1
ATOM 2801 C CA . LYS A 1 351 ? 32.138 -5.417 22.847 1.00 66.00 351 LYS A CA 1
ATOM 2802 C C . LYS A 1 351 ? 31.251 -6.661 22.689 1.00 66.00 351 LYS A C 1
ATOM 2804 O O . LYS A 1 351 ? 31.077 -7.402 23.650 1.00 66.00 351 LYS A O 1
ATOM 2809 N N . SER A 1 352 ? 30.734 -6.928 21.489 1.00 60.81 352 SER A N 1
ATOM 2810 C CA . SER A 1 352 ? 29.949 -8.135 21.193 1.00 60.81 352 SER A CA 1
ATOM 2811 C C . SER A 1 352 ? 30.789 -9.413 21.088 1.00 60.81 352 SER A C 1
ATOM 2813 O O . SER A 1 352 ? 30.266 -10.484 21.371 1.00 60.81 352 SER A O 1
ATOM 2815 N N . ALA A 1 353 ? 32.061 -9.327 20.699 1.00 68.00 353 ALA A N 1
ATOM 2816 C CA . ALA A 1 353 ? 33.008 -10.435 20.599 1.00 68.00 353 ALA A CA 1
ATOM 2817 C C . ALA A 1 353 ? 33.547 -10.827 21.975 1.00 68.00 353 ALA A C 1
ATOM 2819 O O . ALA A 1 353 ? 33.711 -12.009 22.237 1.00 68.00 353 ALA A O 1
ATOM 2820 N N . ASP A 1 354 ? 33.747 -9.864 22.869 1.00 65.81 354 ASP A N 1
ATOM 2821 C CA . ASP A 1 354 ? 34.100 -10.099 24.264 1.00 65.81 354 ASP A CA 1
ATOM 2822 C C . ASP A 1 354 ? 32.888 -10.661 25.021 1.00 65.81 354 ASP A C 1
ATOM 2824 O O . ASP A 1 354 ? 33.014 -11.687 25.681 1.00 65.81 354 ASP A O 1
ATOM 2828 N N . GLN A 1 355 ? 31.679 -10.125 24.797 1.00 57.91 355 GLN A N 1
ATOM 2829 C CA . GLN A 1 355 ? 30.432 -10.765 25.248 1.00 57.91 355 GLN A CA 1
ATOM 2830 C C . GLN A 1 355 ? 30.250 -12.181 24.671 1.00 57.91 355 GLN A C 1
ATOM 2832 O O . GLN A 1 355 ? 29.809 -13.075 25.385 1.00 57.91 355 GLN A O 1
ATOM 2837 N N . LEU A 1 356 ? 30.592 -12.419 23.399 1.00 52.38 356 LEU A N 1
ATOM 2838 C CA . LEU A 1 356 ? 30.582 -13.758 22.796 1.00 52.38 356 LEU A CA 1
ATOM 2839 C C . LEU A 1 356 ? 31.653 -14.670 23.397 1.00 52.38 356 LEU A C 1
ATOM 2841 O O . LEU A 1 356 ? 31.370 -15.842 23.591 1.00 52.38 356 LEU A O 1
ATOM 2845 N N . ARG A 1 357 ? 32.849 -14.166 23.711 1.00 61.97 357 ARG A N 1
ATOM 2846 C CA . ARG A 1 357 ? 33.911 -14.929 24.381 1.00 61.97 357 ARG A CA 1
ATOM 2847 C C . ARG A 1 357 ? 33.465 -15.349 25.775 1.00 61.97 357 ARG A C 1
ATOM 2849 O O . ARG A 1 357 ? 33.588 -16.524 26.084 1.00 61.97 357 ARG A O 1
ATOM 2856 N N . THR A 1 358 ? 32.877 -14.443 26.559 1.00 59.09 358 THR A N 1
ATOM 2857 C CA . THR A 1 358 ? 32.267 -14.771 27.858 1.00 59.09 358 THR A CA 1
ATOM 2858 C C . THR A 1 358 ? 31.161 -15.817 27.696 1.00 59.09 358 THR A C 1
ATOM 2860 O O . THR A 1 358 ? 31.283 -16.909 28.235 1.00 59.09 358 THR A O 1
ATOM 2863 N N . LEU A 1 359 ? 30.140 -15.544 26.875 1.00 51.59 359 LEU A N 1
ATOM 2864 C CA . LEU A 1 359 ? 28.956 -16.407 26.735 1.00 51.59 359 LEU A CA 1
ATOM 2865 C C . LEU A 1 359 ? 29.214 -17.736 26.005 1.00 51.59 359 LEU A C 1
ATOM 2867 O O . LEU A 1 359 ? 28.409 -18.655 26.115 1.00 51.59 359 LEU A O 1
ATOM 2871 N N . VAL A 1 360 ? 30.282 -17.850 25.209 1.00 58.94 360 VAL A N 1
ATOM 2872 C CA . VAL A 1 360 ? 30.707 -19.137 24.634 1.00 58.94 360 VAL A CA 1
ATOM 2873 C C . VAL A 1 360 ? 31.597 -19.889 25.620 1.00 58.94 360 VAL A C 1
ATOM 2875 O O . VAL A 1 360 ? 31.487 -21.104 25.661 1.00 58.94 360 VAL A O 1
ATOM 2878 N N . ALA A 1 361 ? 32.414 -19.215 26.437 1.00 68.44 361 ALA A N 1
ATOM 2879 C CA . ALA A 1 361 ? 33.200 -19.856 27.498 1.00 68.44 361 ALA A CA 1
ATOM 2880 C C . ALA A 1 361 ? 32.360 -20.320 28.705 1.00 68.44 361 ALA A C 1
ATOM 2882 O O . ALA A 1 361 ? 32.885 -21.014 29.574 1.00 68.44 361 ALA A O 1
ATOM 2883 N N . GLU A 1 362 ? 31.076 -19.961 28.775 1.00 79.69 362 GLU A N 1
ATOM 2884 C CA . GLU A 1 362 ? 30.161 -20.523 29.767 1.00 79.69 362 GLU A CA 1
ATOM 2885 C C . GLU A 1 362 ? 29.820 -21.991 29.429 1.00 79.69 362 GLU A C 1
ATOM 2887 O O . GLU A 1 362 ? 29.436 -22.300 28.290 1.00 79.69 362 GLU A O 1
ATOM 2892 N N . PRO A 1 363 ? 29.972 -22.918 30.398 1.00 88.31 363 PRO A N 1
ATOM 2893 C CA . PRO A 1 363 ? 29.687 -24.331 30.193 1.00 88.31 363 PRO A CA 1
ATOM 2894 C C . PRO A 1 363 ? 28.193 -24.573 29.961 1.00 88.31 363 PRO A C 1
ATOM 2896 O O . PRO A 1 363 ? 27.334 -23.814 30.408 1.00 88.31 363 PRO A O 1
ATOM 2899 N N . VAL A 1 364 ? 27.876 -25.676 29.288 1.00 88.88 364 VAL A N 1
ATOM 2900 C CA . VAL A 1 364 ? 26.500 -26.098 28.990 1.00 88.88 364 VAL A CA 1
ATOM 2901 C C . VAL A 1 364 ? 26.373 -27.579 29.309 1.00 88.88 364 VAL A C 1
ATOM 2903 O O . VAL A 1 364 ? 27.236 -28.374 28.945 1.00 88.88 364 VAL A O 1
ATOM 2906 N N . MET A 1 365 ? 25.298 -27.956 29.991 1.00 86.06 365 MET A N 1
ATOM 2907 C CA . MET A 1 365 ? 24.932 -29.351 30.196 1.00 86.06 365 MET A CA 1
ATOM 2908 C C . MET A 1 365 ? 24.032 -29.801 29.040 1.00 86.06 365 MET A C 1
ATOM 2910 O O . MET A 1 365 ? 23.082 -29.097 28.700 1.00 86.06 365 MET A O 1
ATOM 2914 N N . LEU A 1 366 ? 24.305 -30.963 28.454 1.00 88.56 366 LEU A N 1
ATOM 2915 C CA . LEU A 1 366 ? 23.403 -31.657 27.532 1.00 88.56 366 LEU A CA 1
ATOM 2916 C C . LEU A 1 366 ? 23.383 -33.143 27.916 1.00 88.56 366 LEU A C 1
ATOM 2918 O O . LEU A 1 366 ? 24.440 -33.722 28.148 1.00 88.56 366 LEU A O 1
ATOM 2922 N N . ASP A 1 367 ? 22.196 -33.738 28.031 1.00 86.31 367 ASP A N 1
ATOM 2923 C CA . ASP A 1 367 ? 21.973 -35.145 28.401 1.00 86.31 367 ASP A CA 1
ATOM 2924 C C . ASP A 1 367 ? 22.800 -35.586 29.634 1.00 86.31 367 ASP A C 1
ATOM 2926 O O . ASP A 1 367 ? 23.483 -36.608 29.642 1.00 86.31 367 ASP A O 1
ATOM 2930 N N . SER A 1 368 ? 22.767 -34.748 30.681 1.00 84.25 368 SER A N 1
ATOM 2931 C CA . SER A 1 368 ? 23.545 -34.858 31.934 1.00 84.25 368 SER A CA 1
ATOM 2932 C C . SER A 1 368 ? 25.079 -34.799 31.803 1.00 84.25 368 SER A C 1
ATOM 2934 O O . SER A 1 368 ? 25.774 -34.843 32.819 1.00 84.25 368 SER A O 1
ATOM 2936 N N . VAL A 1 369 ? 25.630 -34.623 30.601 1.00 86.25 369 VAL A N 1
ATOM 2937 C CA . VAL A 1 369 ? 27.061 -34.380 30.366 1.00 86.25 369 VAL A CA 1
ATOM 2938 C C . VAL A 1 369 ? 27.336 -32.876 30.384 1.00 86.25 369 VAL A C 1
ATOM 2940 O O . VAL A 1 369 ? 26.647 -32.101 29.724 1.00 86.25 369 VAL A O 1
ATOM 2943 N N . VAL A 1 370 ? 28.355 -32.443 31.132 1.00 88.69 370 VAL A N 1
ATOM 2944 C CA . VAL A 1 370 ? 28.817 -31.045 31.134 1.00 88.69 370 VAL A CA 1
ATOM 2945 C C . VAL A 1 370 ? 29.878 -30.844 30.055 1.00 88.69 370 VAL A C 1
ATOM 2947 O O . VAL A 1 370 ? 30.941 -31.461 30.089 1.00 88.69 370 VAL A O 1
ATOM 2950 N N . TYR A 1 371 ? 29.599 -29.931 29.132 1.00 91.44 371 TYR A N 1
ATOM 2951 C CA . TYR A 1 371 ? 30.508 -29.476 28.087 1.00 91.44 371 TYR A CA 1
ATOM 2952 C C . TYR A 1 371 ? 31.111 -28.128 28.480 1.00 91.44 371 TYR A C 1
ATOM 2954 O O . TYR A 1 371 ? 30.434 -27.282 29.067 1.00 91.44 371 TYR A O 1
ATOM 2962 N N . ALA A 1 372 ? 32.376 -27.892 28.125 1.00 86.56 372 ALA A N 1
ATOM 2963 C CA . ALA A 1 372 ? 33.102 -26.688 28.538 1.00 86.56 372 ALA A CA 1
ATOM 2964 C C . ALA A 1 372 ? 32.648 -25.409 27.807 1.00 86.56 372 ALA A C 1
ATOM 2966 O O . ALA A 1 372 ? 33.169 -24.334 28.082 1.00 86.56 372 ALA A O 1
ATOM 2967 N N . ASN A 1 373 ? 31.738 -25.523 26.835 1.00 88.00 373 ASN A N 1
ATOM 2968 C CA . ASN A 1 373 ? 31.164 -24.409 26.088 1.00 88.00 373 ASN A CA 1
ATOM 2969 C C . ASN A 1 373 ? 29.895 -24.829 25.326 1.00 88.00 373 ASN A C 1
ATOM 2971 O O . ASN A 1 373 ? 29.681 -26.007 25.026 1.00 88.00 373 ASN A O 1
ATOM 2975 N N . THR A 1 374 ? 29.096 -23.835 24.927 1.00 82.62 374 THR A N 1
ATOM 2976 C CA . THR A 1 374 ? 27.886 -24.023 24.096 1.00 82.62 374 THR A CA 1
ATOM 2977 C C . THR A 1 374 ? 28.169 -24.715 22.749 1.00 82.62 374 THR A C 1
ATOM 2979 O O . THR A 1 374 ? 27.293 -25.399 22.219 1.00 82.62 374 THR A O 1
ATOM 2982 N N . LEU A 1 375 ? 29.373 -24.559 22.180 1.00 86.19 375 LEU A N 1
ATOM 2983 C CA . LEU A 1 375 ? 29.734 -25.159 20.889 1.00 86.19 375 LEU A CA 1
ATOM 2984 C C . LEU A 1 375 ? 29.956 -26.674 21.004 1.00 86.19 375 LEU A C 1
ATOM 2986 O O . LEU A 1 375 ? 29.379 -27.423 20.225 1.00 86.19 375 LEU A O 1
ATOM 2990 N N . GLN A 1 376 ? 30.690 -27.136 22.017 1.00 89.94 376 GLN A N 1
ATOM 2991 C CA . GLN A 1 376 ? 30.865 -28.564 22.304 1.00 89.94 376 GLN A CA 1
ATOM 2992 C C . GLN A 1 376 ? 29.528 -29.264 22.597 1.00 89.94 376 GLN A C 1
ATOM 2994 O O . GLN A 1 376 ? 29.282 -30.349 22.074 1.00 89.94 376 GLN A O 1
ATOM 2999 N N . ALA A 1 377 ? 28.638 -28.632 23.374 1.00 87.81 377 ALA A N 1
ATOM 3000 C CA . ALA A 1 377 ? 27.292 -29.163 23.616 1.00 87.81 377 ALA A CA 1
ATOM 3001 C C . ALA A 1 377 ? 26.476 -29.273 22.314 1.00 87.81 377 ALA A C 1
ATOM 3003 O O . ALA A 1 377 ? 25.764 -30.251 22.098 1.00 87.81 377 ALA A O 1
ATOM 3004 N N . TYR A 1 378 ? 26.605 -28.296 21.412 1.00 87.25 378 TYR A N 1
ATOM 3005 C CA . TYR A 1 378 ? 26.003 -28.372 20.083 1.00 87.25 378 TYR A CA 1
ATOM 3006 C C . TYR A 1 378 ? 26.593 -29.524 19.256 1.00 87.25 378 TYR A C 1
ATOM 3008 O O . TYR A 1 378 ? 25.835 -30.351 18.766 1.00 87.25 378 TYR A O 1
ATOM 3016 N N . GLU A 1 379 ? 27.917 -29.632 19.135 1.00 87.44 379 GLU A N 1
ATOM 3017 C CA . GLU A 1 379 ? 28.595 -30.663 18.327 1.00 87.44 379 GLU A CA 1
ATOM 3018 C C . GLU A 1 379 ? 28.361 -32.096 18.837 1.00 87.44 379 GLU A C 1
ATOM 3020 O O . GLU A 1 379 ? 28.369 -33.044 18.046 1.00 87.44 379 GLU A O 1
ATOM 3025 N N . ALA A 1 380 ? 28.093 -32.262 20.134 1.00 88.50 380 ALA A N 1
ATOM 3026 C CA . ALA A 1 380 ? 27.691 -33.535 20.728 1.00 88.50 380 ALA A CA 1
ATOM 3027 C C . ALA A 1 380 ? 26.201 -33.875 20.522 1.00 88.50 380 ALA A C 1
ATOM 3029 O O . ALA A 1 380 ? 25.828 -35.047 20.583 1.00 88.50 380 ALA A O 1
ATOM 3030 N N . SER A 1 381 ? 25.339 -32.886 20.259 1.00 83.50 381 SER A N 1
ATOM 3031 C CA . SER A 1 381 ? 23.892 -33.103 20.168 1.00 83.50 381 SER A CA 1
ATOM 3032 C C . SER A 1 381 ? 23.516 -33.986 18.968 1.00 83.50 381 SER A C 1
ATOM 3034 O O . SER A 1 381 ? 23.844 -33.639 17.829 1.00 83.50 381 SER A O 1
ATOM 3036 N N . PRO A 1 382 ? 22.717 -35.061 19.137 1.00 79.62 382 PRO A N 1
ATOM 3037 C CA . PRO A 1 382 ? 22.324 -35.957 18.039 1.00 79.62 382 PRO A CA 1
ATOM 3038 C C . PRO A 1 382 ? 21.465 -35.287 16.946 1.00 79.62 382 PRO A C 1
ATOM 3040 O O . PRO A 1 382 ? 21.009 -35.948 16.005 1.00 79.62 382 PRO A O 1
ATOM 3043 N N . HIS A 1 383 ? 21.191 -33.983 17.051 1.00 74.38 383 HIS A N 1
ATOM 3044 C CA . HIS A 1 383 ? 20.414 -33.191 16.098 1.00 74.38 383 HIS A CA 1
ATOM 3045 C C . HIS A 1 383 ? 21.192 -32.015 15.475 1.00 74.38 383 HIS A C 1
ATOM 3047 O O . HIS A 1 383 ? 20.608 -31.280 14.677 1.00 74.38 383 HIS A O 1
ATOM 3053 N N . TRP A 1 384 ? 22.499 -31.853 15.732 1.00 67.50 384 TRP A N 1
ATOM 3054 C CA . TRP A 1 384 ? 23.282 -30.707 15.223 1.00 67.50 384 TRP A CA 1
ATOM 3055 C C . TRP A 1 384 ? 23.326 -30.597 13.695 1.00 67.50 384 TRP A C 1
ATOM 3057 O O . TRP A 1 384 ? 23.343 -29.505 13.141 1.00 67.50 384 TRP A O 1
ATOM 3067 N N . ARG A 1 385 ? 23.241 -31.722 12.974 1.00 72.00 385 ARG A N 1
ATOM 3068 C CA . ARG A 1 385 ? 23.134 -31.728 11.499 1.00 72.00 385 ARG A CA 1
ATOM 3069 C C . ARG A 1 385 ? 21.760 -31.286 10.965 1.00 72.00 385 ARG A C 1
ATOM 3071 O O . ARG A 1 385 ? 21.587 -31.201 9.754 1.00 72.00 385 ARG A O 1
ATOM 3078 N N . LYS A 1 386 ? 20.776 -31.053 11.842 1.00 76.25 386 LYS A N 1
ATOM 3079 C CA . LYS A 1 386 ? 19.385 -30.681 11.509 1.00 76.25 386 LYS A CA 1
ATOM 3080 C C . LYS A 1 386 ? 18.980 -29.294 12.027 1.00 76.25 386 LYS A C 1
ATOM 3082 O O . LYS A 1 386 ? 17.933 -28.790 11.634 1.00 76.25 386 LYS A O 1
ATOM 3087 N N . ILE A 1 387 ? 19.773 -28.693 12.912 1.00 72.12 387 ILE A N 1
ATOM 3088 C CA . ILE A 1 387 ? 19.501 -27.408 13.568 1.00 72.12 387 ILE A CA 1
ATOM 3089 C C . ILE A 1 387 ? 20.765 -26.567 13.428 1.00 72.12 387 ILE A C 1
ATOM 3091 O O . ILE A 1 387 ? 21.823 -27.017 13.838 1.00 72.12 387 ILE A O 1
ATOM 3095 N N . ALA A 1 388 ? 20.690 -25.351 12.885 1.00 81.88 388 ALA A N 1
ATOM 3096 C CA . ALA A 1 388 ? 21.872 -24.494 12.795 1.00 81.88 388 ALA A CA 1
ATOM 3097 C C . ALA A 1 388 ? 22.331 -24.017 14.188 1.00 81.88 388 ALA A C 1
ATOM 3099 O O . ALA A 1 388 ? 21.497 -23.677 15.030 1.00 81.88 388 ALA A O 1
ATOM 3100 N N . TYR A 1 389 ? 23.646 -23.892 14.407 1.00 78.44 389 TYR A N 1
ATOM 3101 C CA . TYR A 1 389 ? 24.232 -23.422 15.676 1.00 78.44 389 TYR A CA 1
ATOM 3102 C C . TYR A 1 389 ? 23.609 -22.113 16.189 1.00 78.44 389 TYR A C 1
ATOM 3104 O O . TYR A 1 389 ? 23.282 -21.993 17.369 1.00 78.44 389 TYR A O 1
ATOM 3112 N N . GLY A 1 390 ? 23.352 -21.154 15.291 1.00 73.19 390 GLY A N 1
ATOM 3113 C CA . GLY A 1 390 ? 22.649 -19.914 15.632 1.00 73.19 390 GLY A CA 1
ATOM 3114 C C . GLY A 1 390 ? 21.238 -20.155 16.183 1.00 73.19 390 GLY A C 1
ATOM 3115 O O . GLY A 1 390 ? 20.865 -19.553 17.185 1.00 73.19 390 GLY A O 1
ATOM 3116 N N . SER A 1 391 ? 20.476 -21.080 15.594 1.00 75.00 391 SER A N 1
ATOM 3117 C CA . SER A 1 391 ? 19.134 -21.457 16.057 1.00 75.00 391 SER A CA 1
ATOM 3118 C C . SER A 1 391 ? 19.166 -22.155 17.419 1.00 75.00 391 SER A C 1
ATOM 3120 O O . SER A 1 391 ? 18.347 -21.821 18.275 1.00 75.00 391 SER A O 1
ATOM 3122 N N . PHE A 1 392 ? 20.129 -23.060 17.636 1.00 77.88 392 PHE A N 1
ATOM 3123 C CA . PHE A 1 392 ? 20.357 -23.757 18.909 1.00 77.88 392 PHE A CA 1
ATOM 3124 C C . PHE A 1 392 ? 20.731 -22.772 20.029 1.00 77.88 392 PHE A C 1
ATOM 3126 O O . PHE A 1 392 ? 20.072 -22.726 21.070 1.00 77.88 392 PHE A O 1
ATOM 3133 N N . ARG A 1 393 ? 21.693 -21.873 19.776 1.00 79.12 393 ARG A N 1
ATOM 3134 C CA . ARG A 1 393 ? 22.083 -20.796 20.703 1.00 79.12 393 ARG A CA 1
ATOM 3135 C C . ARG A 1 393 ? 20.932 -19.826 20.991 1.00 79.12 393 ARG A C 1
ATOM 3137 O O . ARG A 1 393 ? 20.707 -19.460 22.142 1.00 79.12 393 ARG A O 1
ATOM 3144 N N . SER A 1 394 ? 20.155 -19.442 19.977 1.00 75.06 394 SER A N 1
ATOM 3145 C CA . SER A 1 394 ? 18.930 -18.654 20.171 1.00 75.06 394 SER A CA 1
ATOM 3146 C C . SER A 1 394 ? 17.829 -19.424 20.906 1.00 75.06 394 SER A C 1
ATOM 3148 O O . SER A 1 394 ? 16.890 -18.798 21.389 1.00 75.06 394 SER A O 1
ATOM 3150 N N . GLN A 1 395 ? 17.884 -20.754 20.997 1.00 75.94 395 GLN A N 1
ATOM 3151 C CA . GLN A 1 395 ? 17.012 -21.550 21.864 1.00 75.94 395 GLN A CA 1
ATOM 3152 C C . GLN A 1 395 ? 17.488 -21.471 23.320 1.00 75.94 395 GLN A C 1
ATOM 3154 O O . GLN A 1 395 ? 16.708 -21.037 24.162 1.00 75.94 395 GLN A O 1
ATOM 3159 N N . ILE A 1 396 ? 18.770 -21.752 23.588 1.00 79.94 396 ILE A N 1
ATOM 3160 C CA . ILE A 1 396 ? 19.407 -21.629 24.918 1.00 79.94 396 ILE A CA 1
ATOM 3161 C C . ILE A 1 396 ? 19.130 -20.256 25.547 1.00 79.94 396 ILE A C 1
ATOM 3163 O O . ILE A 1 396 ? 18.590 -20.185 26.647 1.00 79.94 396 ILE A O 1
ATOM 3167 N N . LEU A 1 397 ? 19.367 -19.165 24.813 1.00 77.69 397 LEU A N 1
ATOM 3168 C CA . LEU A 1 397 ? 19.099 -17.808 25.309 1.00 77.69 397 LEU A CA 1
ATOM 3169 C C . LEU A 1 397 ? 17.609 -17.544 25.600 1.00 77.69 397 LEU A C 1
ATOM 3171 O O . LEU A 1 397 ? 17.295 -16.730 26.463 1.00 77.69 397 LEU A O 1
ATOM 3175 N N . ARG A 1 398 ? 16.666 -18.206 24.913 1.00 71.19 398 ARG A N 1
ATOM 3176 C CA . ARG A 1 398 ? 15.225 -18.085 25.223 1.00 71.19 398 ARG A CA 1
ATOM 3177 C C . ARG A 1 398 ? 14.828 -18.892 26.460 1.00 71.19 398 ARG A C 1
ATOM 3179 O O . ARG A 1 398 ? 13.923 -18.466 27.169 1.00 71.19 398 ARG A O 1
ATOM 3186 N N . TYR A 1 399 ? 15.502 -20.007 26.722 1.00 79.50 399 TYR A N 1
ATOM 3187 C CA . TYR A 1 399 ? 15.317 -20.826 27.920 1.00 79.50 399 TYR A CA 1
ATOM 3188 C C . TYR A 1 399 ? 15.886 -20.148 29.170 1.00 79.50 399 TYR A C 1
ATOM 3190 O O . TYR A 1 399 ? 15.183 -20.007 30.170 1.00 79.50 399 TYR A O 1
ATOM 3198 N N . GLU A 1 400 ? 17.099 -19.603 29.077 1.00 78.38 400 GLU A N 1
ATOM 3199 C CA . GLU A 1 400 ? 17.729 -18.838 30.156 1.00 78.38 400 GLU A CA 1
ATOM 3200 C C . GLU A 1 400 ? 16.894 -17.611 30.557 1.00 78.38 400 GLU A C 1
ATOM 3202 O O . GLU A 1 400 ? 16.564 -17.449 31.732 1.00 78.38 400 GLU A O 1
ATOM 3207 N N . ASN A 1 401 ? 16.446 -16.804 29.585 1.00 72.81 401 ASN A N 1
ATOM 3208 C CA . ASN A 1 401 ? 15.561 -15.660 29.847 1.00 72.81 401 ASN A CA 1
ATOM 3209 C C . ASN A 1 401 ? 14.169 -16.063 30.384 1.00 72.81 401 ASN A C 1
ATOM 3211 O O . ASN A 1 401 ? 13.483 -15.231 30.976 1.00 72.81 401 ASN A O 1
ATOM 3215 N N . ALA A 1 402 ? 13.739 -17.316 30.195 1.00 65.94 402 ALA A N 1
ATOM 3216 C CA . ALA A 1 402 ? 12.504 -17.855 30.769 1.00 65.94 402 ALA A CA 1
ATOM 3217 C C . ALA A 1 402 ? 12.708 -18.525 32.145 1.00 65.94 402 ALA A C 1
ATOM 3219 O O . ALA A 1 402 ? 11.725 -18.847 32.817 1.00 65.94 402 ALA A O 1
ATOM 3220 N N . GLY A 1 403 ? 13.960 -18.741 32.566 1.00 77.75 403 GLY A N 1
ATOM 3221 C CA . GLY A 1 403 ? 14.316 -19.455 33.793 1.00 77.75 403 GLY A CA 1
ATOM 3222 C C . GLY A 1 403 ? 14.014 -20.960 33.769 1.00 77.75 403 GLY A C 1
ATOM 3223 O O . GLY A 1 403 ? 13.946 -21.566 34.835 1.00 77.75 403 GLY A O 1
ATOM 3224 N N . VAL A 1 404 ? 13.799 -21.558 32.590 1.00 76.38 404 VAL A N 1
ATOM 3225 C CA . VAL A 1 404 ? 13.425 -22.976 32.404 1.00 76.38 404 VAL A CA 1
ATOM 3226 C C . VAL A 1 404 ? 14.084 -23.540 31.145 1.00 76.38 404 VAL A C 1
ATOM 3228 O O . VAL A 1 404 ? 14.065 -22.886 30.104 1.00 76.38 404 VAL A O 1
ATOM 3231 N N . PHE A 1 405 ? 14.627 -24.757 31.208 1.00 81.81 405 PHE A N 1
ATOM 3232 C CA . PHE A 1 405 ? 15.351 -25.398 30.098 1.00 81.81 405 PHE A CA 1
ATOM 3233 C C . PHE A 1 405 ? 14.738 -26.749 29.699 1.00 81.81 405 PHE A C 1
ATOM 3235 O O . PHE A 1 405 ? 14.222 -27.446 30.564 1.00 81.81 405 PHE A O 1
ATOM 3242 N N . PRO A 1 406 ? 14.763 -27.167 28.419 1.00 77.06 406 PRO A N 1
ATOM 3243 C CA . PRO A 1 406 ? 14.260 -28.479 28.030 1.00 77.06 406 PRO A CA 1
ATOM 3244 C C . PRO A 1 406 ? 15.057 -29.601 28.706 1.00 77.06 406 PRO A C 1
ATOM 3246 O O . PRO A 1 406 ? 16.258 -29.467 28.906 1.00 77.06 406 PRO A O 1
ATOM 3249 N N . CYS A 1 407 ? 14.388 -30.705 29.034 1.00 77.31 407 CYS A N 1
ATOM 3250 C CA . CYS A 1 407 ? 15.011 -31.859 29.673 1.00 77.31 407 CYS A CA 1
ATOM 3251 C C . CYS A 1 407 ? 16.183 -32.385 28.838 1.00 77.31 407 CYS A C 1
ATOM 3253 O O . CYS A 1 407 ? 16.054 -32.507 27.616 1.00 77.31 407 CYS A O 1
ATOM 3255 N N . GLY A 1 408 ? 17.318 -32.643 29.491 1.00 78.44 408 GLY A N 1
ATOM 3256 C CA . GLY A 1 408 ? 18.569 -32.960 28.800 1.00 78.44 408 GLY A CA 1
ATOM 3257 C C . GLY A 1 408 ? 19.298 -31.740 28.222 1.00 78.44 408 GLY A C 1
ATOM 3258 O O . GLY A 1 408 ? 20.170 -31.908 27.379 1.00 78.44 408 GLY A O 1
ATOM 3259 N N . LEU A 1 409 ? 18.994 -30.512 28.652 1.00 82.44 409 LEU A N 1
ATOM 3260 C CA . LEU A 1 409 ? 19.765 -29.303 28.337 1.00 82.44 409 LEU A CA 1
ATOM 3261 C C . LEU A 1 409 ? 19.772 -28.378 29.560 1.00 82.44 409 LEU A C 1
ATOM 3263 O O . LEU A 1 409 ? 18.744 -28.195 30.200 1.00 82.44 409 LEU A O 1
ATOM 3267 N N . ASN A 1 410 ? 20.901 -27.758 29.893 1.00 86.88 410 ASN A N 1
ATOM 3268 C CA . ASN A 1 410 ? 20.981 -26.801 30.998 1.00 86.88 410 ASN A CA 1
ATOM 3269 C C . ASN A 1 410 ? 22.227 -25.910 30.907 1.00 86.88 410 ASN A C 1
ATOM 3271 O O . ASN A 1 410 ? 23.123 -26.148 30.101 1.00 86.88 410 ASN A O 1
ATOM 3275 N N . ILE A 1 411 ? 22.332 -24.932 31.803 1.00 86.69 411 ILE A N 1
ATOM 3276 C CA . ILE A 1 411 ? 23.616 -24.312 32.167 1.00 86.69 411 ILE A CA 1
ATOM 3277 C C . ILE A 1 411 ? 23.982 -24.890 33.543 1.00 86.69 411 ILE A C 1
ATOM 3279 O O . ILE A 1 411 ? 23.110 -24.909 34.410 1.00 86.69 411 ILE A O 1
ATOM 3283 N N . PRO A 1 412 ? 25.198 -25.406 33.782 1.00 87.50 412 PRO A N 1
ATOM 3284 C CA . PRO A 1 412 ? 25.572 -25.920 35.089 1.00 87.50 412 PRO A CA 1
ATOM 3285 C C . PRO A 1 412 ? 26.011 -24.795 36.042 1.00 87.50 412 PRO A C 1
ATOM 3287 O O . PRO A 1 412 ? 26.439 -23.719 35.622 1.00 87.50 412 PRO A O 1
ATOM 3290 N N . ASP A 1 413 ? 25.916 -25.050 37.344 1.00 86.19 413 ASP A N 1
ATOM 3291 C CA . ASP A 1 413 ? 26.482 -24.213 38.398 1.00 86.19 413 ASP A CA 1
ATOM 3292 C C . ASP A 1 413 ? 27.982 -24.508 38.625 1.00 86.19 413 ASP A C 1
ATOM 3294 O O . ASP A 1 413 ? 28.591 -25.360 37.975 1.00 86.19 413 ASP A O 1
ATOM 3298 N N . ALA A 1 414 ? 28.589 -23.830 39.605 1.00 82.75 414 ALA A N 1
ATOM 3299 C CA . ALA A 1 414 ? 29.993 -24.027 39.981 1.00 82.75 414 ALA A CA 1
ATOM 3300 C C . ALA A 1 414 ? 30.321 -25.424 40.568 1.00 82.75 414 ALA A C 1
ATOM 3302 O O . ALA A 1 414 ? 31.479 -25.693 40.887 1.00 82.75 414 ALA A O 1
ATOM 3303 N N . LYS A 1 415 ? 29.327 -26.310 40.727 1.00 84.00 415 LYS A N 1
ATOM 3304 C CA . LYS A 1 415 ? 29.457 -27.713 41.155 1.00 84.00 415 LYS A CA 1
ATOM 3305 C C . LYS A 1 415 ? 29.064 -28.701 40.046 1.00 84.00 415 LYS A C 1
ATOM 3307 O O . LYS A 1 415 ? 28.962 -29.900 40.310 1.00 84.00 415 LYS A O 1
ATOM 3312 N N . GLY A 1 416 ? 28.817 -28.222 38.825 1.00 81.62 416 GLY A N 1
ATOM 3313 C CA . GLY A 1 416 ? 28.379 -29.046 37.698 1.00 81.62 416 GLY A CA 1
ATOM 3314 C C . GLY A 1 416 ? 26.905 -29.466 37.744 1.00 81.62 416 GLY A C 1
ATOM 3315 O O . GLY A 1 416 ? 26.519 -30.340 36.975 1.00 81.62 416 GLY A O 1
ATOM 3316 N N . GLN A 1 417 ? 26.083 -28.892 38.628 1.00 82.62 417 GLN A N 1
ATOM 3317 C CA . GLN A 1 417 ? 24.658 -29.223 38.775 1.00 82.62 417 GLN A CA 1
ATOM 3318 C C . GLN A 1 417 ? 23.783 -28.317 37.892 1.00 82.62 417 GLN A C 1
ATOM 3320 O O . GLN A 1 417 ? 24.146 -27.160 37.696 1.00 82.62 417 GLN A O 1
ATOM 3325 N N . PRO A 1 418 ? 22.632 -28.778 37.366 1.00 77.88 418 PRO A N 1
ATOM 3326 C CA . PRO A 1 418 ? 21.760 -27.946 36.531 1.00 77.88 418 PRO A CA 1
ATOM 3327 C C . PRO A 1 418 ? 21.265 -26.698 37.285 1.00 77.88 418 PRO A C 1
ATOM 3329 O O . PRO A 1 418 ? 20.654 -26.796 38.350 1.00 77.88 418 PRO A O 1
ATOM 3332 N N . ARG A 1 419 ? 21.525 -25.512 36.723 1.00 83.81 419 ARG A N 1
ATOM 3333 C CA . ARG A 1 419 ? 21.205 -24.196 37.310 1.00 83.81 419 ARG A CA 1
ATOM 3334 C C . ARG A 1 419 ? 19.727 -23.823 37.168 1.00 83.81 419 ARG A C 1
ATOM 3336 O O . ARG A 1 419 ? 19.236 -23.005 37.945 1.00 83.81 419 ARG A O 1
ATOM 3343 N N . TYR A 1 420 ? 19.030 -24.402 36.190 1.00 81.19 420 TYR A N 1
ATOM 3344 C CA . TYR A 1 420 ? 17.629 -24.120 35.875 1.00 81.19 420 TYR A CA 1
ATOM 3345 C C . TYR A 1 420 ? 16.772 -25.399 35.908 1.00 81.19 420 TYR A C 1
ATOM 3347 O O . TYR A 1 420 ? 17.252 -26.466 35.523 1.00 81.19 420 TYR A O 1
ATOM 3355 N N . PRO A 1 421 ? 15.496 -25.329 36.332 1.00 74.12 421 PRO A N 1
ATOM 3356 C CA . PRO A 1 421 ? 14.582 -26.470 36.301 1.00 74.12 421 PRO A CA 1
ATOM 3357 C C . PRO A 1 421 ? 14.223 -26.897 34.869 1.00 74.12 421 PRO A C 1
ATOM 3359 O O . PRO A 1 421 ? 14.095 -26.063 33.967 1.00 74.12 421 PRO A O 1
ATOM 3362 N N . GLU A 1 422 ? 14.014 -28.203 34.683 1.00 71.44 422 GLU A N 1
ATOM 3363 C CA . GLU A 1 422 ? 13.787 -28.804 33.364 1.00 71.44 422 GLU A CA 1
ATOM 3364 C C . GLU A 1 422 ? 12.299 -28.891 32.938 1.00 71.44 422 GLU A C 1
ATOM 3366 O O . GLU A 1 422 ? 11.395 -28.973 33.774 1.00 71.44 422 GLU A O 1
ATOM 3371 N N . ILE A 1 423 ? 12.034 -28.885 31.622 1.00 63.88 423 ILE A N 1
ATOM 3372 C CA . ILE A 1 423 ? 10.705 -29.019 30.983 1.00 63.88 423 ILE A CA 1
ATOM 3373 C C . ILE A 1 423 ? 10.728 -30.064 29.848 1.00 63.88 423 ILE A C 1
ATOM 3375 O O . ILE A 1 423 ? 11.665 -30.130 29.064 1.00 63.88 423 ILE A O 1
ATOM 3379 N N . ASP A 1 424 ? 9.670 -30.866 29.701 1.00 62.44 424 ASP A N 1
ATOM 3380 C CA . ASP A 1 424 ? 9.502 -31.781 28.556 1.00 62.44 424 ASP A CA 1
ATOM 3381 C C . ASP A 1 424 ? 9.401 -30.993 27.219 1.00 62.44 424 ASP A C 1
ATOM 3383 O O . ASP A 1 424 ? 8.489 -30.167 27.074 1.00 62.44 424 ASP A O 1
ATOM 3387 N N . PRO A 1 425 ? 10.292 -31.230 26.230 1.00 54.06 425 PRO A N 1
ATOM 3388 C CA . PRO A 1 425 ? 10.320 -30.474 24.975 1.00 54.06 425 PRO A CA 1
ATOM 3389 C C . PRO A 1 425 ? 9.020 -30.524 24.164 1.00 54.06 425 PRO A C 1
ATOM 3391 O O . PRO A 1 425 ? 8.710 -29.561 23.464 1.00 54.06 425 PRO A O 1
ATOM 3394 N N . PHE A 1 426 ? 8.231 -31.602 24.258 1.00 49.22 426 PHE A N 1
ATOM 3395 C CA . PHE A 1 426 ? 6.973 -31.733 23.504 1.00 49.22 426 PHE A CA 1
ATOM 3396 C C . PHE A 1 426 ? 5.875 -30.777 23.977 1.00 49.22 426 PHE A C 1
ATOM 3398 O O . PHE A 1 426 ? 4.869 -30.593 23.290 1.00 49.22 426 PHE A O 1
ATOM 3405 N N . LEU A 1 427 ? 6.060 -30.144 25.135 1.00 49.66 427 LEU A N 1
ATOM 3406 C CA . LEU A 1 427 ? 5.135 -29.150 25.665 1.00 49.66 427 LEU A CA 1
ATOM 3407 C C . LEU A 1 427 ? 5.329 -27.765 25.016 1.00 49.66 427 LEU A C 1
ATOM 3409 O O . LEU A 1 427 ? 4.453 -26.906 25.133 1.00 49.66 427 LEU A O 1
ATOM 3413 N N . LEU A 1 428 ? 6.441 -27.553 24.300 1.00 54.03 428 LEU A N 1
ATOM 3414 C CA . LEU A 1 428 ? 6.832 -26.289 23.671 1.00 54.03 428 LEU A CA 1
ATOM 3415 C C . LEU A 1 428 ? 6.137 -26.064 22.316 1.00 54.03 428 LEU A C 1
ATOM 3417 O O . LEU A 1 428 ? 6.713 -26.260 21.245 1.00 54.03 428 LEU A O 1
ATOM 3421 N N . GLY A 1 429 ? 4.883 -25.614 22.360 1.00 55.38 429 GLY A N 1
ATOM 3422 C CA . GLY A 1 429 ? 4.172 -25.112 21.181 1.00 55.38 429 GLY A CA 1
ATOM 3423 C C . GLY A 1 429 ? 4.746 -23.790 20.643 1.00 55.38 429 GLY A C 1
ATOM 3424 O O . GLY A 1 429 ? 5.483 -23.078 21.321 1.00 55.38 429 GLY A O 1
ATOM 3425 N N . SER A 1 430 ? 4.344 -23.393 19.433 1.00 48.72 430 SER A N 1
ATOM 3426 C CA . SER A 1 430 ? 4.840 -22.189 18.735 1.00 48.72 430 SER A CA 1
ATOM 3427 C C . SER A 1 430 ? 4.384 -20.834 19.322 1.00 48.72 430 SER A C 1
ATOM 3429 O O . SER A 1 430 ? 4.430 -19.820 18.628 1.00 48.72 430 SER A O 1
ATOM 3431 N N . GLY A 1 431 ? 3.902 -20.806 20.567 1.00 55.06 431 GLY A N 1
ATOM 3432 C CA . GLY A 1 431 ? 3.509 -19.596 21.296 1.00 55.06 431 GLY A CA 1
ATOM 3433 C C . GLY A 1 431 ? 4.598 -19.118 22.269 1.00 55.06 431 GLY A C 1
ATOM 3434 O O . GLY A 1 431 ? 5.440 -19.917 22.682 1.00 55.06 431 GLY A O 1
ATOM 3435 N N . PRO A 1 432 ? 4.597 -17.832 22.670 1.00 57.38 432 PRO A N 1
ATOM 3436 C CA . PRO A 1 432 ? 5.601 -17.283 23.582 1.00 57.38 432 PRO A CA 1
ATOM 3437 C C . PRO A 1 432 ? 5.546 -17.945 24.969 1.00 57.38 432 PRO A C 1
ATOM 3439 O O . PRO A 1 432 ? 4.473 -18.077 25.564 1.00 57.38 432 PRO A O 1
ATOM 3442 N N . LEU A 1 433 ? 6.721 -18.309 25.500 1.00 52.94 433 LEU A N 1
ATOM 3443 C CA . LEU A 1 433 ? 6.916 -18.996 26.792 1.00 52.94 433 LEU A CA 1
ATOM 3444 C C . LEU A 1 433 ? 6.257 -18.285 27.990 1.00 52.94 433 LEU A C 1
ATOM 3446 O O . LEU A 1 433 ? 5.877 -18.927 28.966 1.00 52.94 433 LEU A O 1
ATOM 3450 N N . GLU A 1 434 ? 6.050 -16.973 27.888 1.00 53.12 434 GLU A N 1
ATOM 3451 C CA . GLU A 1 434 ? 5.340 -16.116 28.851 1.00 53.12 434 GLU A CA 1
ATOM 3452 C C . GLU A 1 434 ? 3.881 -16.534 29.124 1.00 53.12 434 GLU A C 1
ATOM 3454 O O . GLU A 1 434 ? 3.288 -16.124 30.120 1.00 53.12 434 GLU A O 1
ATOM 3459 N N . SER A 1 435 ? 3.271 -17.305 28.219 1.00 56.56 435 SER A N 1
ATOM 3460 C CA . SER A 1 435 ? 1.854 -17.700 28.284 1.00 56.56 435 SER A CA 1
ATOM 3461 C C . SER A 1 435 ? 1.600 -19.054 28.961 1.00 56.56 435 SER A C 1
ATOM 3463 O O . SER A 1 435 ? 0.450 -19.480 29.079 1.00 56.56 435 SER A O 1
ATOM 3465 N N . TYR A 1 436 ? 2.660 -19.734 29.403 1.00 59.38 436 TYR A N 1
ATOM 3466 C CA . TYR A 1 436 ? 2.605 -21.133 29.811 1.00 59.38 436 TYR A CA 1
ATOM 3467 C C . TYR A 1 436 ? 2.146 -21.307 31.261 1.00 59.38 436 TYR A C 1
ATOM 3469 O O . TYR A 1 436 ? 2.447 -20.510 32.153 1.00 59.38 436 TYR A O 1
ATOM 3477 N N . VAL A 1 437 ? 1.429 -22.407 31.482 1.00 56.84 437 VAL A N 1
ATOM 3478 C CA . VAL A 1 437 ? 0.790 -22.765 32.744 1.00 56.84 437 VAL A CA 1
ATOM 3479 C C . VAL A 1 437 ? 1.373 -24.080 33.252 1.00 56.84 437 VAL A C 1
ATOM 3481 O O . VAL A 1 437 ? 1.187 -25.114 32.610 1.00 56.84 437 VAL A O 1
ATOM 3484 N N . LYS A 1 438 ? 2.074 -24.078 34.394 1.00 55.16 438 LYS A N 1
ATOM 3485 C CA . LYS A 1 438 ? 2.473 -25.344 35.044 1.00 55.16 438 LYS A CA 1
ATOM 3486 C C . LYS A 1 438 ? 1.223 -26.066 35.558 1.00 55.16 438 LYS A C 1
ATOM 3488 O O . LYS A 1 438 ? 0.330 -25.398 36.062 1.00 55.16 438 LYS A O 1
ATOM 3493 N N . VAL A 1 439 ? 1.157 -27.389 35.429 1.00 56.31 439 VAL A N 1
ATOM 3494 C CA . VAL A 1 439 ? 0.203 -28.283 36.106 1.00 56.31 439 VAL A CA 1
ATOM 3495 C C . VAL A 1 439 ? 0.950 -29.588 36.399 1.00 56.31 439 VAL A C 1
ATOM 3497 O O . VAL A 1 439 ? 1.525 -30.193 35.493 1.00 56.31 439 VAL A O 1
ATOM 3500 N N . ALA A 1 440 ? 0.977 -30.013 37.663 1.00 60.91 440 ALA A N 1
ATOM 3501 C CA . ALA A 1 440 ? 1.976 -30.961 38.171 1.00 60.91 440 ALA A CA 1
ATOM 3502 C C . ALA A 1 440 ? 3.404 -30.474 37.862 1.00 60.91 440 ALA A C 1
ATOM 3504 O O . ALA A 1 440 ? 3.704 -29.285 37.991 1.00 60.91 440 ALA A O 1
ATOM 3505 N N . ASP A 1 441 ? 4.275 -31.383 37.430 1.00 50.66 441 ASP A N 1
ATOM 3506 C CA . ASP A 1 441 ? 5.650 -31.090 37.022 1.00 50.66 441 ASP A CA 1
ATOM 3507 C C . ASP A 1 441 ? 5.806 -30.846 35.516 1.00 50.66 441 ASP A C 1
ATOM 3509 O O . ASP A 1 441 ? 6.912 -30.807 34.989 1.00 50.66 441 ASP A O 1
ATOM 3513 N N . ARG A 1 442 ? 4.687 -30.619 34.820 1.00 49.59 442 ARG A N 1
ATOM 3514 C CA . ARG A 1 442 ? 4.622 -30.327 33.385 1.00 49.59 442 ARG A CA 1
ATOM 3515 C C . ARG A 1 442 ? 4.118 -28.900 33.164 1.00 49.59 442 ARG A C 1
ATOM 3517 O O . ARG A 1 442 ? 3.270 -28.418 33.906 1.00 49.59 442 ARG A O 1
ATOM 3524 N N . PHE A 1 443 ? 4.623 -28.212 32.146 1.00 56.31 443 PHE A N 1
ATOM 3525 C CA . PHE A 1 443 ? 4.099 -26.912 31.711 1.00 56.31 443 PHE A CA 1
ATOM 3526 C C . PHE A 1 443 ? 3.248 -27.082 30.457 1.00 56.31 443 PHE A C 1
ATOM 3528 O O . PHE A 1 443 ? 3.545 -27.919 29.623 1.00 56.31 443 PHE A O 1
ATOM 3535 N N . PHE A 1 444 ? 2.208 -26.280 30.283 1.00 61.91 444 PHE A N 1
ATOM 3536 C CA . PHE A 1 444 ? 1.307 -26.384 29.140 1.00 61.91 444 PHE A CA 1
ATOM 3537 C C . PHE A 1 444 ? 1.109 -25.006 28.501 1.00 61.91 444 PHE A C 1
ATOM 3539 O O . PHE A 1 444 ? 0.962 -24.027 29.232 1.00 61.91 444 PHE A O 1
ATOM 3546 N N . PRO A 1 445 ? 1.027 -24.892 27.162 1.00 59.59 445 PRO A N 1
ATOM 3547 C CA . PRO A 1 445 ? 0.824 -23.606 26.484 1.00 59.59 445 PRO A CA 1
ATOM 3548 C C . PRO A 1 445 ? -0.565 -22.989 26.751 1.00 59.59 445 PRO A C 1
ATOM 3550 O O . PRO A 1 445 ? -0.850 -21.878 26.320 1.00 59.59 445 PRO A O 1
ATOM 3553 N N . SER A 1 446 ? -1.458 -23.712 27.436 1.00 69.44 446 SER A N 1
ATOM 3554 C CA . SER A 1 446 ? -2.680 -23.195 28.063 1.00 69.44 446 SER A CA 1
ATOM 3555 C C . SER A 1 446 ? -3.256 -24.229 29.041 1.00 69.44 446 SER A C 1
ATOM 3557 O O . SER A 1 446 ? -2.956 -25.419 28.930 1.00 69.44 446 SER A O 1
ATOM 3559 N N . MET A 1 447 ? -4.176 -23.815 29.922 1.00 60.62 447 MET A N 1
ATOM 3560 C CA . MET A 1 447 ? -4.985 -24.757 30.718 1.00 60.62 447 MET A CA 1
ATOM 3561 C C . MET A 1 447 ? -5.741 -25.774 29.848 1.00 60.62 447 MET A C 1
ATOM 3563 O O . MET A 1 447 ? -5.850 -26.932 30.227 1.00 60.62 447 MET A O 1
ATOM 3567 N N . GLN A 1 448 ? -6.196 -25.391 28.649 1.00 61.94 448 GLN A N 1
ATOM 3568 C CA . GLN A 1 448 ? -6.894 -26.310 27.743 1.00 61.94 448 GLN A CA 1
ATOM 3569 C C . GLN A 1 448 ? -5.977 -27.432 27.219 1.00 61.94 448 GLN A C 1
ATOM 3571 O O . GLN A 1 448 ? -6.442 -28.548 26.980 1.00 61.94 448 GLN A O 1
ATOM 3576 N N . ALA A 1 449 ? -4.676 -27.167 27.058 1.00 59.22 449 ALA A N 1
ATOM 3577 C CA . ALA A 1 449 ? -3.701 -28.207 26.736 1.00 59.22 449 ALA A CA 1
ATOM 3578 C C . ALA A 1 449 ? -3.466 -29.149 27.935 1.00 59.22 449 ALA A C 1
ATOM 3580 O O . ALA A 1 449 ? -3.374 -30.359 27.734 1.00 59.22 449 ALA A O 1
ATOM 3581 N N . ALA A 1 450 ? -3.467 -28.625 29.168 1.00 61.31 450 ALA A N 1
ATOM 3582 C CA . ALA A 1 450 ? -3.407 -29.442 30.383 1.00 61.31 450 ALA A CA 1
ATOM 3583 C C . ALA A 1 450 ? -4.651 -30.342 30.537 1.00 61.31 450 ALA A C 1
ATOM 3585 O O . ALA A 1 450 ? -4.502 -31.552 30.697 1.00 61.31 450 ALA A O 1
ATOM 3586 N N . ASP A 1 451 ? -5.865 -29.790 30.407 1.00 60.53 451 ASP A N 1
ATOM 3587 C CA . ASP A 1 451 ? -7.129 -30.550 30.443 1.00 60.53 451 ASP A CA 1
ATOM 3588 C C . ASP A 1 451 ? -7.107 -31.716 29.439 1.00 60.53 451 ASP A C 1
ATOM 3590 O O . ASP A 1 451 ? -7.456 -32.850 29.772 1.00 60.53 451 ASP A O 1
ATOM 3594 N N . THR A 1 452 ? -6.635 -31.441 28.216 1.00 59.38 452 THR A N 1
ATOM 3595 C CA . THR A 1 452 ? -6.516 -32.430 27.133 1.00 59.38 452 THR A CA 1
ATOM 3596 C C . THR A 1 452 ? -5.506 -33.529 27.478 1.00 59.38 452 THR A C 1
ATOM 3598 O O . THR A 1 452 ? -5.799 -34.709 27.286 1.00 59.38 452 THR A O 1
ATOM 3601 N N . PHE A 1 453 ? -4.341 -33.166 28.025 1.00 60.78 453 PHE A N 1
ATOM 3602 C CA . PHE A 1 453 ? -3.290 -34.111 28.417 1.00 60.78 453 PHE A CA 1
ATOM 3603 C C . PHE A 1 453 ? -3.732 -35.034 29.562 1.00 60.78 453 PHE A C 1
ATOM 3605 O O . PHE A 1 453 ? -3.588 -36.253 29.467 1.00 60.78 453 PHE A O 1
ATOM 3612 N N . PHE A 1 454 ? -4.336 -34.475 30.615 1.00 59.00 454 PHE A N 1
ATOM 3613 C CA . PHE A 1 454 ? -4.861 -35.247 31.748 1.00 59.00 454 PHE A CA 1
ATOM 3614 C C . PHE A 1 454 ? -6.215 -35.928 31.456 1.00 59.00 454 PHE A C 1
ATOM 3616 O O . PHE A 1 454 ? -6.738 -36.635 32.317 1.00 59.00 454 PHE A O 1
ATOM 3623 N N . LYS A 1 455 ? -6.779 -35.750 30.248 1.00 61.19 455 LYS A N 1
ATOM 3624 C CA . LYS A 1 455 ? -8.094 -36.265 29.808 1.00 61.19 455 LYS A CA 1
ATOM 3625 C C . LYS A 1 455 ? -9.253 -35.866 30.732 1.00 61.19 455 LYS A C 1
ATOM 3627 O O . LYS A 1 455 ? -10.217 -36.614 30.901 1.00 61.19 455 LYS A O 1
ATOM 3632 N N . LEU A 1 456 ? -9.164 -34.683 31.330 1.00 54.94 456 LEU A N 1
ATOM 3633 C CA . LEU A 1 456 ? -10.180 -34.149 32.231 1.00 54.94 456 LEU A CA 1
ATOM 3634 C C . LEU A 1 456 ? -11.234 -33.396 31.415 1.00 54.94 456 LEU A C 1
ATOM 3636 O O . LEU A 1 456 ? -10.914 -32.710 30.445 1.00 54.94 456 LEU A O 1
ATOM 3640 N N . SER A 1 457 ? -12.513 -33.518 31.785 1.00 50.66 457 SER A N 1
ATOM 3641 C CA . SER A 1 457 ? -13.547 -32.751 31.086 1.00 50.66 457 SER A CA 1
ATOM 3642 C C . SER A 1 457 ? -13.355 -31.256 31.366 1.00 50.66 457 SER A C 1
ATOM 3644 O O . SER A 1 457 ? -13.057 -30.873 32.499 1.00 50.66 457 SER A O 1
ATOM 3646 N N . ARG A 1 458 ? -13.592 -30.411 30.353 1.00 49.53 458 ARG A N 1
ATOM 3647 C CA . ARG A 1 458 ? -13.477 -28.936 30.422 1.00 49.53 458 ARG A CA 1
ATOM 3648 C C . ARG A 1 458 ? -14.205 -28.304 31.619 1.00 49.53 458 ARG A C 1
ATOM 3650 O O . ARG A 1 458 ? -13.823 -27.231 32.072 1.00 49.53 458 ARG A O 1
ATOM 3657 N N . GLY A 1 459 ? -15.270 -28.942 32.111 1.00 51.75 459 GLY A N 1
ATOM 3658 C CA . GLY A 1 459 ? -15.988 -28.498 33.305 1.00 51.75 459 GLY A CA 1
ATOM 3659 C C . GLY A 1 459 ? -15.357 -28.970 34.617 1.00 51.75 459 GLY A C 1
ATOM 3660 O O . GLY A 1 459 ? -15.448 -28.265 35.613 1.00 51.75 459 GLY A O 1
ATOM 3661 N N . THR A 1 460 ? -14.704 -30.136 34.643 1.00 52.50 460 THR A N 1
ATOM 3662 C CA . THR A 1 460 ? -14.304 -30.824 35.881 1.00 52.50 460 THR A CA 1
ATOM 3663 C C . THR A 1 460 ? -13.224 -30.072 36.653 1.00 52.50 460 THR A C 1
ATOM 3665 O O . THR A 1 460 ? -13.424 -29.813 37.835 1.00 52.50 460 THR A O 1
ATOM 3668 N N . VAL A 1 461 ? -12.111 -29.682 36.019 1.00 52.62 461 VAL A N 1
ATOM 3669 C CA . VAL A 1 461 ? -11.020 -28.965 36.717 1.00 52.62 461 VAL A CA 1
ATOM 3670 C C . VAL A 1 461 ? -11.499 -27.601 37.202 1.00 52.62 461 VAL A C 1
ATOM 3672 O O . VAL A 1 461 ? -11.294 -27.248 38.361 1.00 52.62 461 VAL A O 1
ATOM 3675 N N . HIS A 1 462 ? -12.190 -26.853 36.338 1.00 51.62 462 HIS A N 1
ATOM 3676 C CA . HIS A 1 462 ? -12.664 -25.513 36.670 1.00 51.62 462 HIS A CA 1
ATOM 3677 C C . HIS A 1 462 ? -13.739 -25.541 37.765 1.00 51.62 462 HIS A C 1
ATOM 3679 O O . HIS A 1 462 ? -13.631 -24.795 38.733 1.00 51.62 462 HIS A O 1
ATOM 3685 N N . ALA A 1 463 ? -14.717 -26.452 37.687 1.00 59.25 463 ALA A N 1
ATOM 3686 C CA . ALA A 1 463 ? -15.723 -26.625 38.734 1.00 59.25 463 ALA A CA 1
ATOM 3687 C C . ALA A 1 463 ? -15.119 -27.151 40.044 1.00 59.25 463 ALA A C 1
ATOM 3689 O O . ALA A 1 463 ? -15.549 -26.714 41.108 1.00 59.25 463 ALA A O 1
ATOM 3690 N N . TYR A 1 464 ? -14.105 -28.025 39.996 1.00 58.06 464 TYR A N 1
ATOM 3691 C CA . TYR A 1 464 ? -13.388 -28.467 41.196 1.00 58.06 464 TYR A CA 1
ATOM 3692 C C . TYR A 1 464 ? -12.647 -27.297 41.856 1.00 58.06 464 TYR A C 1
ATOM 3694 O O . TYR A 1 464 ? -12.797 -27.099 43.055 1.00 58.06 464 TYR A O 1
ATOM 3702 N N . PHE A 1 465 ? -11.930 -26.466 41.089 1.00 56.72 465 PHE A N 1
ATOM 3703 C CA . PHE A 1 465 ? -11.304 -25.235 41.594 1.00 56.72 465 PHE A CA 1
ATOM 3704 C C . PHE A 1 465 ? -12.330 -24.244 42.158 1.00 56.72 465 PHE A C 1
ATOM 3706 O O . PHE A 1 465 ? -12.125 -23.709 43.244 1.00 56.72 465 PHE A O 1
ATOM 3713 N N . THR A 1 466 ? -13.435 -23.991 41.446 1.00 60.25 466 THR A N 1
ATOM 3714 C CA . THR A 1 466 ? -14.493 -23.070 41.896 1.00 60.25 466 THR A CA 1
ATOM 3715 C C . THR A 1 466 ? -15.181 -23.583 43.159 1.00 60.25 466 THR A C 1
ATOM 3717 O O . THR A 1 466 ? -15.435 -22.791 44.066 1.00 60.25 466 THR A O 1
ATOM 3720 N N . LYS A 1 467 ? -15.447 -24.893 43.254 1.00 62.78 467 LYS A N 1
ATOM 3721 C CA . LYS A 1 467 ? -16.011 -25.507 44.458 1.00 62.78 467 LYS A CA 1
ATOM 3722 C C . LYS A 1 467 ? -15.009 -25.463 45.608 1.00 62.78 467 LYS A C 1
ATOM 3724 O O . LYS A 1 467 ? -15.340 -24.904 46.639 1.00 62.78 467 LYS A O 1
ATOM 3729 N N . TRP A 1 468 ? -13.785 -25.956 45.410 1.00 65.94 468 TRP A N 1
ATOM 3730 C CA . TRP A 1 468 ? -12.730 -25.934 46.427 1.00 65.94 468 TRP A CA 1
ATOM 3731 C C . TRP A 1 468 ? -12.507 -24.529 46.979 1.00 65.94 468 TRP A C 1
ATOM 3733 O O . TRP A 1 468 ? -12.452 -24.351 48.188 1.00 65.94 468 TRP A O 1
ATOM 3743 N N . LYS A 1 469 ? -12.444 -23.521 46.102 1.00 55.50 469 LYS A N 1
ATOM 3744 C CA . LYS A 1 469 ? -12.310 -22.128 46.518 1.00 55.50 469 LYS A CA 1
ATOM 3745 C C . LYS A 1 469 ? -13.519 -21.661 47.336 1.00 55.50 469 LYS A C 1
ATOM 3747 O O . LYS A 1 469 ? -13.327 -21.029 48.365 1.00 55.50 469 LYS A O 1
ATOM 3752 N N . LYS A 1 470 ? -14.745 -21.976 46.906 1.00 61.25 470 LYS A N 1
ATOM 3753 C CA . LYS A 1 470 ? -15.961 -21.623 47.650 1.00 61.25 470 LYS A CA 1
ATOM 3754 C C . LYS A 1 470 ? -15.999 -22.306 49.020 1.00 61.25 470 LYS A C 1
ATOM 3756 O O . LYS A 1 470 ? -16.323 -21.649 50.000 1.00 61.25 470 LYS A O 1
ATOM 3761 N N . ASP A 1 471 ? -15.652 -23.584 49.094 1.00 60.22 471 ASP A N 1
ATOM 3762 C CA . ASP A 1 471 ? -15.582 -24.342 50.344 1.00 60.22 471 ASP A CA 1
ATOM 3763 C C . ASP A 1 471 ? -14.500 -23.718 51.264 1.00 60.22 471 ASP A C 1
ATOM 3765 O O . ASP A 1 471 ? -14.763 -23.405 52.423 1.00 60.22 471 ASP A O 1
ATOM 3769 N N . ALA A 1 472 ? -13.329 -23.379 50.708 1.00 56.12 472 ALA A N 1
ATOM 3770 C CA . ALA A 1 472 ? -12.225 -22.718 51.409 1.00 56.12 472 ALA A CA 1
ATOM 3771 C C . ALA A 1 472 ? -12.498 -21.263 51.848 1.00 56.12 472 ALA A C 1
ATOM 3773 O O . ALA A 1 472 ? -11.833 -20.763 52.751 1.00 56.12 472 ALA A O 1
ATOM 3774 N N . GLU A 1 473 ? -13.448 -20.572 51.212 1.00 57.91 473 GLU A N 1
ATOM 3775 C CA . GLU A 1 473 ? -13.910 -19.230 51.598 1.00 57.91 473 GLU A CA 1
ATOM 3776 C C . GLU A 1 473 ? -15.030 -19.270 52.663 1.00 57.91 473 GLU A C 1
ATOM 3778 O O . GLU A 1 473 ? -15.423 -18.210 53.149 1.00 57.91 473 GLU A O 1
ATOM 3783 N N . ASN A 1 474 ? -15.550 -20.454 53.030 1.00 61.62 474 ASN A N 1
ATOM 3784 C CA . ASN A 1 474 ? -16.656 -20.617 53.992 1.00 61.62 474 ASN A CA 1
ATOM 3785 C C . ASN A 1 474 ? -16.325 -21.482 55.231 1.00 61.62 474 ASN A C 1
ATOM 3787 O O . ASN A 1 474 ? -17.093 -21.451 56.190 1.00 61.62 474 ASN A O 1
ATOM 3791 N N . GLU A 1 475 ? -15.220 -22.234 55.246 1.00 51.03 475 GLU A N 1
ATOM 3792 C CA . GLU A 1 475 ? -14.796 -23.069 56.385 1.00 51.03 475 GLU A CA 1
ATOM 3793 C C . GLU A 1 475 ? -13.536 -22.513 57.074 1.00 51.03 475 GLU A C 1
ATOM 3795 O O . GLU A 1 475 ? -12.603 -22.064 56.410 1.00 51.03 475 GLU A O 1
ATOM 3800 N N . GLU A 1 476 ? -13.446 -22.614 58.409 1.00 50.09 476 GLU A N 1
ATOM 3801 C CA . GLU A 1 476 ? -12.239 -22.218 59.166 1.00 50.09 476 GLU A CA 1
ATOM 3802 C C . GLU A 1 476 ? -10.999 -23.076 58.843 1.00 50.09 476 GLU A C 1
ATOM 3804 O O . GLU A 1 476 ? -9.876 -22.692 59.175 1.00 50.09 476 GLU A O 1
ATOM 3809 N N . ASN A 1 477 ? -11.177 -24.242 58.210 1.00 47.88 477 ASN A N 1
ATOM 3810 C CA . ASN A 1 477 ? -10.089 -25.172 57.919 1.00 47.88 477 ASN A CA 1
ATOM 3811 C C . ASN A 1 477 ? -10.313 -25.911 56.579 1.00 47.88 477 ASN A C 1
ATOM 3813 O O . ASN A 1 477 ? -10.838 -27.026 56.575 1.00 47.88 477 ASN A O 1
ATOM 3817 N N . PRO A 1 478 ? -9.945 -25.297 55.436 1.00 53.09 478 PRO A N 1
ATOM 3818 C CA . PRO A 1 478 ? -10.227 -25.834 54.106 1.00 53.09 478 PRO A CA 1
ATOM 3819 C C . PRO A 1 478 ? -9.645 -27.231 53.858 1.00 53.09 478 PRO A C 1
ATOM 3821 O O . PRO A 1 478 ? -8.509 -27.519 54.241 1.00 53.09 478 PRO A O 1
ATOM 3824 N N . GLN A 1 479 ? -10.359 -28.070 53.097 1.00 49.56 479 GLN A N 1
ATOM 3825 C CA . GLN A 1 479 ? -9.771 -29.303 52.554 1.00 49.56 479 GLN A CA 1
ATOM 3826 C C . GLN A 1 479 ? -8.493 -28.993 51.756 1.00 49.56 479 GLN A C 1
ATOM 3828 O O . GLN A 1 479 ? -8.439 -28.026 50.999 1.00 49.56 479 GLN A O 1
ATOM 3833 N N . ALA A 1 480 ? -7.457 -29.825 51.883 1.00 49.47 480 ALA A N 1
ATOM 3834 C CA . ALA A 1 480 ? -6.216 -29.631 51.136 1.00 49.47 480 ALA A CA 1
ATOM 3835 C C . ALA A 1 480 ? -6.424 -29.812 49.619 1.00 49.47 480 ALA A C 1
ATOM 3837 O O . ALA A 1 480 ? -7.178 -30.684 49.180 1.00 49.47 480 ALA A O 1
ATOM 3838 N N . PHE A 1 481 ? -5.721 -29.016 48.807 1.00 45.16 481 PHE A N 1
ATOM 3839 C CA . PHE A 1 481 ? -5.738 -29.187 47.352 1.00 45.16 481 PHE A CA 1
ATOM 3840 C C . PHE A 1 481 ? -5.126 -30.548 46.960 1.00 45.16 481 PHE A C 1
ATOM 3842 O O . PHE A 1 481 ? -4.141 -30.959 47.583 1.00 45.16 481 PHE A O 1
ATOM 3849 N N . PRO A 1 482 ? -5.638 -31.249 45.927 1.00 45.94 482 PRO A N 1
ATOM 3850 C CA . PRO A 1 482 ? -5.006 -32.462 45.416 1.00 45.94 482 PRO A CA 1
ATOM 3851 C C . PRO A 1 482 ? -3.521 -32.243 45.093 1.00 45.94 482 PRO A C 1
ATOM 3853 O O . PRO A 1 482 ? -3.171 -31.388 44.271 1.00 45.94 482 PRO A O 1
ATOM 3856 N N . LYS A 1 483 ? -2.638 -33.022 45.738 1.00 42.16 483 LYS A N 1
ATOM 3857 C CA . LYS A 1 483 ? -1.191 -32.947 45.491 1.00 42.16 483 LYS A CA 1
ATOM 3858 C C . LYS A 1 483 ? -0.908 -33.172 44.005 1.00 42.16 483 LYS A C 1
ATOM 3860 O O . LYS A 1 483 ? -1.457 -34.086 43.396 1.00 42.16 483 LYS A O 1
ATOM 3865 N N . GLY A 1 484 ? -0.042 -32.335 43.439 1.00 42.56 484 GLY A N 1
ATOM 3866 C CA . GLY A 1 484 ? 0.297 -32.374 42.017 1.00 42.56 484 GLY A CA 1
ATOM 3867 C C . GLY A 1 484 ? -0.569 -31.493 41.109 1.00 42.56 484 GLY A C 1
ATOM 3868 O O . GLY A 1 484 ? -0.350 -31.514 39.910 1.00 42.56 484 GLY A O 1
ATOM 3869 N N . PHE A 1 485 ? -1.495 -30.668 41.610 1.00 42.19 485 PHE A N 1
ATOM 3870 C CA . PHE A 1 485 ? -2.202 -29.672 40.779 1.00 42.19 485 PHE A CA 1
ATOM 3871 C C . PHE A 1 485 ? -1.780 -28.225 41.082 1.00 42.19 485 PHE A C 1
ATOM 3873 O O . PHE A 1 485 ? -2.609 -27.358 41.339 1.00 42.19 485 PHE A O 1
ATOM 3880 N N . ASN A 1 486 ? -0.473 -27.947 41.017 1.00 51.66 486 ASN A N 1
ATOM 3881 C CA . ASN A 1 486 ? 0.070 -26.593 41.173 1.00 51.66 486 ASN A CA 1
ATOM 3882 C C . ASN A 1 486 ? 0.011 -25.808 39.857 1.00 51.66 486 ASN A C 1
ATOM 3884 O O . ASN A 1 486 ? 0.708 -26.155 38.907 1.00 51.66 486 ASN A O 1
ATOM 3888 N N . VAL A 1 487 ? -0.787 -24.735 39.829 1.00 50.56 487 VAL A N 1
ATOM 3889 C CA . VAL A 1 487 ? -0.977 -23.865 38.659 1.00 50.56 487 VAL A CA 1
ATOM 3890 C C . VAL A 1 487 ? -0.045 -22.657 38.767 1.00 50.56 487 VAL A C 1
ATOM 3892 O O . VAL A 1 487 ? -0.300 -21.768 39.574 1.00 50.56 487 VAL A O 1
ATOM 3895 N N . TYR A 1 488 ? 1.032 -22.609 37.976 1.00 46.22 488 TYR A N 1
ATOM 3896 C CA . TYR A 1 488 ? 1.979 -21.473 37.935 1.00 46.22 488 TYR A CA 1
ATOM 3897 C C . TYR A 1 488 ? 1.874 -20.690 36.629 1.00 46.22 488 TYR A C 1
ATOM 3899 O O . TYR A 1 488 ? 1.681 -21.289 35.574 1.00 46.22 488 TYR A O 1
ATOM 3907 N N . SER A 1 489 ? 2.094 -19.375 36.695 1.00 48.00 489 SER A N 1
ATOM 3908 C CA . SER A 1 489 ? 2.301 -18.510 35.525 1.00 48.00 489 SER A CA 1
ATOM 3909 C C . SER A 1 489 ? 3.788 -18.214 35.344 1.00 48.00 489 SER A C 1
ATOM 3911 O O . SER A 1 489 ? 4.405 -17.614 36.229 1.00 48.00 489 SER A O 1
ATOM 3913 N N . THR A 1 490 ? 4.355 -18.575 34.190 1.00 46.16 490 THR A N 1
ATOM 3914 C CA . THR A 1 490 ? 5.758 -18.264 33.845 1.00 46.16 490 THR A CA 1
ATOM 3915 C C . THR A 1 490 ? 6.020 -16.756 33.813 1.00 46.16 490 THR A C 1
ATOM 3917 O O . THR A 1 490 ? 7.040 -16.297 34.318 1.00 46.16 490 THR A O 1
ATOM 3920 N N . ARG A 1 491 ? 5.060 -15.955 33.328 1.00 50.72 491 ARG A N 1
ATOM 3921 C CA . ARG A 1 491 ? 5.135 -14.481 33.324 1.00 50.72 491 ARG A CA 1
ATOM 3922 C C . ARG A 1 491 ? 5.182 -13.847 34.720 1.00 50.72 491 ARG A C 1
ATOM 3924 O O . ARG A 1 491 ? 5.681 -12.734 34.851 1.00 50.72 491 ARG A O 1
ATOM 3931 N N . LEU A 1 492 ? 4.619 -14.498 35.739 1.00 49.84 492 LEU A N 1
ATOM 3932 C CA . LEU A 1 492 ? 4.585 -13.969 37.111 1.00 49.84 492 LEU A CA 1
ATOM 3933 C C . LEU A 1 492 ? 5.608 -14.634 38.042 1.00 49.84 492 LEU A C 1
ATOM 3935 O O . LEU A 1 492 ? 5.777 -14.156 39.160 1.00 49.84 492 LEU A O 1
ATOM 3939 N N . GLN A 1 493 ? 6.249 -15.727 37.606 1.00 50.00 493 GLN A N 1
ATOM 3940 C CA . GLN A 1 493 ? 7.129 -16.584 38.418 1.00 50.00 493 GLN A CA 1
ATOM 3941 C C . GLN A 1 493 ? 6.506 -16.966 39.777 1.00 50.00 493 GLN A C 1
ATOM 3943 O O . GLN A 1 493 ? 7.170 -17.057 40.807 1.00 50.00 493 GLN A O 1
ATOM 3948 N N . ALA A 1 494 ? 5.186 -17.176 39.771 1.00 53.72 494 ALA A N 1
ATOM 3949 C CA . ALA A 1 494 ? 4.368 -17.370 40.960 1.00 53.72 494 ALA A CA 1
ATOM 3950 C C . ALA A 1 494 ? 3.187 -18.320 40.679 1.00 53.72 494 ALA A C 1
ATOM 3952 O O . ALA A 1 494 ? 2.758 -18.446 39.520 1.00 53.72 494 ALA A O 1
ATOM 3953 N N . PRO A 1 495 ? 2.614 -18.950 41.724 1.00 52.00 495 PRO A N 1
ATOM 3954 C CA . PRO A 1 495 ? 1.316 -19.603 41.626 1.00 52.00 495 PRO A CA 1
ATOM 3955 C C . PRO A 1 495 ? 0.239 -18.625 41.139 1.00 52.00 495 PRO A C 1
ATOM 3957 O O . PRO A 1 495 ? 0.255 -17.442 41.479 1.00 52.00 495 PRO A O 1
ATOM 3960 N N . LEU A 1 496 ? -0.735 -19.122 40.378 1.00 49.56 496 LEU A N 1
ATOM 3961 C CA . LEU A 1 496 ? -1.848 -18.319 39.857 1.00 49.56 496 LEU A CA 1
ATOM 3962 C C . LEU A 1 496 ? -2.788 -17.814 40.969 1.00 49.56 496 LEU A C 1
ATOM 3964 O O . LEU A 1 496 ? -3.500 -16.828 40.777 1.00 49.56 496 LEU A O 1
ATOM 3968 N N . TYR A 1 497 ? -2.768 -18.488 42.124 1.00 53.41 497 TYR A N 1
ATOM 3969 C CA . TYR A 1 497 ? -3.558 -18.198 43.318 1.00 53.41 497 TYR A CA 1
ATOM 3970 C C . TYR A 1 497 ? -2.656 -18.325 44.561 1.00 53.41 497 TYR A C 1
ATOM 3972 O O . TYR A 1 497 ? -1.915 -19.301 44.696 1.00 53.41 497 TYR A O 1
ATOM 3980 N N . ALA A 1 498 ? -2.685 -17.339 45.464 1.00 47.84 498 ALA A N 1
ATOM 3981 C CA . ALA A 1 498 ? -1.739 -17.215 46.585 1.00 47.84 498 ALA A CA 1
ATOM 3982 C C . ALA A 1 498 ? -1.914 -18.301 47.670 1.00 47.84 498 ALA A C 1
ATOM 3984 O O . ALA A 1 498 ? -1.048 -18.512 48.522 1.00 47.84 498 ALA A O 1
ATOM 3985 N N . GLU A 1 499 ? -3.034 -19.010 47.621 1.00 50.16 499 GLU A N 1
ATOM 3986 C CA . GLU A 1 499 ? -3.434 -20.073 48.530 1.00 50.16 499 GLU A CA 1
ATOM 3987 C C . GLU A 1 499 ? -2.716 -21.399 48.209 1.00 50.16 499 GLU A C 1
ATOM 3989 O O . GLU A 1 499 ? -2.512 -22.228 49.097 1.00 50.16 499 GLU A O 1
ATOM 3994 N N . MET A 1 500 ? -2.257 -21.584 46.962 1.00 45.75 500 MET A N 1
ATOM 3995 C CA . MET A 1 500 ? -1.595 -22.818 46.499 1.00 45.75 500 MET A CA 1
ATOM 3996 C C . MET A 1 500 ? -0.215 -23.033 47.132 1.00 45.75 500 MET A C 1
ATOM 3998 O O . MET A 1 500 ? 0.256 -24.161 47.236 1.00 45.75 500 MET A O 1
ATOM 4002 N N . THR A 1 501 ? 0.405 -21.965 47.637 1.00 41.16 501 THR A N 1
ATOM 4003 C CA . THR A 1 501 ? 1.685 -21.990 48.364 1.00 41.16 501 THR A CA 1
ATOM 4004 C C . THR A 1 501 ? 1.648 -22.790 49.678 1.00 41.16 501 THR A C 1
ATOM 4006 O O . THR A 1 501 ? 2.686 -22.960 50.309 1.00 41.16 501 THR A O 1
ATOM 4009 N N . LYS A 1 502 ? 0.475 -23.288 50.105 1.00 40.53 502 LYS A N 1
ATOM 4010 C CA . LYS A 1 502 ? 0.298 -24.168 51.278 1.00 40.53 502 LYS A CA 1
ATOM 4011 C C . LYS A 1 502 ? 0.249 -25.674 50.949 1.00 40.53 502 LYS A C 1
ATOM 4013 O O . LYS A 1 502 ? 0.080 -26.480 51.862 1.00 40.53 502 LYS A O 1
ATOM 4018 N N . VAL A 1 503 ? 0.352 -26.078 49.680 1.00 33.84 503 VAL A N 1
ATOM 4019 C CA . VAL A 1 503 ? 0.170 -27.482 49.255 1.00 33.84 503 VAL A CA 1
ATOM 4020 C C . VAL A 1 503 ? 1.514 -28.221 49.234 1.00 33.84 503 VAL A C 1
ATOM 4022 O O . VAL A 1 503 ? 2.191 -28.290 48.211 1.00 33.84 503 VAL A O 1
ATOM 4025 N N . ASP A 1 504 ? 1.901 -28.766 50.388 1.00 28.66 504 ASP A N 1
ATOM 4026 C CA . ASP A 1 504 ? 3.200 -29.423 50.587 1.00 28.66 504 ASP A CA 1
ATOM 4027 C C . ASP A 1 504 ? 3.406 -30.691 49.729 1.00 28.66 504 ASP A C 1
ATOM 4029 O O . ASP A 1 504 ? 2.510 -31.529 49.567 1.00 28.66 504 ASP A O 1
ATOM 4033 N N . LEU A 1 505 ? 4.627 -30.878 49.231 1.00 32.03 505 LEU A N 1
ATOM 4034 C CA . LEU A 1 505 ? 5.057 -32.012 48.411 1.00 32.03 505 LEU A CA 1
ATOM 4035 C C . LEU A 1 505 ? 5.365 -33.230 49.300 1.00 32.03 505 LEU A C 1
ATOM 4037 O O . LEU A 1 505 ? 5.970 -33.094 50.353 1.00 32.03 505 LEU A O 1
ATOM 4041 N N . ARG A 1 506 ? 4.916 -34.432 48.903 1.00 25.70 506 ARG A N 1
ATOM 4042 C CA . ARG A 1 506 ? 5.386 -35.755 49.395 1.00 25.70 506 ARG A CA 1
ATOM 4043 C C . ARG A 1 506 ? 4.679 -36.872 48.600 1.00 25.70 506 ARG A C 1
ATOM 4045 O O . ARG A 1 506 ? 3.498 -36.721 48.285 1.00 25.70 506 ARG A O 1
ATOM 4052 N N . VAL A 1 507 ? 5.437 -37.904 48.217 1.00 27.31 507 VAL A N 1
ATOM 4053 C CA . VAL A 1 507 ? 5.342 -38.781 47.009 1.00 27.31 507 VAL A CA 1
ATOM 4054 C C . VAL A 1 507 ? 5.895 -40.187 47.420 1.00 27.31 507 VAL A C 1
ATOM 4056 O O . VAL A 1 507 ? 6.618 -40.180 48.419 1.00 27.31 507 VAL A O 1
ATOM 4059 N N . PRO A 1 508 ? 5.614 -41.378 46.803 1.00 40.47 508 PRO A N 1
ATOM 4060 C CA . PRO A 1 508 ? 5.098 -41.703 45.455 1.00 40.47 508 PRO A CA 1
ATOM 4061 C C . PRO A 1 508 ? 3.829 -42.601 45.401 1.00 40.47 508 PRO A C 1
ATOM 4063 O O . PRO A 1 508 ? 3.166 -42.846 46.406 1.00 40.47 508 PRO A O 1
ATOM 4066 N N . VAL A 1 509 ? 3.516 -43.128 44.203 1.00 45.31 509 VAL A N 1
ATOM 4067 C CA . VAL A 1 509 ? 2.673 -44.324 43.972 1.00 45.31 509 VAL A CA 1
ATOM 4068 C C . VAL A 1 509 ? 3.553 -45.576 44.058 1.00 45.31 509 VAL A C 1
ATOM 4070 O O . VAL A 1 509 ? 4.486 -45.701 43.267 1.00 45.31 509 VAL A O 1
ATOM 4073 N N . SER A 1 510 ? 3.253 -46.506 44.968 1.00 43.62 510 SER A N 1
ATOM 4074 C CA . SER A 1 510 ? 4.058 -47.713 45.217 1.00 43.62 510 SER A CA 1
ATOM 4075 C C . SER A 1 510 ? 3.369 -49.020 44.803 1.00 43.62 510 SER A C 1
ATOM 4077 O O . SER A 1 510 ? 2.142 -49.142 44.821 1.00 43.62 510 SER A O 1
ATOM 4079 N N . GLY A 1 511 ? 4.186 -50.011 44.434 1.00 56.81 511 GLY A N 1
ATOM 4080 C CA . GLY A 1 511 ? 3.775 -51.401 44.214 1.00 56.81 511 GLY A CA 1
ATOM 4081 C C . GLY A 1 511 ? 4.085 -52.300 45.416 1.00 56.81 511 GLY A C 1
ATOM 4082 O O . GLY A 1 511 ? 4.745 -51.885 46.371 1.00 56.81 511 GLY A O 1
ATOM 4083 N N . TYR A 1 512 ? 3.623 -53.551 45.355 1.00 55.47 512 TYR A N 1
ATOM 4084 C CA . TYR A 1 512 ? 3.858 -54.565 46.386 1.00 55.47 512 TYR A CA 1
ATOM 4085 C C . TYR A 1 512 ? 4.753 -55.678 45.839 1.00 55.47 512 TYR A C 1
ATOM 4087 O O . TYR A 1 512 ? 4.365 -56.358 44.888 1.00 55.47 512 TYR A O 1
ATOM 4095 N N . LEU A 1 513 ? 5.917 -55.901 46.452 1.00 46.16 513 LEU A N 1
ATOM 4096 C CA . LEU A 1 513 ? 6.736 -57.084 46.179 1.00 46.16 513 LEU A CA 1
ATOM 4097 C C . LEU A 1 513 ? 6.310 -58.219 47.119 1.00 46.16 513 LEU A C 1
ATOM 4099 O O . LEU A 1 513 ? 6.202 -58.022 48.331 1.00 46.16 513 LEU A O 1
ATOM 4103 N N . PHE A 1 514 ? 6.080 -59.409 46.569 1.00 55.56 514 PHE A N 1
ATOM 4104 C CA . PHE A 1 514 ? 5.828 -60.625 47.339 1.00 55.56 514 PHE A CA 1
ATOM 4105 C C . PHE A 1 514 ? 6.427 -61.833 46.616 1.00 55.56 514 PHE A C 1
ATOM 4107 O O . PHE A 1 514 ? 6.203 -61.997 45.420 1.00 55.56 514 PHE A O 1
ATOM 4114 N N . ASP A 1 515 ? 7.172 -62.677 47.336 1.00 58.66 515 ASP A N 1
ATOM 4115 C CA . ASP A 1 515 ? 7.761 -63.922 46.807 1.00 58.66 515 ASP A CA 1
ATOM 4116 C C . ASP A 1 515 ? 8.527 -63.721 45.476 1.00 58.66 515 ASP A C 1
ATOM 4118 O O . ASP A 1 515 ? 8.278 -64.371 44.459 1.00 58.66 515 ASP A O 1
ATOM 4122 N N . GLY A 1 516 ? 9.403 -62.707 45.460 1.00 52.03 516 GLY A N 1
ATOM 4123 C CA . GLY A 1 516 ? 10.223 -62.333 44.301 1.00 52.03 516 GLY A CA 1
ATOM 4124 C C . GLY A 1 516 ? 9.464 -61.727 43.112 1.00 52.03 516 GLY A C 1
ATOM 4125 O O . GLY A 1 516 ? 10.048 -61.590 42.040 1.00 52.03 516 GLY A O 1
ATOM 4126 N N . LYS A 1 517 ? 8.174 -61.386 43.252 1.00 51.69 517 LYS A N 1
ATOM 4127 C CA . LYS A 1 517 ? 7.328 -60.884 42.153 1.00 51.69 517 LYS A CA 1
ATOM 4128 C C . LYS A 1 517 ? 6.623 -59.580 42.517 1.00 51.69 517 LYS A C 1
ATOM 4130 O O . LYS A 1 517 ? 6.156 -59.402 43.642 1.00 51.69 517 LYS A O 1
ATOM 4135 N N . VAL A 1 518 ? 6.550 -58.664 41.551 1.00 56.62 518 VAL A N 1
ATOM 4136 C CA . VAL A 1 518 ? 5.945 -57.332 41.706 1.00 56.62 518 VAL A CA 1
ATOM 4137 C C . VAL A 1 518 ? 4.461 -57.374 41.344 1.00 56.62 518 VAL A C 1
ATOM 4139 O O . VAL A 1 518 ? 4.073 -57.870 40.287 1.00 56.62 518 VAL A O 1
ATOM 4142 N N . PHE A 1 519 ? 3.621 -56.807 42.209 1.00 61.75 519 PHE A N 1
ATOM 4143 C CA . PHE A 1 519 ? 2.172 -56.754 42.052 1.00 61.75 519 PHE A CA 1
ATOM 4144 C C . PHE A 1 519 ? 1.651 -55.328 42.259 1.00 61.75 519 PHE A C 1
ATOM 4146 O O . PHE A 1 519 ? 1.839 -54.725 43.315 1.00 61.75 519 PHE A O 1
ATOM 4153 N N . GLY A 1 520 ? 0.897 -54.805 41.287 1.00 58.28 520 GLY A N 1
ATOM 4154 C CA . GLY A 1 520 ? 0.282 -53.471 41.385 1.00 58.28 520 GLY A CA 1
ATOM 4155 C C . GLY A 1 520 ? -0.815 -53.339 42.455 1.00 58.28 520 GLY A C 1
ATOM 4156 O O . GLY A 1 520 ? -1.238 -52.231 42.760 1.00 58.28 520 GLY A O 1
ATOM 4157 N N . THR A 1 521 ? -1.295 -54.447 43.038 1.00 69.75 521 THR A N 1
ATOM 4158 C CA . THR A 1 521 ? -2.204 -54.443 44.200 1.00 69.75 521 THR A CA 1
ATOM 4159 C C . THR A 1 521 ? -1.997 -55.682 45.074 1.00 69.75 521 THR A C 1
ATOM 4161 O O . THR A 1 521 ? -1.728 -56.772 44.568 1.00 69.75 521 THR A O 1
ATOM 4164 N N . THR A 1 522 ? -2.257 -55.562 46.379 1.00 54.66 522 THR A N 1
ATOM 4165 C CA . THR A 1 522 ? -2.322 -56.705 47.313 1.00 54.66 522 THR A CA 1
ATOM 4166 C C . THR A 1 522 ? -3.359 -57.762 46.911 1.00 54.66 522 THR A C 1
ATOM 4168 O O . THR A 1 522 ? -3.166 -58.945 47.176 1.00 54.66 522 THR A O 1
ATOM 4171 N N . ARG A 1 523 ? -4.431 -57.381 46.199 1.00 63.06 523 ARG A N 1
ATOM 4172 C CA . ARG A 1 523 ? -5.420 -58.335 45.666 1.00 63.06 523 ARG A CA 1
ATOM 4173 C C . ARG A 1 523 ? -4.802 -59.308 44.657 1.00 63.06 523 ARG A C 1
ATOM 4175 O O . ARG A 1 523 ? -5.213 -60.464 44.616 1.00 63.06 523 ARG A O 1
ATOM 4182 N N . ALA A 1 524 ? -3.836 -58.863 43.853 1.00 67.75 524 ALA A N 1
ATOM 4183 C CA . ALA A 1 524 ? -3.138 -59.741 42.916 1.00 67.75 524 ALA A CA 1
ATOM 4184 C C . ALA A 1 524 ? -2.207 -60.726 43.649 1.00 67.75 524 ALA A C 1
ATOM 4186 O O . ALA A 1 524 ? -2.154 -61.894 43.270 1.00 67.75 524 ALA A O 1
ATOM 4187 N N . VAL A 1 525 ? -1.583 -60.298 44.757 1.00 63.16 525 VAL A N 1
ATOM 4188 C CA . VAL A 1 525 ? -0.822 -61.177 45.666 1.00 63.16 525 VAL A CA 1
ATOM 4189 C C . VAL A 1 525 ? -1.718 -62.280 46.247 1.00 63.16 525 VAL A C 1
ATOM 4191 O O . VAL A 1 525 ? -1.366 -63.455 46.188 1.00 63.16 525 VAL A O 1
ATOM 4194 N N . ASP A 1 526 ? -2.903 -61.937 46.766 1.00 64.75 526 ASP A N 1
ATOM 4195 C CA . ASP A 1 526 ? -3.846 -62.920 47.332 1.00 64.75 526 ASP A CA 1
ATOM 4196 C C . ASP A 1 526 ? -4.325 -63.958 46.297 1.00 64.75 526 ASP A C 1
ATOM 4198 O O . ASP A 1 526 ? -4.510 -65.129 46.638 1.00 64.75 526 ASP A O 1
ATOM 4202 N N . ILE A 1 527 ? -4.502 -63.547 45.034 1.00 70.75 527 ILE A N 1
ATOM 4203 C CA . ILE A 1 527 ? -4.857 -64.443 43.919 1.00 70.75 527 ILE A CA 1
ATOM 4204 C C . ILE A 1 527 ? -3.675 -65.356 43.562 1.00 70.75 527 ILE A C 1
ATOM 4206 O O . ILE A 1 527 ? -3.869 -66.559 43.396 1.00 70.75 527 ILE A O 1
ATOM 4210 N N . PHE A 1 528 ? -2.452 -64.816 43.496 1.00 73.12 528 PHE A N 1
ATOM 4211 C CA . PHE A 1 528 ? -1.233 -65.596 43.253 1.00 73.12 528 PHE A CA 1
ATOM 4212 C C . PHE A 1 528 ? -0.994 -66.658 44.343 1.00 73.12 528 PHE A C 1
ATOM 4214 O O . PHE A 1 528 ? -0.576 -67.770 44.040 1.00 73.12 528 PHE A O 1
ATOM 4221 N N . ARG A 1 529 ? -1.372 -66.371 45.597 1.00 72.94 529 ARG A N 1
ATOM 4222 C CA . ARG A 1 529 ? -1.330 -67.314 46.735 1.00 72.94 529 ARG A CA 1
ATOM 4223 C C . ARG A 1 529 ? -2.438 -68.388 46.720 1.00 72.94 529 ARG A C 1
ATOM 4225 O O . ARG A 1 529 ? -2.679 -69.026 47.745 1.00 72.94 529 ARG A O 1
ATOM 4232 N N . GLY A 1 530 ? -3.130 -68.587 45.593 1.00 62.72 530 GLY A N 1
ATOM 4233 C CA . GLY A 1 530 ? -4.017 -69.734 45.352 1.00 62.72 530 GLY A CA 1
ATOM 4234 C C . GLY A 1 530 ? -5.325 -69.757 46.151 1.00 62.72 530 GLY A C 1
ATOM 4235 O O . GLY A 1 530 ? -5.948 -70.811 46.270 1.00 62.72 530 GLY A O 1
ATOM 4236 N N . ARG A 1 531 ? -5.763 -68.629 46.730 1.00 55.28 531 ARG A N 1
ATOM 4237 C CA . ARG A 1 531 ? -6.993 -68.574 47.542 1.00 55.28 531 ARG A CA 1
ATOM 4238 C C . ARG A 1 531 ? -8.244 -68.279 46.712 1.00 55.28 531 ARG A C 1
ATOM 4240 O O . ARG A 1 531 ? -8.214 -67.539 45.732 1.00 55.28 531 ARG A O 1
ATOM 4247 N N . ALA A 1 532 ? -9.371 -68.854 47.139 1.00 49.12 532 ALA A N 1
ATOM 4248 C CA . ALA A 1 532 ? -10.656 -68.726 46.455 1.00 49.12 532 ALA A CA 1
ATOM 4249 C C . ALA A 1 532 ? -11.119 -67.258 46.328 1.00 49.12 532 ALA A C 1
ATOM 4251 O O . ALA A 1 532 ? -10.952 -66.443 47.237 1.00 49.12 532 ALA A O 1
ATOM 4252 N N . LYS A 1 533 ? -11.749 -66.945 45.188 1.00 49.16 533 LYS A N 1
ATOM 4253 C CA . LYS A 1 533 ? -11.825 -65.612 44.545 1.00 49.16 533 LYS A CA 1
ATOM 4254 C C . LYS A 1 533 ? -12.381 -64.423 45.362 1.00 49.16 533 LYS A C 1
ATOM 4256 O O . LYS A 1 533 ? -12.252 -63.289 44.900 1.00 49.16 533 LYS A O 1
ATOM 4261 N N . ASN A 1 534 ? -12.976 -64.655 46.537 1.00 51.22 534 ASN A N 1
ATOM 4262 C CA . ASN A 1 534 ? -13.793 -63.681 47.281 1.00 51.22 534 ASN A CA 1
ATOM 4263 C C . ASN A 1 534 ? -13.339 -63.388 48.737 1.00 51.22 534 ASN A C 1
ATOM 4265 O O . ASN A 1 534 ? -14.042 -62.671 49.446 1.00 51.22 534 ASN A O 1
ATOM 4269 N N . SER A 1 535 ? -12.194 -63.892 49.224 1.00 52.19 535 SER A N 1
ATOM 4270 C CA . SER A 1 535 ? -11.844 -63.813 50.665 1.00 52.19 535 SER A CA 1
ATOM 4271 C C . SER A 1 535 ? -11.013 -62.599 51.133 1.00 52.19 535 SER A C 1
ATOM 4273 O O . SER A 1 535 ? -10.574 -62.588 52.284 1.00 52.19 535 SER A O 1
ATOM 4275 N N . SER A 1 536 ? -10.730 -61.596 50.293 1.00 50.25 536 SER A N 1
ATOM 4276 C CA . SER A 1 536 ? -9.710 -60.568 50.605 1.00 50.25 536 SER A CA 1
ATOM 4277 C C . SER A 1 536 ? -10.157 -59.467 51.587 1.00 50.25 536 SER A C 1
ATOM 4279 O O . SER A 1 536 ? -9.339 -58.939 52.341 1.00 50.25 536 SER A O 1
ATOM 4281 N N . ALA A 1 537 ? -11.451 -59.129 51.645 1.00 52.16 537 ALA A N 1
ATOM 4282 C CA . ALA A 1 537 ? -11.936 -57.999 52.453 1.00 52.16 537 ALA A CA 1
ATOM 4283 C C . ALA A 1 537 ? -11.811 -58.172 53.992 1.00 52.16 537 ALA A C 1
ATOM 4285 O O . ALA A 1 537 ? -11.429 -57.203 54.660 1.00 52.16 537 ALA A O 1
ATOM 4286 N N . PRO A 1 538 ? -12.090 -59.348 54.601 1.00 50.59 538 PRO A N 1
ATOM 4287 C CA . PRO A 1 538 ? -12.023 -59.495 56.059 1.00 50.59 538 PRO A CA 1
ATOM 4288 C C . PRO A 1 538 ? -10.591 -59.544 56.608 1.00 50.59 538 PRO A C 1
ATOM 4290 O O . PRO A 1 538 ? -10.337 -59.045 57.705 1.00 50.59 538 PRO A O 1
ATOM 4293 N N . LEU A 1 539 ? -9.647 -60.139 55.867 1.00 47.84 539 LEU A N 1
ATOM 4294 C CA . LEU A 1 539 ? -8.313 -60.449 56.392 1.00 47.84 539 LEU A CA 1
ATOM 4295 C C . LEU A 1 539 ? -7.470 -59.187 56.620 1.00 47.84 539 LEU A C 1
ATOM 4297 O O . LEU A 1 539 ? -6.852 -59.057 57.676 1.00 47.84 539 LEU A O 1
ATOM 4301 N N . TYR A 1 540 ? -7.507 -58.229 55.686 1.00 48.91 540 TYR A N 1
ATOM 4302 C CA . TYR A 1 540 ? -6.833 -56.935 55.839 1.00 48.91 540 TYR A CA 1
ATOM 4303 C C . TYR A 1 540 ? -7.371 -56.154 57.048 1.00 48.91 540 TYR A C 1
ATOM 4305 O O . TYR A 1 540 ? -6.594 -55.662 57.864 1.00 48.91 540 TYR A O 1
ATOM 4313 N N . ARG A 1 541 ? -8.702 -56.114 57.230 1.00 52.28 541 ARG A N 1
ATOM 4314 C CA . ARG A 1 541 ? -9.330 -55.469 58.397 1.00 52.28 541 ARG A CA 1
ATOM 4315 C C . ARG A 1 541 ? -8.933 -56.162 59.706 1.00 52.28 541 ARG A C 1
ATOM 4317 O O . ARG A 1 541 ? -8.568 -55.476 60.655 1.00 52.28 541 ARG A O 1
ATOM 4324 N N . LYS A 1 542 ? -8.928 -57.502 59.747 1.00 57.38 542 LYS A N 1
ATOM 4325 C CA . LYS A 1 542 ? -8.528 -58.286 60.932 1.00 57.38 542 LYS A CA 1
ATOM 4326 C C . LYS A 1 542 ? -7.046 -58.092 61.288 1.00 57.38 542 LYS A C 1
ATOM 4328 O O . LYS A 1 542 ? -6.737 -57.928 62.464 1.00 57.38 542 LYS A O 1
ATOM 4333 N N . ARG A 1 543 ? -6.147 -58.044 60.294 1.00 51.94 543 ARG A N 1
ATOM 4334 C CA . ARG A 1 543 ? -4.705 -57.784 60.486 1.00 51.94 543 ARG A CA 1
ATOM 4335 C C . ARG A 1 543 ? -4.423 -56.338 60.918 1.00 51.94 543 ARG A C 1
ATOM 4337 O O . ARG A 1 543 ? -3.733 -56.142 61.911 1.00 51.94 543 ARG A O 1
ATOM 4344 N N . ARG A 1 544 ? -5.018 -55.331 60.262 1.00 46.06 544 ARG A N 1
ATOM 4345 C CA . ARG A 1 544 ? -4.872 -53.913 60.658 1.00 46.06 544 ARG A CA 1
ATOM 4346 C C . ARG A 1 544 ? -5.417 -53.651 62.068 1.00 46.06 544 ARG A C 1
ATOM 4348 O O . ARG A 1 544 ? -4.801 -52.903 62.817 1.00 46.06 544 ARG A O 1
ATOM 4355 N N . LYS A 1 545 ? -6.529 -54.298 62.442 1.00 52.91 545 LYS A N 1
ATOM 4356 C CA . LYS A 1 545 ? -7.080 -54.247 63.805 1.00 52.91 545 LYS A CA 1
ATOM 4357 C C . LYS A 1 545 ? -6.124 -54.885 64.826 1.00 52.91 545 LYS A C 1
ATOM 4359 O O . LYS A 1 545 ? -5.839 -54.266 65.839 1.00 52.91 545 LYS A O 1
ATOM 4364 N N . ALA A 1 546 ? -5.555 -56.058 64.531 1.00 49.34 546 ALA A N 1
ATOM 4365 C CA . ALA A 1 546 ? -4.582 -56.714 65.414 1.00 49.34 546 ALA A CA 1
ATOM 4366 C C . ALA A 1 546 ? -3.279 -55.910 65.608 1.00 49.34 546 ALA A C 1
ATOM 4368 O O . ALA A 1 546 ? -2.782 -55.842 66.728 1.00 49.34 546 ALA A O 1
ATOM 4369 N N . TYR A 1 547 ? -2.763 -55.258 64.559 1.00 45.47 547 TYR A N 1
ATOM 4370 C CA . TYR A 1 547 ? -1.617 -54.349 64.677 1.00 45.47 547 TYR A CA 1
ATOM 4371 C C . TYR A 1 547 ? -1.940 -53.162 65.601 1.00 45.47 547 TYR A C 1
ATOM 4373 O O . TYR A 1 547 ? -1.234 -52.933 66.574 1.00 45.47 547 TYR A O 1
ATOM 4381 N N . LEU A 1 548 ? -3.049 -52.454 65.355 1.00 43.59 548 LEU A N 1
ATOM 4382 C CA . LEU A 1 548 ? -3.391 -51.233 66.099 1.00 43.59 548 LEU A CA 1
ATOM 4383 C C . LEU A 1 548 ? -3.888 -51.479 67.537 1.00 43.59 548 LEU A C 1
ATOM 4385 O O . LEU A 1 548 ? -3.696 -50.617 68.385 1.00 43.59 548 LEU A O 1
ATOM 4389 N N . GLU A 1 549 ? -4.522 -52.620 67.827 1.00 48.94 549 GLU A N 1
ATOM 4390 C CA . GLU A 1 549 ? -5.052 -52.929 69.171 1.00 48.94 549 GLU A CA 1
ATOM 4391 C C . GLU A 1 549 ? -4.134 -53.815 70.022 1.00 48.94 549 GLU A C 1
ATOM 4393 O O . GLU A 1 549 ? -4.292 -53.857 71.240 1.00 48.94 549 GLU A O 1
ATOM 4398 N N . LYS A 1 550 ? -3.227 -54.584 69.403 1.00 46.44 550 LYS A N 1
ATOM 4399 C CA . LYS A 1 550 ? -2.395 -55.587 70.101 1.00 46.44 550 LYS A CA 1
ATOM 4400 C C . LYS A 1 550 ? -0.903 -55.490 69.788 1.00 46.44 550 LYS A C 1
ATOM 4402 O O . LYS A 1 550 ? -0.144 -56.337 70.246 1.00 46.44 550 LYS A O 1
ATOM 4407 N N . ASN A 1 551 ? -0.495 -54.491 69.003 1.00 47.12 551 ASN A N 1
ATOM 4408 C CA . ASN A 1 551 ? 0.891 -54.194 68.636 1.00 47.12 551 ASN A CA 1
ATOM 4409 C C . ASN A 1 551 ? 1.679 -55.394 68.059 1.00 47.12 551 ASN A C 1
ATOM 4411 O O . ASN A 1 551 ? 2.902 -55.449 68.154 1.00 47.12 551 ASN A O 1
ATOM 4415 N N . GLN A 1 552 ? 0.984 -56.375 67.462 1.00 41.56 552 GLN A N 1
ATOM 4416 C CA . GLN A 1 552 ? 1.628 -57.516 66.807 1.00 41.56 552 GLN A CA 1
ATOM 4417 C C . GLN A 1 552 ? 2.257 -57.085 65.481 1.00 41.56 552 GLN A C 1
ATOM 4419 O O . GLN A 1 552 ? 1.558 -56.577 64.603 1.00 41.56 552 GLN A O 1
ATOM 4424 N N . SER A 1 553 ? 3.558 -57.341 65.338 1.00 44.22 553 SER A N 1
ATOM 4425 C CA . SER A 1 553 ? 4.375 -57.016 64.166 1.00 44.22 553 SER A CA 1
ATOM 4426 C C . SER A 1 553 ? 3.778 -57.511 62.843 1.00 44.22 553 SER A C 1
ATOM 4428 O O . SER A 1 553 ? 3.099 -58.538 62.782 1.00 44.22 553 SER A O 1
ATOM 4430 N N . PHE A 1 554 ? 4.057 -56.779 61.762 1.00 49.06 554 PHE A N 1
ATOM 4431 C CA . PHE A 1 554 ? 3.599 -57.136 60.419 1.00 49.06 554 PHE A CA 1
ATOM 4432 C C . PHE A 1 554 ? 4.286 -58.395 59.861 1.00 49.06 554 PHE A C 1
ATOM 4434 O O . PHE A 1 554 ? 5.351 -58.806 60.309 1.00 49.06 554 PHE A O 1
ATOM 4441 N N . ASP A 1 555 ? 3.638 -58.987 58.854 1.00 51.25 555 ASP A N 1
ATOM 4442 C CA . ASP A 1 555 ? 4.104 -60.135 58.063 1.00 51.25 555 ASP A CA 1
ATOM 4443 C C . ASP A 1 555 ? 5.445 -59.765 57.373 1.00 51.25 555 ASP A C 1
ATOM 4445 O O . ASP A 1 555 ? 5.424 -58.931 56.464 1.00 51.25 555 ASP A O 1
ATOM 4449 N N . PRO A 1 556 ? 6.610 -60.301 57.802 1.00 46.94 556 PRO A N 1
ATOM 4450 C CA . PRO A 1 556 ? 7.931 -59.729 57.489 1.00 46.94 556 PRO A CA 1
ATOM 4451 C C . PRO A 1 556 ? 8.391 -59.940 56.037 1.00 46.94 556 PRO A C 1
ATOM 4453 O O . PRO A 1 556 ? 9.467 -59.490 55.658 1.00 46.94 556 PRO A O 1
ATOM 4456 N N . LEU A 1 557 ? 7.584 -60.621 55.220 1.00 42.16 557 LEU A N 1
ATOM 4457 C CA . LEU A 1 557 ? 7.847 -60.912 53.807 1.00 42.16 557 LEU A CA 1
ATOM 4458 C C . LEU A 1 557 ? 7.073 -59.978 52.852 1.00 42.16 557 LEU A C 1
ATOM 4460 O O . LEU A 1 557 ? 6.860 -60.325 51.690 1.00 42.16 557 LEU A O 1
ATOM 4464 N N . MET A 1 558 ? 6.595 -58.823 53.332 1.00 44.00 558 MET A N 1
ATOM 4465 C CA . MET A 1 558 ? 5.784 -57.883 52.549 1.00 44.00 558 MET A CA 1
ATOM 4466 C C . MET A 1 558 ? 6.324 -56.449 52.650 1.00 44.00 558 MET A C 1
ATOM 4468 O O . MET A 1 558 ? 6.005 -55.720 53.588 1.00 44.00 558 MET A O 1
ATOM 4472 N N . ASN A 1 559 ? 7.100 -56.037 51.646 1.00 56.72 559 ASN A N 1
ATOM 4473 C CA . ASN A 1 559 ? 7.683 -54.696 51.557 1.00 56.72 559 ASN A CA 1
ATOM 4474 C C . ASN A 1 559 ? 6.900 -53.784 50.596 1.00 56.72 559 ASN A C 1
ATOM 4476 O O . ASN A 1 559 ? 6.247 -54.244 49.656 1.00 56.72 559 ASN A O 1
ATOM 4480 N N . VAL A 1 560 ? 7.000 -52.474 50.834 1.00 51.25 560 VAL A N 1
ATOM 4481 C CA . VAL A 1 560 ? 6.491 -51.409 49.957 1.00 51.25 560 VAL A CA 1
ATOM 4482 C C . VAL A 1 560 ? 7.697 -50.710 49.338 1.00 51.25 560 VAL A C 1
ATOM 4484 O O . VAL A 1 560 ? 8.560 -50.239 50.078 1.00 51.25 560 VAL A O 1
ATOM 4487 N N . LEU A 1 561 ? 7.761 -50.669 48.006 1.00 45.62 561 LEU A N 1
ATOM 4488 C CA . LEU A 1 561 ? 8.943 -50.213 47.266 1.00 45.62 561 LEU A CA 1
ATOM 4489 C C . LEU A 1 561 ? 8.699 -48.903 46.505 1.00 45.62 561 LEU A C 1
ATOM 4491 O O . LEU A 1 561 ? 7.565 -48.594 46.114 1.00 45.62 561 LEU A O 1
ATOM 4495 N N . GLY A 1 562 ? 9.783 -48.161 46.281 1.00 46.12 562 GLY A N 1
ATOM 4496 C CA . GLY A 1 562 ? 9.888 -47.072 45.315 1.00 46.12 562 GLY A CA 1
ATOM 4497 C C . GLY A 1 562 ? 9.963 -47.562 43.867 1.00 46.12 562 GLY A C 1
ATOM 4498 O O . GLY A 1 562 ? 9.854 -48.754 43.577 1.00 46.12 562 GLY A O 1
ATOM 4499 N N . TRP A 1 563 ? 10.122 -46.618 42.936 1.00 40.00 563 TRP A N 1
ATOM 4500 C CA . TRP A 1 563 ? 10.250 -46.901 41.493 1.00 40.00 563 TRP A CA 1
ATOM 4501 C C . TRP A 1 563 ? 11.644 -47.420 41.092 1.00 40.00 563 TRP A C 1
ATOM 4503 O O . TRP A 1 563 ? 11.846 -47.821 39.952 1.00 40.00 563 TRP A O 1
ATOM 4513 N N . ASP A 1 564 ? 12.574 -47.423 42.040 1.00 39.28 564 ASP A N 1
ATOM 4514 C CA . ASP A 1 564 ? 13.944 -47.941 42.012 1.00 39.28 564 ASP A CA 1
ATOM 4515 C C . ASP A 1 564 ? 14.088 -49.283 42.766 1.00 39.28 564 ASP A C 1
ATOM 4517 O O . ASP A 1 564 ? 15.197 -49.744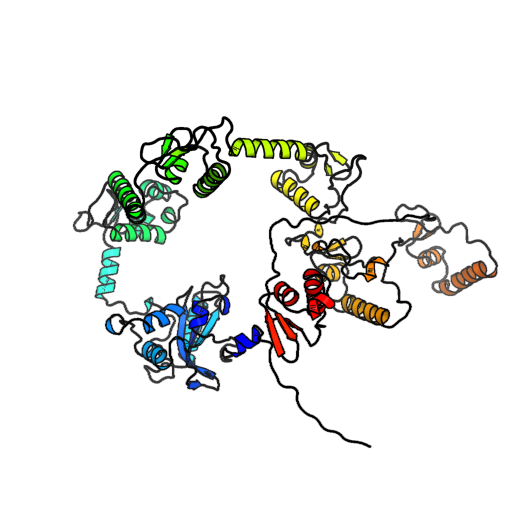 43.014 1.00 39.28 564 ASP A O 1
ATOM 4521 N N . GLU A 1 565 ? 12.963 -49.896 43.152 1.00 41.72 565 GLU A N 1
ATOM 4522 C CA . GLU A 1 565 ? 12.864 -51.118 43.966 1.00 41.72 565 GLU A CA 1
ATOM 4523 C C . GLU A 1 565 ? 13.391 -51.004 45.420 1.00 41.72 565 GLU A C 1
ATOM 4525 O O . GLU A 1 565 ? 13.488 -52.016 46.118 1.00 41.72 565 GLU A O 1
ATOM 4530 N N . LEU A 1 566 ? 13.645 -49.791 45.939 1.00 39.72 566 LEU A N 1
ATOM 4531 C CA . LEU A 1 566 ? 14.153 -49.560 47.305 1.00 39.72 566 LEU A CA 1
ATOM 4532 C C . LEU A 1 566 ? 13.060 -49.127 48.325 1.00 39.72 566 LEU A C 1
ATOM 4534 O O . LEU A 1 566 ? 12.002 -48.627 47.935 1.00 39.72 566 LEU A O 1
ATOM 4538 N N . PRO A 1 567 ? 13.258 -49.339 49.648 1.00 36.91 567 PRO A N 1
ATOM 4539 C CA . PRO A 1 567 ? 12.301 -48.962 50.706 1.00 36.91 567 PRO A CA 1
ATOM 4540 C C . PRO A 1 567 ? 12.408 -47.482 51.159 1.00 36.91 567 PRO A C 1
ATOM 4542 O O . PRO A 1 567 ? 13.433 -46.838 50.974 1.00 36.91 567 PRO A O 1
ATOM 4545 N N . LEU A 1 568 ? 11.341 -46.931 51.771 1.00 41.06 568 LEU A N 1
ATOM 4546 C CA . LEU A 1 568 ? 10.938 -45.519 51.555 1.00 41.06 568 LEU A CA 1
ATOM 4547 C C . LEU A 1 568 ? 10.797 -44.542 52.772 1.00 41.06 568 LEU A C 1
ATOM 4549 O O . LEU A 1 568 ? 10.051 -43.569 52.664 1.00 41.06 568 LEU A O 1
ATOM 4553 N N . TYR A 1 569 ? 11.465 -44.723 53.925 1.00 33.38 569 TYR A N 1
ATOM 4554 C CA . TYR A 1 569 ? 11.347 -43.806 55.101 1.00 33.38 569 TYR A CA 1
ATOM 4555 C C . TYR A 1 569 ? 12.631 -43.738 55.964 1.00 33.38 569 TYR A C 1
ATOM 4557 O O . TYR A 1 569 ? 13.312 -44.767 55.996 1.00 33.38 569 TYR A O 1
ATOM 4565 N N . PRO A 1 570 ? 12.925 -42.671 56.773 1.00 35.38 570 PRO A N 1
ATOM 4566 C CA . PRO A 1 570 ? 12.294 -41.334 56.999 1.00 35.38 570 PRO A CA 1
ATOM 4567 C C . PRO A 1 570 ? 13.305 -40.159 56.679 1.00 35.38 570 PRO A C 1
ATOM 4569 O O . PRO A 1 570 ? 14.104 -40.373 55.777 1.00 35.38 570 PRO A O 1
ATOM 4572 N N . VAL A 1 571 ? 13.413 -38.910 57.215 1.00 27.14 571 VAL A N 1
ATOM 4573 C CA . VAL A 1 571 ? 12.843 -38.101 58.346 1.00 27.14 571 VAL A CA 1
ATOM 4574 C C . VAL A 1 571 ? 12.605 -36.596 57.939 1.00 27.14 571 VAL A C 1
ATOM 4576 O O . VAL A 1 571 ? 11.844 -36.376 57.001 1.00 27.14 571 VAL A O 1
ATOM 4579 N N . ASP A 1 572 ? 13.165 -35.578 58.641 1.00 29.20 572 ASP A N 1
ATOM 4580 C CA . ASP A 1 572 ? 12.936 -34.102 58.542 1.00 29.20 572 ASP A CA 1
ATOM 4581 C C . ASP A 1 572 ? 14.030 -33.289 59.324 1.00 29.20 572 ASP A C 1
ATOM 4583 O O . ASP A 1 572 ? 14.723 -33.924 60.121 1.00 29.20 572 ASP A O 1
ATOM 4587 N N . LEU A 1 573 ? 14.177 -31.951 59.120 1.00 23.92 573 LEU A N 1
ATOM 4588 C CA . LEU A 1 573 ? 14.593 -30.871 60.084 1.00 23.92 573 LEU A CA 1
ATOM 4589 C C . LEU A 1 573 ? 14.937 -29.470 59.442 1.00 23.92 573 LEU A C 1
ATOM 4591 O O . LEU A 1 573 ? 16.027 -29.267 58.918 1.00 23.92 573 LEU A O 1
ATOM 4595 N N . GLU A 1 574 ? 14.034 -28.483 59.608 1.00 24.33 574 GLU A N 1
ATOM 4596 C CA . GLU A 1 574 ? 14.167 -26.988 59.726 1.00 24.33 574 GLU A CA 1
ATOM 4597 C C . GLU A 1 574 ? 14.967 -26.047 58.754 1.00 24.33 574 GLU A C 1
ATOM 4599 O O . GLU A 1 574 ? 16.189 -26.093 58.665 1.00 24.33 574 GLU A O 1
ATOM 4604 N N . GLY A 1 575 ? 14.308 -24.995 58.198 1.00 25.00 575 GLY A N 1
ATOM 4605 C CA . GLY A 1 575 ? 14.937 -23.863 57.451 1.00 25.00 575 GLY A CA 1
ATOM 4606 C C . GLY A 1 575 ? 14.097 -22.552 57.382 1.00 25.00 575 GLY A C 1
ATOM 4607 O O . GLY A 1 575 ? 12.872 -22.632 57.463 1.00 25.00 575 GLY A O 1
ATOM 4608 N N . LYS A 1 576 ? 14.721 -21.345 57.275 1.00 23.95 576 LYS A N 1
ATOM 4609 C CA . LYS A 1 576 ? 14.098 -19.995 57.520 1.00 23.95 576 LYS A CA 1
ATOM 4610 C C . LYS A 1 576 ? 14.747 -18.747 56.793 1.00 23.95 576 LYS A C 1
ATOM 4612 O O . LYS A 1 576 ? 15.964 -18.699 56.697 1.00 23.95 576 LYS A O 1
ATOM 4617 N N . HIS A 1 577 ? 13.937 -17.703 56.456 1.00 24.69 577 HIS A N 1
ATOM 4618 C CA . HIS A 1 577 ? 14.217 -16.224 56.224 1.00 24.69 577 HIS A CA 1
ATOM 4619 C C . HIS A 1 577 ? 15.129 -15.696 55.045 1.00 24.69 577 HIS A C 1
ATOM 4621 O O . HIS A 1 577 ? 15.917 -16.468 54.524 1.00 24.69 577 HIS A O 1
ATOM 4627 N N . SER A 1 578 ? 15.161 -14.407 54.572 1.00 23.00 578 SER A N 1
ATOM 4628 C CA . SER A 1 578 ? 14.151 -13.300 54.375 1.00 23.00 578 SER A CA 1
ATOM 4629 C C . SER A 1 578 ? 14.648 -11.996 53.622 1.00 23.00 578 SER A C 1
ATOM 4631 O O . SER A 1 578 ? 15.615 -11.383 54.053 1.00 23.00 578 SER A O 1
ATOM 4633 N N . THR A 1 579 ? 13.898 -11.498 52.607 1.00 26.22 579 THR A N 1
ATOM 4634 C CA . THR A 1 579 ? 13.592 -10.073 52.174 1.00 26.22 579 THR A CA 1
ATOM 4635 C C . THR A 1 579 ? 14.609 -8.902 51.908 1.00 26.22 579 THR A C 1
ATOM 4637 O O . THR A 1 579 ? 15.219 -8.399 52.839 1.00 26.22 579 THR A O 1
ATOM 4640 N N . LEU A 1 580 ? 14.485 -8.288 50.697 1.00 30.61 580 LEU A N 1
ATOM 4641 C CA . LEU A 1 580 ? 14.392 -6.831 50.296 1.00 30.61 580 LEU A CA 1
ATOM 4642 C C . LEU A 1 580 ? 15.506 -5.748 50.482 1.00 30.61 580 LEU A C 1
ATOM 4644 O O . LEU A 1 580 ? 16.138 -5.677 51.524 1.00 30.61 580 LEU A O 1
ATOM 4648 N N . ILE A 1 581 ? 15.567 -4.800 49.500 1.00 29.56 581 ILE A N 1
ATOM 4649 C CA . ILE A 1 581 ? 15.842 -3.308 49.492 1.00 29.56 581 ILE A CA 1
ATOM 4650 C C . ILE A 1 581 ? 16.345 -2.908 48.062 1.00 29.56 581 ILE A C 1
ATOM 4652 O O . ILE A 1 581 ? 17.021 -3.721 47.448 1.00 29.56 581 ILE A O 1
ATOM 4656 N N . ALA A 1 582 ? 15.960 -1.822 47.352 1.00 31.83 582 ALA A N 1
ATOM 4657 C CA . ALA A 1 582 ? 16.048 -0.347 47.544 1.00 31.83 582 ALA A CA 1
ATOM 4658 C C . ALA A 1 582 ? 14.943 0.404 46.721 1.00 31.83 582 ALA A C 1
ATOM 4660 O O . ALA A 1 582 ? 14.307 -0.234 45.889 1.00 31.83 582 ALA A O 1
ATOM 4661 N N . ARG A 1 583 ? 14.532 1.685 46.895 1.00 39.75 583 ARG A N 1
ATOM 4662 C CA . ARG A 1 583 ? 15.116 2.980 47.376 1.00 39.75 583 ARG A CA 1
ATOM 4663 C C . ARG A 1 583 ? 15.975 3.741 46.331 1.00 39.75 583 ARG A C 1
ATOM 4665 O O . ARG A 1 583 ? 16.688 3.098 45.583 1.00 39.75 583 ARG A O 1
ATOM 4672 N N . SER A 1 584 ? 15.996 5.085 46.241 1.00 31.59 584 SER A N 1
ATOM 4673 C CA . SER A 1 584 ? 15.101 6.129 46.820 1.00 31.59 584 SER A CA 1
ATOM 4674 C C . SER A 1 584 ? 15.183 7.533 46.158 1.00 31.59 584 SER A C 1
ATOM 4676 O O . SER A 1 584 ? 14.616 8.472 46.709 1.00 31.59 584 SER A O 1
ATOM 4678 N N . ASN A 1 585 ? 15.877 7.726 45.026 1.00 37.03 585 ASN A N 1
ATOM 4679 C CA . ASN A 1 585 ? 16.275 9.057 44.510 1.00 37.03 585 ASN A CA 1
ATOM 4680 C C . ASN A 1 585 ? 15.749 9.458 43.106 1.00 37.03 585 ASN A C 1
ATOM 4682 O O . ASN A 1 585 ? 16.110 10.521 42.614 1.00 37.03 585 ASN A O 1
ATOM 4686 N N . GLY A 1 586 ? 14.841 8.690 42.493 1.00 49.81 586 GLY A N 1
ATOM 4687 C CA . GLY A 1 586 ? 13.858 9.263 41.552 1.00 49.81 586 GLY A CA 1
ATOM 4688 C C . GLY A 1 586 ? 14.231 9.459 40.071 1.00 49.81 586 GLY A C 1
ATOM 4689 O O . GLY A 1 586 ? 13.501 10.166 39.380 1.00 49.81 586 GLY A O 1
ATOM 4690 N N . SER A 1 587 ? 15.276 8.818 39.545 1.00 33.09 587 SER A N 1
ATOM 4691 C CA . SER A 1 587 ? 15.536 8.685 38.094 1.00 33.09 587 SER A CA 1
ATOM 4692 C C . SER A 1 587 ? 15.555 7.198 37.695 1.00 33.09 587 SER A C 1
ATOM 4694 O O . SER A 1 587 ? 15.948 6.360 38.500 1.00 33.09 587 SER A O 1
ATOM 4696 N N . GLY A 1 588 ? 15.121 6.744 36.512 1.00 42.38 588 GLY A N 1
ATOM 4697 C CA . GLY A 1 588 ? 14.599 7.401 35.297 1.00 42.38 588 GLY A CA 1
ATOM 4698 C C . GLY A 1 588 ? 15.132 6.634 34.063 1.00 42.38 588 GLY A C 1
ATOM 4699 O O . GLY A 1 588 ? 16.311 6.313 34.046 1.00 42.38 588 GLY A O 1
ATOM 4700 N N . THR A 1 589 ? 14.376 6.256 33.021 1.00 29.22 589 THR A N 1
ATOM 4701 C CA . THR A 1 589 ? 13.001 6.630 32.634 1.00 29.22 589 THR A CA 1
ATOM 4702 C C . THR A 1 589 ? 12.404 5.594 31.661 1.00 29.22 589 THR A C 1
ATOM 4704 O O . THR A 1 589 ? 13.053 5.278 30.671 1.00 29.22 589 THR A O 1
ATOM 4707 N N . GLN A 1 590 ? 11.156 5.145 31.864 1.00 28.12 590 GLN A N 1
ATOM 4708 C CA . GLN A 1 590 ? 10.154 4.849 30.811 1.00 28.12 590 GLN A CA 1
ATOM 4709 C C . GLN A 1 590 ? 8.809 4.473 31.469 1.00 28.12 590 GLN A C 1
ATOM 4711 O O . GLN A 1 590 ? 8.778 3.685 32.410 1.00 28.12 590 GLN A O 1
ATOM 4716 N N . LEU A 1 591 ? 7.690 5.046 31.006 1.00 30.20 591 LEU A N 1
ATOM 4717 C CA . LEU A 1 591 ? 6.362 4.846 31.609 1.00 30.20 591 LEU A CA 1
ATOM 4718 C C . LEU A 1 591 ? 5.471 3.935 30.751 1.00 30.20 591 LEU A C 1
ATOM 4720 O O . LEU A 1 591 ? 4.903 4.364 29.750 1.00 30.20 591 LEU A O 1
ATOM 4724 N N . HIS A 1 592 ? 5.299 2.684 31.183 1.00 31.28 592 HIS A N 1
ATOM 4725 C CA . HIS A 1 592 ? 4.334 1.748 30.597 1.00 31.28 592 HIS A CA 1
ATOM 4726 C C . HIS A 1 592 ? 2.876 2.172 30.850 1.00 31.28 592 HIS A C 1
ATOM 4728 O O . HIS A 1 592 ? 2.515 2.421 31.995 1.00 31.28 592 HIS A O 1
ATOM 4734 N N . ASN A 1 593 ? 2.027 2.114 29.811 1.00 33.56 593 ASN A N 1
ATOM 4735 C CA . ASN A 1 593 ? 0.589 1.746 29.792 1.00 33.56 593 ASN A CA 1
ATOM 4736 C C . ASN A 1 593 ? -0.408 2.301 30.851 1.00 33.56 593 ASN A C 1
ATOM 4738 O O . ASN A 1 593 ? -1.567 1.885 30.855 1.00 33.56 593 ASN A O 1
ATOM 4742 N N . ALA A 1 594 ? -0.026 3.221 31.738 1.00 39.69 594 ALA A N 1
ATOM 4743 C CA . ALA A 1 594 ? -0.815 3.604 32.917 1.00 39.69 594 ALA A CA 1
ATOM 4744 C C . ALA A 1 594 ? -1.773 4.796 32.701 1.00 39.69 594 ALA A C 1
ATOM 4746 O O . ALA A 1 594 ? -2.615 5.076 33.558 1.00 39.69 594 ALA A O 1
ATOM 4747 N N . ALA A 1 595 ? -1.666 5.497 31.570 1.00 48.94 595 ALA A N 1
ATOM 4748 C CA . ALA A 1 595 ? -2.463 6.680 31.247 1.00 48.94 595 ALA A CA 1
ATOM 4749 C C . ALA A 1 595 ? -3.857 6.313 30.696 1.00 48.94 595 ALA A C 1
ATOM 4751 O O . ALA A 1 595 ? -4.136 6.467 29.510 1.00 48.94 595 ALA A O 1
ATOM 4752 N N . ARG A 1 596 ? -4.741 5.816 31.571 1.00 67.25 596 ARG A N 1
ATOM 4753 C CA . ARG A 1 596 ? -6.195 5.818 31.338 1.00 67.25 596 ARG A CA 1
ATOM 4754 C C . ARG A 1 596 ? -6.877 6.777 32.305 1.00 67.25 596 ARG A C 1
ATOM 4756 O O . ARG A 1 596 ? -6.566 6.770 33.501 1.00 67.25 596 ARG A O 1
ATOM 4763 N N . ALA A 1 597 ? -7.817 7.553 31.775 1.00 83.12 597 ALA A N 1
ATOM 4764 C CA . ALA A 1 597 ? -8.571 8.535 32.536 1.00 83.12 597 ALA A CA 1
ATOM 4765 C C . ALA A 1 597 ? -9.460 7.884 33.610 1.00 83.12 597 ALA A C 1
ATOM 4767 O O . ALA A 1 597 ? -9.868 6.721 33.525 1.00 83.12 597 ALA A O 1
ATOM 4768 N N . VAL A 1 598 ? -9.746 8.650 34.656 1.00 91.69 598 VAL A N 1
ATOM 4769 C CA . VAL A 1 598 ? -10.508 8.213 35.825 1.00 91.69 598 VAL A CA 1
ATOM 4770 C C . VAL A 1 598 ? -11.437 9.331 36.278 1.00 91.69 598 VAL A C 1
ATOM 4772 O O . VAL A 1 598 ? -11.088 10.510 36.227 1.00 91.69 598 VAL A O 1
ATOM 4775 N N . GLU A 1 599 ? -12.618 8.956 36.744 1.00 95.88 599 GLU A N 1
ATOM 4776 C CA . GLU A 1 599 ? -13.579 9.857 37.368 1.00 95.88 599 GLU A CA 1
ATOM 4777 C C . GLU A 1 599 ? -13.727 9.476 38.842 1.00 95.88 599 GLU A C 1
ATOM 4779 O O . GLU A 1 599 ? -13.855 8.297 39.185 1.00 95.88 599 GLU A O 1
ATOM 4784 N N . ILE A 1 600 ? -13.662 10.474 39.721 1.00 95.31 600 ILE A N 1
ATOM 4785 C CA . ILE A 1 600 ? -13.712 10.321 41.176 1.00 95.31 600 ILE A CA 1
ATOM 4786 C C . ILE A 1 600 ? -14.853 11.171 41.724 1.00 95.31 600 ILE A C 1
ATOM 4788 O O . ILE A 1 600 ? -14.958 12.351 41.396 1.00 95.31 600 ILE A O 1
ATOM 4792 N N . PHE A 1 601 ? -15.689 10.583 42.572 1.00 94.38 601 PHE A N 1
ATOM 4793 C CA . PHE A 1 601 ? -16.721 11.297 43.308 1.00 94.38 601 PHE A CA 1
ATOM 4794 C C . PHE A 1 601 ? -16.110 11.930 44.558 1.00 94.38 601 PHE A C 1
ATOM 4796 O O . PHE A 1 601 ? -15.571 11.227 45.414 1.00 94.38 601 PHE A O 1
ATOM 4803 N N . ASP A 1 602 ? -16.180 13.253 44.643 1.00 94.88 602 ASP A N 1
ATOM 4804 C CA . ASP A 1 602 ? -15.570 14.062 45.694 1.00 94.88 602 ASP A CA 1
ATOM 4805 C C . ASP A 1 602 ? -16.471 15.257 46.019 1.00 94.88 602 ASP A C 1
ATOM 4807 O O . ASP A 1 602 ? -16.959 15.927 45.110 1.00 94.88 602 ASP A O 1
ATOM 4811 N N . ALA A 1 603 ? -16.706 15.520 47.307 1.00 92.12 603 ALA A N 1
ATOM 4812 C CA . ALA A 1 603 ? -17.580 16.600 47.789 1.00 92.12 603 ALA A CA 1
ATOM 4813 C C . ALA A 1 603 ? -18.960 16.696 47.080 1.00 92.12 603 ALA A C 1
ATOM 4815 O O . ALA A 1 603 ? -19.487 17.786 46.876 1.00 92.12 603 ALA A O 1
ATOM 4816 N N . GLY A 1 604 ? -19.544 15.557 46.687 1.00 92.31 604 GLY A N 1
ATOM 4817 C CA . GLY A 1 604 ? -20.853 15.489 46.021 1.00 92.31 604 GLY A CA 1
ATOM 4818 C C . GLY A 1 604 ? -20.835 15.604 44.490 1.00 92.31 604 GLY A C 1
ATOM 4819 O O . GLY A 1 604 ? -21.894 15.497 43.876 1.00 92.31 604 GLY A O 1
ATOM 4820 N N . ILE A 1 605 ? -19.667 15.776 43.857 1.00 91.00 605 ILE A N 1
ATOM 4821 C CA . ILE A 1 605 ? -19.530 15.915 42.397 1.00 91.00 605 ILE A CA 1
ATOM 4822 C C . ILE A 1 605 ? -18.533 14.912 41.802 1.00 91.00 605 ILE A C 1
ATOM 4824 O O . ILE A 1 605 ? -17.554 14.525 42.438 1.00 91.00 605 ILE A O 1
ATOM 4828 N N . TRP A 1 606 ? -18.760 14.494 40.554 1.00 95.50 606 TRP A N 1
ATOM 4829 C CA . TRP A 1 606 ? -17.798 13.684 39.798 1.00 95.50 606 TRP A CA 1
ATOM 4830 C C . TRP A 1 606 ? -16.739 14.584 39.149 1.00 95.50 606 TRP A C 1
ATOM 4832 O O . TRP A 1 606 ? -17.061 15.438 38.325 1.00 95.50 606 TRP A O 1
ATOM 4842 N N . LYS A 1 607 ? -15.470 14.377 39.507 1.00 94.25 607 LYS A N 1
ATOM 4843 C CA . LYS A 1 607 ? -14.297 15.073 38.959 1.00 94.25 607 LYS A CA 1
ATOM 4844 C C . LYS A 1 607 ? -13.510 14.117 38.062 1.00 94.25 607 LYS A C 1
ATOM 4846 O O . LYS A 1 607 ? -13.218 12.993 38.471 1.00 94.25 607 LYS A O 1
ATOM 4851 N N . ARG A 1 608 ? -13.170 14.552 36.847 1.00 93.38 608 ARG A N 1
ATOM 4852 C CA . ARG A 1 608 ? -12.447 13.761 35.835 1.00 93.38 608 ARG A CA 1
ATOM 4853 C C . ARG A 1 608 ? -10.961 14.119 35.817 1.00 93.38 608 ARG A C 1
ATOM 4855 O O . ARG A 1 608 ? -10.614 15.290 35.927 1.00 93.38 608 ARG A O 1
ATOM 4862 N N . PHE A 1 609 ? -10.107 13.116 35.639 1.00 92.31 609 PHE A N 1
ATOM 4863 C CA . PHE A 1 609 ? -8.650 13.250 35.586 1.00 92.31 609 PHE A CA 1
ATOM 4864 C C . PHE A 1 609 ? -8.072 12.365 34.482 1.00 92.31 609 PHE A C 1
ATOM 4866 O O . PHE A 1 609 ? -8.500 11.222 34.317 1.00 92.31 609 PHE A O 1
ATOM 4873 N N . ASP A 1 610 ? -7.050 12.845 33.773 1.00 82.06 610 ASP A N 1
ATOM 4874 C CA . ASP A 1 610 ? -6.445 12.131 32.631 1.00 82.06 610 ASP A CA 1
ATOM 4875 C C . ASP A 1 610 ? -5.715 10.840 33.030 1.00 82.06 610 ASP A C 1
ATOM 4877 O O . ASP A 1 610 ? -5.452 9.967 32.203 1.00 82.06 610 ASP A O 1
ATOM 4881 N N . SER A 1 611 ? -5.397 10.693 34.318 1.00 88.56 611 SER A N 1
ATOM 4882 C CA . SER A 1 611 ? -4.796 9.490 34.875 1.00 88.56 611 SER A CA 1
ATOM 4883 C C . SER A 1 611 ? -5.164 9.301 36.344 1.00 88.56 611 SER A C 1
ATOM 4885 O O . SER A 1 611 ? -5.471 10.245 37.076 1.00 88.56 611 SER A O 1
ATOM 4887 N N . LYS A 1 612 ? -5.018 8.065 36.821 1.00 88.44 612 LYS A N 1
ATOM 4888 C CA . LYS A 1 612 ? -5.044 7.745 38.256 1.00 88.44 612 LYS A CA 1
ATOM 4889 C C . LYS A 1 612 ? -3.985 8.518 39.055 1.00 88.44 612 LYS A C 1
ATOM 4891 O O . LYS A 1 612 ? -4.236 8.895 40.197 1.00 88.44 612 LYS A O 1
ATOM 4896 N N . SER A 1 613 ? -2.828 8.788 38.450 1.00 88.19 613 SER A N 1
ATOM 4897 C CA . SER A 1 613 ? -1.737 9.545 39.069 1.00 88.19 613 SER A CA 1
ATOM 4898 C C . SER A 1 613 ? -2.106 11.013 39.295 1.00 88.19 613 SER A C 1
ATOM 4900 O O . SER A 1 613 ? -1.793 11.556 40.352 1.00 88.19 613 SER A O 1
ATOM 4902 N N . SER A 1 614 ? -2.795 11.656 38.343 1.00 87.25 614 SER A N 1
ATOM 4903 C CA . SER A 1 614 ? -3.302 13.024 38.519 1.00 87.25 614 SER A CA 1
ATOM 4904 C C . SER A 1 614 ? -4.457 13.071 39.520 1.00 87.25 614 SER A C 1
ATOM 4906 O O . SER A 1 614 ? -4.415 13.905 40.418 1.00 87.25 614 SER A O 1
ATOM 4908 N N . ALA A 1 615 ? -5.398 12.120 39.481 1.00 93.88 615 ALA A N 1
ATOM 4909 C CA . ALA A 1 615 ? -6.465 12.027 40.485 1.00 93.88 615 ALA A CA 1
ATOM 4910 C C . ALA A 1 615 ? -5.930 11.969 41.929 1.00 93.88 615 ALA A C 1
ATOM 4912 O O . ALA A 1 615 ? -6.384 12.725 42.785 1.00 93.88 615 ALA A O 1
ATOM 4913 N N . TRP A 1 616 ? -4.927 11.123 42.197 1.00 95.25 616 TRP A N 1
ATOM 4914 C CA . TRP A 1 616 ? -4.305 11.036 43.524 1.00 95.25 616 TRP A CA 1
ATOM 4915 C C . TRP A 1 616 ? -3.577 12.329 43.925 1.00 95.25 616 TRP A C 1
ATOM 4917 O O . TRP A 1 616 ? -3.675 12.757 45.071 1.00 95.25 616 TRP A O 1
ATOM 4927 N N . ARG A 1 617 ? -2.886 13.000 42.992 1.00 92.19 617 ARG A N 1
ATOM 4928 C CA . ARG A 1 617 ? -2.209 14.287 43.261 1.00 92.19 617 ARG A CA 1
ATOM 4929 C C . ARG A 1 617 ? -3.185 15.436 43.541 1.00 92.19 617 ARG A C 1
ATOM 4931 O O . ARG A 1 617 ? -2.829 16.347 44.278 1.00 92.19 617 ARG A O 1
ATOM 4938 N N . SER A 1 618 ? -4.390 15.395 42.976 1.00 90.75 618 SER A N 1
ATOM 4939 C CA . SER A 1 618 ? -5.364 16.492 43.050 1.00 90.75 618 SER A CA 1
ATOM 4940 C C . SER A 1 618 ? -6.428 16.355 44.147 1.00 90.75 618 SER A C 1
ATOM 4942 O O . SER A 1 618 ? -7.183 17.302 44.348 1.00 90.75 618 SER A O 1
ATOM 4944 N N . LEU A 1 619 ? -6.527 15.214 44.844 1.00 94.38 619 LEU A N 1
ATOM 4945 C CA . LEU A 1 619 ? -7.599 14.946 45.815 1.00 94.38 619 LEU A CA 1
ATOM 4946 C C . LEU A 1 619 ? -7.049 14.540 47.199 1.00 94.38 619 LEU A C 1
ATOM 4948 O O . LEU A 1 619 ? -6.595 13.403 47.360 1.00 94.38 619 LEU A O 1
ATOM 4952 N N . PRO A 1 620 ? -7.145 15.406 48.232 1.00 93.88 620 PRO A N 1
ATOM 4953 C CA . PRO A 1 620 ? -6.573 15.142 49.557 1.00 93.88 620 PRO A CA 1
ATOM 4954 C C . PRO A 1 620 ? -7.052 13.843 50.218 1.00 93.88 620 PRO A C 1
ATOM 4956 O O . PRO A 1 620 ? -6.255 13.136 50.832 1.00 93.88 620 PRO A O 1
ATOM 4959 N N . PHE A 1 621 ? -8.324 13.459 50.048 1.00 95.31 621 PHE A N 1
ATOM 4960 C CA . PHE A 1 621 ? -8.836 12.216 50.638 1.00 95.31 621 PHE A CA 1
ATOM 4961 C C . PHE A 1 621 ? -8.210 10.954 50.014 1.00 95.31 621 PHE A C 1
ATOM 4963 O O . PHE A 1 621 ? -8.135 9.916 50.673 1.00 95.31 621 PHE A O 1
ATOM 4970 N N . LEU A 1 622 ? -7.721 11.019 48.766 1.00 94.06 622 LEU A N 1
ATOM 4971 C CA . LEU A 1 622 ? -6.969 9.918 48.158 1.00 94.06 622 LEU A CA 1
ATOM 4972 C C . LEU A 1 622 ? -5.554 9.818 48.734 1.00 94.06 622 LEU A C 1
ATOM 4974 O O . LEU A 1 622 ? -5.054 8.708 48.874 1.00 94.06 622 LEU A O 1
ATOM 4978 N N . GLN A 1 623 ? -4.948 10.939 49.125 1.00 94.06 623 GLN A N 1
ATOM 4979 C CA . GLN A 1 623 ? -3.625 10.989 49.763 1.00 94.06 623 GLN A CA 1
ATOM 4980 C C . GLN A 1 623 ? -3.687 10.498 51.216 1.00 94.06 623 GLN A C 1
ATOM 4982 O O . GLN A 1 623 ? -2.832 9.731 51.647 1.00 94.06 623 GLN A O 1
ATOM 4987 N N . GLN A 1 624 ? -4.753 10.844 51.944 1.00 93.31 624 GLN A N 1
ATOM 4988 C CA . GLN A 1 624 ? -5.035 10.293 53.277 1.00 93.31 624 GLN A CA 1
ATOM 4989 C C . GLN A 1 624 ? -5.301 8.777 53.244 1.00 93.31 624 GLN A C 1
ATOM 4991 O O . GLN A 1 624 ? -4.938 8.058 54.170 1.00 93.31 624 GLN A O 1
ATOM 4996 N N . LYS A 1 625 ? -5.951 8.280 52.182 1.00 94.12 625 LYS A N 1
ATOM 4997 C CA . LYS A 1 625 ? -6.384 6.876 52.058 1.00 94.12 625 LYS A CA 1
ATOM 4998 C C . LYS A 1 625 ? -5.356 5.950 51.402 1.00 94.12 625 LYS A C 1
ATOM 5000 O O . LYS A 1 625 ? -5.420 4.736 51.593 1.00 94.12 625 LYS A O 1
ATOM 5005 N N . TYR A 1 626 ? -4.443 6.506 50.613 1.00 93.81 626 TYR A N 1
ATOM 5006 C CA . TYR A 1 626 ? -3.403 5.790 49.885 1.00 93.81 626 TYR A CA 1
ATOM 5007 C C . TYR A 1 626 ? -2.100 6.571 50.011 1.00 93.81 626 TYR A C 1
ATOM 5009 O O . TYR A 1 626 ? -1.990 7.675 49.485 1.00 93.81 626 TYR A O 1
ATOM 5017 N N . SER A 1 627 ? -1.098 5.985 50.666 1.00 88.62 627 SER A N 1
ATOM 5018 C CA . SER A 1 627 ? 0.184 6.641 50.960 1.00 88.62 627 SER A CA 1
ATOM 5019 C C . SER A 1 627 ? 0.996 7.035 49.720 1.00 88.62 627 SER A C 1
ATOM 5021 O O . SER A 1 627 ? 1.927 7.828 49.824 1.00 88.62 627 SER A O 1
ATOM 5023 N N . THR A 1 628 ? 0.656 6.499 48.544 1.00 92.06 628 THR A N 1
ATOM 5024 C CA . THR A 1 628 ? 1.296 6.815 47.260 1.00 92.06 628 THR A CA 1
ATOM 5025 C C . THR A 1 628 ? 0.303 6.730 46.103 1.00 92.06 628 THR A C 1
ATOM 5027 O O . THR A 1 628 ? -0.660 5.957 46.148 1.00 92.06 628 THR A O 1
ATOM 5030 N N . ALA A 1 629 ? 0.595 7.432 45.003 1.00 85.50 629 ALA A N 1
ATOM 5031 C CA . ALA A 1 629 ? -0.125 7.250 43.743 1.00 85.50 629 ALA A CA 1
ATOM 5032 C C . ALA A 1 629 ? -0.124 5.777 43.292 1.00 85.50 629 ALA A C 1
ATOM 5034 O O . ALA A 1 629 ? -1.157 5.272 42.862 1.00 85.50 629 ALA A O 1
ATOM 5035 N N . ASP A 1 630 ? 0.987 5.054 43.457 1.00 86.00 630 ASP A N 1
ATOM 5036 C CA . ASP A 1 630 ? 1.105 3.655 43.028 1.00 86.00 630 ASP A CA 1
ATOM 5037 C C . ASP A 1 630 ? 0.282 2.683 43.878 1.00 86.00 630 ASP A C 1
ATOM 5039 O O . ASP A 1 630 ? -0.257 1.709 43.347 1.00 86.00 630 ASP A O 1
ATOM 5043 N N . SER A 1 631 ? 0.099 2.952 45.175 1.00 88.75 631 SER A N 1
ATOM 5044 C CA . SER A 1 631 ? -0.810 2.164 46.020 1.00 88.75 631 SER A CA 1
ATOM 5045 C C . SER A 1 631 ? -2.279 2.429 45.666 1.00 88.75 631 SER A C 1
ATOM 5047 O O . SER A 1 631 ? -3.069 1.481 45.614 1.00 88.75 631 SER A O 1
ATOM 5049 N N . PHE A 1 632 ? -2.640 3.663 45.295 1.00 92.38 632 PHE A N 1
ATOM 5050 C CA . PHE A 1 632 ? -3.946 3.982 44.705 1.00 92.38 632 PHE A CA 1
ATOM 5051 C C . PHE A 1 632 ? -4.150 3.297 43.341 1.00 92.38 632 PHE A C 1
ATOM 5053 O O . PHE A 1 632 ? -5.168 2.631 43.122 1.00 92.38 632 PHE A O 1
ATOM 5060 N N . ILE A 1 633 ? -3.176 3.384 42.432 1.00 91.38 633 ILE A N 1
ATOM 5061 C CA . ILE A 1 633 ? -3.203 2.736 41.111 1.00 91.38 633 ILE A CA 1
ATOM 5062 C C . ILE A 1 633 ? -3.349 1.223 41.266 1.00 91.38 633 ILE A C 1
ATOM 5064 O O . ILE A 1 633 ? -4.238 0.630 40.654 1.00 91.38 633 ILE A O 1
ATOM 5068 N N . SER A 1 634 ? -2.537 0.601 42.116 1.00 85.19 634 SER A N 1
ATOM 5069 C CA . SER A 1 634 ? -2.536 -0.848 42.339 1.00 85.19 634 SER A CA 1
ATOM 5070 C C . SER A 1 634 ? -3.825 -1.319 43.007 1.00 85.19 634 SER A C 1
ATOM 5072 O O . SER A 1 634 ? -4.454 -2.261 42.525 1.00 85.19 634 SER A O 1
ATOM 5074 N N . SER A 1 635 ? -4.287 -0.631 44.059 1.00 89.69 635 SER A N 1
ATOM 5075 C CA . SER A 1 635 ? -5.540 -0.966 44.749 1.00 89.69 635 SER A CA 1
ATOM 5076 C C . SER A 1 635 ? -6.748 -0.845 43.818 1.00 89.69 635 SER A C 1
ATOM 5078 O O . SER A 1 635 ? -7.552 -1.772 43.726 1.00 89.69 635 SER A O 1
ATOM 5080 N N . THR A 1 636 ? -6.855 0.250 43.060 1.00 85.12 636 THR A N 1
ATOM 5081 C CA . THR A 1 636 ? -7.970 0.455 42.119 1.00 85.12 636 THR A CA 1
ATOM 5082 C C . THR A 1 636 ? -7.901 -0.472 40.911 1.00 85.12 636 THR A C 1
ATOM 5084 O O . THR A 1 636 ? -8.942 -0.878 40.408 1.00 85.12 636 THR A O 1
ATOM 5087 N N . THR A 1 637 ? -6.709 -0.851 40.440 1.00 85.00 637 THR A N 1
ATOM 5088 C CA . THR A 1 637 ? -6.559 -1.805 39.327 1.00 85.00 637 THR A CA 1
ATOM 5089 C C . THR A 1 637 ? -6.892 -3.225 39.779 1.00 85.00 637 THR A C 1
ATOM 5091 O O . THR A 1 637 ? -7.678 -3.894 39.113 1.00 85.00 637 THR A O 1
ATOM 5094 N N . LYS A 1 638 ? -6.413 -3.656 40.955 1.00 84.81 638 LYS A N 1
ATOM 5095 C CA . LYS A 1 638 ? -6.796 -4.942 41.563 1.00 84.81 638 LYS A CA 1
ATOM 5096 C C . LYS A 1 638 ? -8.312 -5.021 41.784 1.00 84.81 638 LYS A C 1
ATOM 5098 O O . LYS A 1 638 ? -8.924 -6.020 41.421 1.00 84.81 638 LYS A O 1
ATOM 5103 N N . LYS A 1 639 ? -8.928 -3.941 42.285 1.00 84.69 639 LYS A N 1
ATOM 5104 C CA . LYS A 1 639 ? -10.386 -3.839 42.464 1.00 84.69 639 LYS A CA 1
ATOM 5105 C C . LYS A 1 639 ? -11.173 -3.785 41.151 1.00 84.69 639 LYS A C 1
ATOM 5107 O O . LYS A 1 639 ? -12.254 -4.355 41.088 1.00 84.69 639 LYS A O 1
ATOM 5112 N N . ALA A 1 640 ? -10.648 -3.166 40.094 1.00 76.31 640 ALA A N 1
ATOM 5113 C CA . ALA A 1 640 ? -11.274 -3.201 38.769 1.00 76.31 640 ALA A CA 1
ATOM 5114 C C . ALA A 1 640 ? -11.266 -4.614 38.169 1.00 76.31 640 ALA A C 1
ATOM 5116 O O . ALA A 1 640 ? -12.300 -5.086 37.700 1.00 76.31 640 ALA A O 1
ATOM 5117 N N . LEU A 1 641 ? -10.131 -5.316 38.253 1.00 72.81 641 LEU A N 1
ATOM 5118 C CA . LEU A 1 641 ? -10.003 -6.705 37.800 1.00 72.81 641 LEU A CA 1
ATOM 5119 C C . LEU A 1 641 ? -10.930 -7.650 38.583 1.00 72.81 641 LEU A C 1
ATOM 5121 O O . LEU A 1 641 ? -11.534 -8.539 37.989 1.00 72.81 641 LEU A O 1
ATOM 5125 N N . SER A 1 642 ? -11.119 -7.420 39.887 1.00 74.88 642 SER A N 1
ATOM 5126 C CA . SER A 1 642 ? -12.063 -8.178 40.720 1.00 74.88 642 SER A CA 1
ATOM 5127 C C . SER A 1 642 ? -13.519 -7.683 40.648 1.00 74.88 642 SER A C 1
ATOM 5129 O O . SER A 1 642 ? -14.316 -8.064 41.503 1.00 74.88 642 SER A O 1
ATOM 5131 N N . ARG A 1 643 ? -13.870 -6.797 39.698 1.00 72.31 643 ARG A N 1
ATOM 5132 C CA . ARG A 1 643 ? -15.196 -6.146 39.553 1.00 72.31 643 ARG A CA 1
ATOM 5133 C C . ARG A 1 643 ? -15.722 -5.422 40.813 1.00 72.31 643 ARG A C 1
ATOM 5135 O O . ARG A 1 643 ? -16.906 -5.124 40.903 1.00 72.31 643 ARG A O 1
ATOM 5142 N N . GLY A 1 644 ? -14.848 -5.102 41.766 1.00 80.88 644 GLY A N 1
ATOM 5143 C CA . GLY A 1 644 ? -15.160 -4.520 43.076 1.00 80.88 644 GLY A CA 1
ATOM 5144 C C . GLY A 1 644 ? -14.620 -3.100 43.261 1.00 80.88 644 GLY A C 1
ATOM 5145 O O . GLY A 1 644 ? -14.034 -2.795 44.305 1.00 80.88 644 GLY A O 1
ATOM 5146 N N . LEU A 1 645 ? -14.753 -2.236 42.247 1.00 86.94 645 LEU A N 1
ATOM 5147 C CA . LEU A 1 645 ? -14.421 -0.814 42.386 1.00 86.94 645 LEU A CA 1
ATOM 5148 C C . LEU A 1 645 ? -15.327 -0.153 43.442 1.00 86.94 645 LEU A C 1
ATOM 5150 O O . LEU A 1 645 ? -16.536 -0.377 43.428 1.00 86.94 645 LEU A O 1
ATOM 5154 N N . PRO A 1 646 ? -14.779 0.672 44.353 1.00 85.69 646 PRO A N 1
ATOM 5155 C CA . PRO A 1 646 ? -15.597 1.472 45.258 1.00 85.69 646 PRO A CA 1
ATOM 5156 C C . PRO A 1 646 ? -16.517 2.430 44.489 1.00 85.69 646 PRO A C 1
ATOM 5158 O O . PRO A 1 646 ? -16.091 3.025 43.505 1.00 85.69 646 PRO A O 1
ATOM 5161 N N . ALA A 1 647 ? -17.734 2.659 44.988 1.00 91.25 647 ALA A N 1
ATOM 5162 C CA . ALA A 1 647 ? -18.748 3.482 44.313 1.00 91.25 647 ALA A CA 1
ATOM 5163 C C . ALA A 1 647 ? -18.332 4.945 44.027 1.00 91.25 647 ALA A C 1
ATOM 5165 O O . ALA A 1 647 ? -18.964 5.605 43.209 1.00 91.25 647 ALA A O 1
ATOM 5166 N N . TRP A 1 648 ? -17.266 5.443 44.667 1.00 92.88 648 TRP A N 1
ATOM 5167 C CA . TRP A 1 648 ? -16.687 6.773 44.445 1.00 92.88 648 TRP A CA 1
ATOM 5168 C C . TRP A 1 648 ? -15.636 6.834 43.318 1.00 92.88 648 TRP A C 1
ATOM 5170 O O . TRP A 1 648 ? -15.046 7.889 43.111 1.00 92.88 648 TRP A O 1
ATOM 5180 N N . ILE A 1 649 ? -15.368 5.747 42.585 1.00 93.81 649 ILE A N 1
ATOM 5181 C CA . ILE A 1 649 ? -14.414 5.737 41.461 1.00 93.81 649 ILE A CA 1
ATOM 5182 C C . ILE A 1 649 ? -14.968 4.993 40.240 1.00 93.81 649 ILE A C 1
ATOM 5184 O O . ILE A 1 649 ? -15.391 3.841 40.322 1.00 93.81 649 ILE A O 1
ATOM 5188 N N . ARG A 1 650 ? -14.870 5.640 39.077 1.00 93.44 650 ARG A N 1
ATOM 5189 C CA . ARG A 1 650 ? -15.175 5.095 37.750 1.00 93.44 650 ARG A CA 1
ATOM 5190 C C . ARG A 1 650 ? -13.911 5.138 36.895 1.00 93.44 650 ARG A C 1
ATOM 5192 O O . ARG A 1 650 ? -13.213 6.148 36.868 1.00 93.44 650 ARG A O 1
ATOM 5199 N N . LEU A 1 651 ? -13.599 4.051 36.194 1.00 87.06 651 LEU A N 1
ATOM 5200 C CA . LEU A 1 651 ? -12.579 4.089 35.142 1.00 87.06 651 LEU A CA 1
ATOM 5201 C C . LEU A 1 651 ? -13.241 4.570 33.856 1.00 87.06 651 LEU A C 1
ATOM 5203 O O . LEU A 1 651 ? -14.274 4.026 33.469 1.00 87.06 651 LEU A O 1
ATOM 5207 N N . VAL A 1 652 ? -12.637 5.554 33.198 1.00 79.44 652 VAL A N 1
ATOM 5208 C CA . VAL A 1 652 ? -13.055 5.955 31.856 1.00 79.44 652 VAL A CA 1
ATOM 5209 C C . VAL A 1 652 ? -12.471 4.941 30.869 1.00 79.44 652 VAL A C 1
ATOM 5211 O O . VAL A 1 652 ? -11.296 4.572 30.977 1.00 79.44 652 VAL A O 1
ATOM 5214 N N . LEU A 1 653 ? -13.312 4.460 29.952 1.00 59.34 653 LEU A N 1
ATOM 5215 C CA . LEU A 1 653 ? -12.925 3.586 28.841 1.00 59.34 653 LEU A CA 1
ATOM 5216 C C . LEU A 1 653 ? -12.493 4.410 27.625 1.00 59.34 653 LEU A C 1
ATOM 5218 O O . LEU A 1 653 ? -13.133 5.459 27.384 1.00 59.34 653 LEU A O 1
#

Sequence (653 aa):
MTMENTTTAPESAQRNLHDYVQQHYVVPVVGTLPAFKYSDLIKDVSLALNESVLDYVYILRRPDKQHDGVPQPFYVGKGAGRRFAHHFYEAAAEKEYNQSLNKHKIRVIRSVGRENVLVQMIPCHTHEYALALEKKLIAQWGRRAIKTGILTNLTEGGEGVAGLAMPPHVKAILSEMASQPVRFNGNLYTSIKAAFHANEAATISTALRVSKDSKYCTDYNAFKSWYSHRAQLELFPLGFNYMVDEKPFFIETSWSEIDAKKGENISAGYGKAWDTRYPYARYLVNGNAYHTLSDATENEDGTGTPSNLAARFRRMVEQNHFSEGFNILDEQGTKLFKEHDETLQEASKRKSADQLRTLVAEPVMLDSVVYANTLQAYEASPHWRKIAYGSFRSQILRYENAGVFPCGLNIPDAKGQPRYPEIDPFLLGSGPLESYVKVADRFFPSMQAADTFFKLSRGTVHAYFTKWKKDAENEENPQAFPKGFNVYSTRLQAPLYAEMTKVDLRVPVSGYLFDGKVFGTTRAVDIFRGRAKNSSAPLYRKRRKAYLEKNQSFDPLMNVLGWDELPLYPVDLEGKHSTLIARSNGSGTQLHNAARAVEIFDAGIWKRFDSKSSAWRSLPFLQQKYSTADSFISSTTKKALSRGLPAWIRLVL

InterPro domains:
  IPR000305 GIY-YIG endonuclease [PS50164] (53-149)
  IPR054739 LEM-3-like, GIY-YIG domain [PF22945] (74-142)

Radius of gyration: 39.03 Å; chains: 1; bounding box: 87×95×110 Å